Protein AF-A0A4Q3KXP6-F1 (afdb_monomer_lite)

Secondary structure (DSSP, 8-state):
-----PPPP-THHHHHHHHHHHS----------SS-TT------PPEEEEEE--SGGGGSBSSSSS-TT-B---S--GGGPPPTTBBHHHHHHHHHH-BTTB--TTT-TTTS-TTSSEEEEEESS-TT--TTTT-S--SS--TTS-EE--HHHHHHHHHHHHH----S---HHHHHHHHHHHHHS-SSTTSTTSSBTTTB-PSPBTT--EEEEEEESS-------------TTS-EE-TTSPEE--SSGGG--S-GGG--S-SS-HHHHHHHHHHS-S-SSS-BS-PPPPHHHHHS-SEEE-S-SSS--EEEGGG-TT-----SS-EEEEEEE-SHHHH--GGGTTPPP-S-BTTB-S-TTHHHHHHTSS-PPP--SHHHHTHHHHHHHHHTEEEEEE--SHHHHHHHHHHHHHHHHHHTS-STT--EEEEEE--SSS--EEEEEEEGGGTSEEEEEEEEE-TTT--EEE-GGGTT--HHHHHHT-S-GGG--EEEEEEEEETTTTEEEEEEE----SSSSSS-HHHHHHHS--TTS--TT-HHHHHHHHTT--TTBSTTSBPPPS-SSBP-SSPPPEEE-S------STTHHHHHHHTTTPPPEEEEEETTTEEEEEETTT--EEEEEE-GGGGGGHHHHT-GGGGTS---SS-SPPEEEEEE-S-SSS--EEEEEEEE-GGGEE-EEEEE-S---TTTSSGGGHHHHEEEE--EETTPPPP-GGG--HHHHHHHHHHHHHHTT-------

Foldseek 3Di:
DDDDDDDDDDPVVVVVVVVVVPDPPPPPPDPPDLADDPFDPDQFAAAEEEEDELAQQLCFFLADSDLVVADPDLADDPPRFHDRSHRNLSLQLCLQCNPPQDHHPLSPCVLPPFQNHWFAYAYCCLPLVQWPRPAQQDPADTLRHTFGRHPSNSVSVNVSSVSRHHHDFAAPLRSLVRLLVLLLDDQDLCHNQAPGRPPGGPQRAFQHAYEYEYEDLFFHDHDDWLFAAQAQCDFDQAPVRDTQHHVDNVPHALRLLQHDDDTGFLSNSLLCQQRPASDDDNHDDKHAWFPCLVPDDQKDFLDDPVQTLIHGSPLDLLTHHDTGHGYAYEYENRHVQLQAAPVCNQQHWAPDALWTDCDGCNSVSSVVVDHQDPCPDRSHSSVSNQSSNSSNSHTYHYHSTSSSSSVSVSVRSSVVSNRSPPNQQPFDWQAWDADPDQWGIKTKTFGLNQVQAIWIFIWHQDPPPRDIDGRPLQVPPTLQVQQQPDPDLVLAFEKEFEQPQDPVVLGGPTIFTLADDPAPNHYHPVLLVLQDDDPQAPDPTPSRVLSVVLSPDCPQDDPRHWPDGSTSFGHQHNAYKEKDAQDDDDDPAPCVVVLSVVRVHAQMWIWTFHQSQWIWIAGSSHSHTLYIYRYSALSSVSNLSRDNCCSVSPAQHQRWYKDWDWDFPDDSVDTDIFIKIKTASARQWWDIWIFGCSHSDSVCSHRVNRRVGGPDGLTHGHPDDQDDLPPDDDSNSVVSVVSSVVCVPTDRDGDD

pLDDT: mean 84.61, std 16.74, range [24.98, 98.69]

Radius of gyration: 33.46 Å; chains: 1; bounding box: 84×98×88 Å

Sequence (752 aa):
MTHTTPPGFRKSLLALAAIAVLAPHGAWALDLATAPAGTKEPYVAPNVIISIDDSGSMDYRLDQENANSASNSQVPGTGGVWPVNSRRVNVLKYALIGSNGTGGIFRDTTLLPDGKIRLAWQAMHNNGKSSNALNVDSASMNTNSMRSLDSTHRGNFISFINSIDPGDGTPSHLMFKQADDYMRRSLSSNSPWASKPGTTGAPYLACRRSYHIMMTDGRWNGTASGGEQDNNAKNVTLPDGTVYGSTVAANRPNTKLYSDAFNDTLADWAFKSWAVPAQTSGMTGTLQPTSEYRQAPATENFGDASKPAILDRYWNPRYNPATWPHMVTYTIGFSQLASSWPGASTIIGPTDKVPFGYDGSFPDFVTGTKTWPKMDAENKRSLDLWHAALNGRGRFYAVEKGEDLEKAFREILGKIATENQADLTSTAASGSNNTRSNVGKFVGGYEPVNAWKGFVTAETVQTGAGDIISATGWEGNNTAARLDALTDLTSRVILSWSDEWKSASNAPKGGVSFNWATDQTYLSTAQKALIGLNAASPVTSSGEKILSYIRGDRTEESATKLRVRKSRQGDIINSVVWYTGAPASNYPLKGYAAFTSDNKNRDPVIYVGGNDGMLHGFAAADGKERIAYVPRGVIGKLKNLVSQDYNNDHQYFVDGSPMTGDVDIGTTETPNWRTMLVSSLGLGGKGYFVLDVTNPSISNLSATNANTLVQLDRTRGSNEAAPDCATLTGTQKSFCDTMVEQDKDIGHITAQ

Structure (mmCIF, N/CA/C/O backbone):
data_AF-A0A4Q3KXP6-F1
#
_entry.id   AF-A0A4Q3KXP6-F1
#
loop_
_atom_site.group_PDB
_atom_site.id
_atom_site.type_symbol
_atom_site.label_atom_id
_atom_site.label_alt_id
_atom_site.label_comp_id
_atom_site.label_asym_id
_atom_site.label_entity_id
_atom_site.label_seq_id
_atom_site.pdbx_PDB_ins_code
_atom_site.Cartn_x
_atom_site.Cartn_y
_atom_site.Cartn_z
_atom_site.occupancy
_atom_site.B_iso_or_equiv
_atom_site.auth_seq_id
_atom_site.auth_comp_id
_atom_site.auth_asym_id
_atom_site.auth_atom_id
_atom_site.pdbx_PDB_model_num
ATOM 1 N N . MET A 1 1 ? -9.328 -69.281 46.678 1.00 36.91 1 MET A N 1
ATOM 2 C CA . MET A 1 1 ? -7.895 -68.980 46.512 1.00 36.91 1 MET A CA 1
ATOM 3 C C . MET A 1 1 ? -7.772 -67.595 45.926 1.00 36.91 1 MET A C 1
ATOM 5 O O . MET A 1 1 ? -8.331 -67.301 44.882 1.00 36.91 1 MET A O 1
ATOM 9 N N . THR A 1 2 ? -7.136 -66.755 46.718 1.00 36.62 2 THR A N 1
ATOM 10 C CA . THR A 1 2 ? -6.735 -65.372 46.507 1.00 36.62 2 THR A CA 1
ATOM 11 C C . THR A 1 2 ? -5.627 -65.256 45.465 1.00 36.62 2 THR A C 1
ATOM 13 O O . THR A 1 2 ? -4.690 -66.043 45.512 1.00 36.62 2 THR A O 1
ATOM 16 N N . HIS A 1 3 ? -5.662 -64.207 44.643 1.00 30.94 3 HIS A N 1
ATOM 17 C CA . HIS A 1 3 ? -4.521 -63.297 44.533 1.00 30.94 3 HIS A CA 1
ATOM 18 C C . HIS A 1 3 ? -5.009 -61.881 44.214 1.00 30.94 3 HIS A C 1
ATOM 20 O O . HIS A 1 3 ? -5.485 -61.571 43.128 1.00 30.94 3 HIS A O 1
ATOM 26 N N . THR A 1 4 ? -4.913 -61.048 45.244 1.00 43.19 4 THR A N 1
ATOM 27 C CA . THR A 1 4 ? -5.018 -59.593 45.265 1.00 43.19 4 THR A CA 1
ATOM 28 C C . THR A 1 4 ? -3.656 -58.971 44.962 1.00 43.19 4 THR A C 1
ATOM 30 O O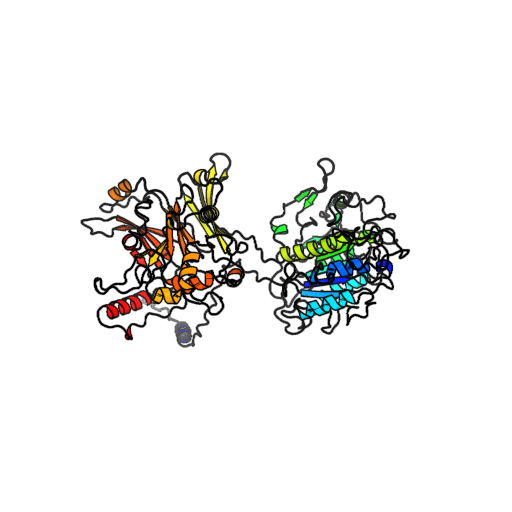 . THR A 1 4 ? -2.689 -59.296 45.654 1.00 43.19 4 THR A O 1
ATOM 33 N N . THR A 1 5 ? -3.605 -57.996 44.052 1.00 34.44 5 THR A N 1
ATOM 34 C CA . THR A 1 5 ? -2.547 -56.971 44.043 1.00 34.44 5 THR A CA 1
ATOM 35 C C . THR A 1 5 ? -3.119 -55.644 43.518 1.00 34.44 5 THR A C 1
ATOM 37 O O . THR A 1 5 ? -3.631 -55.620 42.399 1.00 34.44 5 THR A O 1
ATOM 40 N N . PRO A 1 6 ? -3.083 -54.542 44.293 1.00 39.03 6 PRO A N 1
ATOM 41 C CA . PRO A 1 6 ? -3.589 -53.237 43.865 1.00 39.03 6 PRO A CA 1
ATOM 42 C C . PRO A 1 6 ? -2.542 -52.477 43.026 1.00 39.03 6 PRO A C 1
ATOM 44 O O . PRO A 1 6 ? -1.345 -52.592 43.305 1.00 39.03 6 PRO A O 1
ATOM 47 N N . PRO A 1 7 ? -2.938 -51.658 42.033 1.00 40.25 7 PRO A N 1
ATOM 48 C CA . PRO A 1 7 ? -1.988 -50.825 41.310 1.00 40.25 7 PRO A CA 1
ATOM 49 C C . PRO A 1 7 ? -1.562 -49.642 42.191 1.00 40.25 7 PRO A C 1
ATOM 51 O O . PRO A 1 7 ? -2.365 -48.793 42.575 1.00 40.25 7 PRO A O 1
ATOM 54 N N . GLY A 1 8 ? -0.274 -49.606 42.533 1.00 38.66 8 GLY A N 1
ATOM 55 C CA . GLY A 1 8 ? 0.337 -48.529 43.304 1.00 38.66 8 GLY A CA 1
ATOM 56 C C . GLY A 1 8 ? 0.404 -47.219 42.516 1.00 38.66 8 GLY A C 1
ATOM 57 O O . GLY A 1 8 ? 1.002 -47.150 41.442 1.00 38.66 8 GLY A O 1
ATOM 58 N N . PHE A 1 9 ? -0.167 -46.161 43.090 1.00 40.59 9 PHE A N 1
ATOM 59 C CA . PHE A 1 9 ? -0.019 -44.786 42.620 1.00 40.59 9 PHE A CA 1
ATOM 60 C C . PHE A 1 9 ? 1.438 -44.317 42.771 1.00 40.59 9 PHE A C 1
ATOM 62 O O . PHE A 1 9 ? 2.007 -44.331 43.867 1.00 40.59 9 PHE A O 1
ATOM 69 N N . ARG A 1 10 ? 2.057 -43.876 41.668 1.00 42.44 10 ARG A N 1
ATOM 70 C CA . ARG A 1 10 ? 3.423 -43.333 41.668 1.00 42.44 10 ARG A CA 1
ATOM 71 C C . ARG A 1 10 ? 3.430 -41.926 42.275 1.00 42.44 10 ARG A C 1
ATOM 73 O O . ARG A 1 10 ? 2.923 -40.979 41.679 1.00 42.44 10 ARG A O 1
ATOM 80 N N . LYS A 1 11 ? 4.080 -41.789 43.437 1.00 42.84 11 LYS A N 1
ATOM 81 C CA . LYS A 1 11 ? 4.269 -40.543 44.215 1.00 42.84 11 LYS A CA 1
ATOM 82 C C . LYS A 1 11 ? 4.977 -39.401 43.457 1.00 42.84 11 LYS A C 1
ATOM 84 O O . LYS A 1 11 ? 5.029 -38.283 43.952 1.00 42.84 11 LYS A O 1
ATOM 89 N N . SER A 1 12 ? 5.488 -39.653 42.253 1.00 43.94 12 SER A N 1
ATOM 90 C CA . SER A 1 12 ? 6.216 -38.680 41.427 1.00 43.94 12 SER A CA 1
ATOM 91 C C . SER A 1 12 ? 5.315 -37.654 40.721 1.00 43.94 12 SER A C 1
ATOM 93 O O . SER A 1 12 ? 5.789 -36.577 40.381 1.00 43.94 12 SER A O 1
ATOM 95 N N . LEU A 1 13 ? 4.022 -37.947 40.525 1.00 41.94 13 LEU A N 1
ATOM 96 C CA . LEU A 1 13 ? 3.085 -37.034 39.845 1.00 41.94 13 LEU A CA 1
ATOM 97 C C . LEU A 1 13 ? 2.535 -35.933 40.768 1.00 41.94 13 LEU A C 1
ATOM 99 O O . LEU A 1 13 ? 2.324 -34.811 40.315 1.00 41.94 13 LEU A O 1
ATOM 103 N N . LEU A 1 14 ? 2.385 -36.204 42.071 1.00 42.56 14 LEU A N 1
ATOM 104 C CA . LEU A 1 14 ? 1.978 -35.180 43.046 1.00 42.56 14 LEU A CA 1
ATOM 105 C C . LEU A 1 14 ? 3.096 -34.167 43.343 1.00 42.56 14 LEU A C 1
ATOM 107 O O . LEU A 1 14 ? 2.808 -33.005 43.615 1.00 42.56 14 LEU A O 1
ATOM 111 N N . ALA A 1 15 ? 4.365 -34.577 43.244 1.00 41.62 15 ALA A N 1
ATOM 112 C CA . ALA A 1 15 ? 5.500 -33.674 43.437 1.00 41.62 15 ALA A CA 1
ATOM 113 C C . ALA A 1 15 ? 5.619 -32.636 42.303 1.00 41.62 15 ALA A C 1
ATOM 115 O O . ALA A 1 15 ? 5.934 -31.480 42.564 1.00 41.62 15 ALA A O 1
ATOM 116 N N . LEU A 1 16 ? 5.296 -33.014 41.060 1.00 40.22 16 LEU A N 1
ATOM 117 C CA . LEU A 1 16 ? 5.274 -32.092 39.917 1.00 40.22 16 LEU A CA 1
ATOM 118 C C . LEU A 1 16 ? 4.091 -31.111 39.969 1.00 40.22 16 LEU A C 1
ATOM 120 O O . LEU A 1 16 ? 4.256 -29.946 39.616 1.00 40.22 16 LEU A O 1
ATOM 124 N N . ALA A 1 17 ? 2.932 -31.538 40.484 1.00 40.81 17 ALA A N 1
ATOM 125 C CA . ALA A 1 17 ? 1.785 -30.651 40.691 1.00 40.81 17 ALA A CA 1
ATOM 126 C C . ALA A 1 17 ? 2.023 -29.625 41.819 1.00 40.81 17 ALA A C 1
ATOM 128 O O . ALA A 1 17 ? 1.605 -28.477 41.701 1.00 40.81 17 ALA A O 1
ATOM 129 N N . ALA A 1 18 ? 2.745 -29.999 42.882 1.00 39.25 18 ALA A N 1
ATOM 130 C CA . ALA A 1 18 ? 3.057 -29.089 43.987 1.00 39.25 18 ALA A CA 1
ATOM 131 C C . ALA A 1 18 ? 4.107 -28.018 43.621 1.00 39.25 18 ALA A C 1
ATOM 133 O O . ALA A 1 18 ? 4.043 -26.900 44.128 1.00 39.25 18 ALA A O 1
ATOM 134 N N . ILE A 1 19 ? 5.036 -28.317 42.703 1.00 41.53 19 ILE A N 1
ATOM 135 C CA . ILE A 1 19 ? 6.034 -27.341 42.223 1.00 41.53 19 ILE A CA 1
ATOM 136 C C . ILE A 1 19 ? 5.387 -26.279 41.312 1.00 41.53 19 ILE A C 1
ATOM 138 O O . ILE A 1 19 ? 5.793 -25.120 41.344 1.00 41.53 19 ILE A O 1
ATOM 142 N N . ALA A 1 20 ? 4.324 -26.623 40.574 1.00 38.34 20 ALA A N 1
ATOM 143 C CA . ALA A 1 20 ? 3.579 -25.667 39.747 1.00 38.34 20 ALA A CA 1
ATOM 144 C C . ALA A 1 20 ? 2.758 -24.643 40.561 1.00 38.34 20 ALA A C 1
ATOM 146 O O . ALA A 1 20 ? 2.433 -23.576 40.043 1.00 38.34 20 ALA A O 1
ATOM 147 N N . VAL A 1 21 ? 2.446 -24.939 41.829 1.00 39.16 21 VAL A N 1
ATOM 148 C CA . VAL A 1 21 ? 1.657 -24.063 42.719 1.00 39.16 21 VAL A CA 1
ATOM 149 C C . VAL A 1 21 ? 2.539 -23.097 43.528 1.00 39.16 21 VAL A C 1
ATOM 151 O O . VAL A 1 21 ? 2.046 -22.085 44.016 1.00 39.16 21 VAL A O 1
ATOM 154 N N . LEU A 1 22 ? 3.846 -23.363 43.644 1.00 35.91 22 LEU A N 1
ATOM 155 C CA . LEU A 1 22 ? 4.776 -22.570 44.466 1.00 35.91 22 LEU A CA 1
ATOM 156 C C . LEU A 1 22 ? 5.811 -21.765 43.663 1.00 35.91 22 LEU A C 1
ATOM 158 O O . LEU A 1 22 ? 6.588 -21.014 44.252 1.00 35.91 22 LEU A O 1
ATOM 162 N N . ALA A 1 23 ? 5.830 -21.888 42.334 1.00 34.69 23 ALA A N 1
ATOM 163 C CA . ALA A 1 23 ? 6.624 -21.002 41.493 1.00 34.69 23 ALA A CA 1
ATOM 164 C C . ALA A 1 23 ? 5.924 -19.632 41.385 1.00 34.69 23 ALA A C 1
ATOM 166 O O . ALA A 1 23 ? 4.725 -19.594 41.099 1.00 34.69 23 ALA A O 1
ATOM 167 N N . PRO A 1 24 ? 6.628 -18.503 41.588 1.00 29.30 24 PRO A N 1
ATOM 168 C CA . PRO A 1 24 ? 6.071 -17.190 41.310 1.00 29.30 24 PRO A CA 1
ATOM 169 C C . PRO A 1 24 ? 5.839 -17.094 39.802 1.00 29.30 24 PRO A C 1
ATOM 171 O O . PRO A 1 24 ? 6.759 -16.828 39.029 1.00 29.30 24 PRO A O 1
ATOM 174 N N . HIS A 1 25 ? 4.604 -17.346 39.375 1.00 33.62 25 HIS A N 1
ATOM 175 C CA . HIS A 1 25 ? 4.153 -17.006 38.035 1.00 33.62 25 HIS A CA 1
ATOM 176 C C . HIS A 1 25 ? 4.162 -15.486 37.956 1.00 33.62 25 HIS A C 1
ATOM 178 O O . HIS A 1 25 ? 3.223 -14.817 38.383 1.00 33.62 25 HIS A O 1
ATOM 184 N N . GLY A 1 26 ? 5.267 -14.927 37.466 1.00 29.88 26 GLY A N 1
ATOM 185 C CA . GLY A 1 26 ? 5.265 -13.563 36.975 1.00 29.88 26 GLY A CA 1
ATOM 186 C C . GLY A 1 26 ? 4.183 -13.496 35.910 1.00 29.88 26 GLY A C 1
ATOM 187 O O . GLY A 1 26 ? 4.338 -14.085 34.844 1.00 29.88 26 GLY A O 1
ATOM 188 N N . ALA A 1 27 ? 3.072 -12.833 36.223 1.00 27.27 27 ALA A N 1
ATOM 189 C CA . ALA A 1 27 ? 2.057 -12.486 35.249 1.00 27.27 27 ALA A CA 1
ATOM 190 C C . ALA A 1 27 ? 2.712 -11.536 34.244 1.00 27.27 27 ALA A C 1
ATOM 192 O O . ALA A 1 27 ? 2.749 -10.322 34.427 1.00 27.27 27 ALA A O 1
ATOM 193 N N . TRP A 1 28 ? 3.315 -12.106 33.207 1.00 25.06 28 TRP A N 1
ATOM 194 C CA . TRP A 1 28 ? 3.657 -11.365 32.014 1.00 25.06 28 TRP A CA 1
ATOM 195 C C . TRP A 1 28 ? 2.316 -11.085 31.360 1.00 25.06 28 TRP A C 1
ATOM 197 O O . TRP A 1 28 ? 1.676 -11.992 30.831 1.00 25.06 28 TRP A O 1
ATOM 207 N N . ALA A 1 29 ? 1.847 -9.846 31.494 1.00 27.62 29 ALA A N 1
ATOM 208 C CA . ALA A 1 29 ? 0.763 -9.355 30.669 1.00 27.62 29 ALA A CA 1
ATOM 209 C C . ALA A 1 29 ? 1.180 -9.611 29.216 1.00 27.62 29 ALA A C 1
ATOM 211 O O . ALA A 1 29 ? 2.121 -8.990 28.723 1.00 27.62 29 ALA A O 1
ATOM 212 N N . LEU A 1 30 ? 0.545 -10.589 28.565 1.00 24.98 30 LEU A N 1
ATOM 213 C CA . LEU A 1 30 ? 0.600 -10.676 27.117 1.00 24.98 30 LEU A CA 1
ATOM 214 C C . LEU A 1 30 ? 0.045 -9.348 26.613 1.00 24.98 30 LEU A C 1
ATOM 216 O O . LEU A 1 30 ? -1.088 -8.990 26.939 1.00 24.98 30 LEU A O 1
ATOM 220 N N . ASP A 1 31 ? 0.856 -8.626 25.851 1.00 27.69 31 ASP A N 1
ATOM 221 C CA . ASP A 1 31 ? 0.385 -7.498 25.066 1.00 27.69 31 ASP A CA 1
ATOM 222 C C . ASP A 1 31 ? -0.601 -8.079 24.041 1.00 27.69 31 ASP A C 1
ATOM 224 O O . ASP A 1 31 ? -0.208 -8.707 23.054 1.00 27.69 31 ASP A O 1
ATOM 228 N N . LEU A 1 32 ? -1.896 -8.034 24.373 1.00 35.81 32 LEU A N 1
ATOM 229 C CA . LEU A 1 32 ? -2.967 -8.510 23.505 1.00 35.81 32 LEU A CA 1
ATOM 230 C C . LEU A 1 32 ? -2.861 -7.728 22.195 1.00 35.81 32 LEU A C 1
ATOM 232 O O . LEU A 1 32 ? -2.813 -6.499 22.196 1.00 35.81 32 LEU A O 1
ATOM 236 N N . ALA A 1 33 ? -2.792 -8.458 21.083 1.00 39.00 33 ALA A N 1
ATOM 237 C CA . ALA A 1 33 ? -2.511 -7.902 19.771 1.00 39.00 33 ALA A CA 1
ATOM 238 C C . ALA A 1 33 ? -3.427 -6.706 19.453 1.00 39.00 33 ALA A C 1
ATOM 240 O O . ALA A 1 33 ? -4.640 -6.856 19.336 1.00 39.00 33 ALA A O 1
ATOM 241 N N . THR A 1 34 ? -2.836 -5.524 19.257 1.00 39.16 34 THR A N 1
ATOM 242 C CA . THR A 1 34 ? -3.524 -4.280 18.843 1.00 39.16 34 THR A CA 1
ATOM 243 C C . THR A 1 34 ? -4.013 -4.306 17.388 1.00 39.16 34 THR A C 1
ATOM 245 O O . THR A 1 34 ? -4.482 -3.301 16.874 1.00 39.16 34 THR A O 1
ATOM 248 N N . ALA A 1 35 ? -3.861 -5.441 16.705 1.00 37.59 35 ALA A N 1
ATOM 249 C CA . ALA A 1 35 ? -4.391 -5.728 15.378 1.00 37.59 35 ALA A CA 1
ATOM 250 C C . ALA A 1 35 ? -4.568 -7.259 15.260 1.00 37.59 35 ALA A C 1
ATOM 252 O O . ALA A 1 35 ? -3.751 -7.989 15.835 1.00 37.59 35 ALA A O 1
ATOM 253 N N . PRO A 1 36 ? -5.606 -7.776 14.581 1.00 37.06 36 PRO A N 1
ATOM 254 C CA . PRO A 1 36 ? -5.864 -9.215 14.503 1.00 37.06 36 PRO A CA 1
ATOM 255 C C . PRO A 1 36 ? -4.708 -9.971 13.825 1.00 37.06 36 PRO A C 1
ATOM 257 O O . PRO A 1 36 ? -3.924 -9.406 13.050 1.00 37.06 36 PRO A O 1
ATOM 260 N N . ALA A 1 37 ? -4.599 -11.272 14.102 1.00 33.81 37 ALA A N 1
ATOM 261 C CA . ALA A 1 37 ? -3.593 -12.137 13.491 1.00 33.81 37 ALA A CA 1
ATOM 262 C C . ALA A 1 37 ? -3.694 -12.065 11.953 1.00 33.81 37 ALA A C 1
ATOM 264 O O . ALA A 1 37 ? -4.717 -12.418 11.376 1.00 33.81 37 ALA A O 1
ATOM 265 N N . GLY A 1 38 ? -2.637 -11.561 11.305 1.00 39.22 38 GLY A N 1
ATOM 266 C CA . GLY A 1 38 ? -2.579 -11.348 9.853 1.00 39.22 38 GLY A CA 1
ATOM 267 C C . GLY A 1 38 ? -2.748 -9.900 9.361 1.00 39.22 38 GLY A C 1
ATOM 268 O O . GLY A 1 38 ? -2.744 -9.700 8.153 1.00 39.22 38 GLY A O 1
ATOM 269 N N . THR A 1 39 ? -2.864 -8.888 10.239 1.00 39.94 39 THR A N 1
ATOM 270 C CA . THR A 1 39 ? -3.133 -7.484 9.816 1.00 39.94 39 THR A CA 1
ATOM 271 C C . THR A 1 39 ? -2.082 -6.428 10.165 1.00 39.94 39 THR A C 1
ATOM 273 O O . THR A 1 39 ? -2.219 -5.279 9.750 1.00 39.94 39 THR A O 1
ATOM 276 N N . LYS A 1 40 ? -1.003 -6.769 10.876 1.00 37.31 40 LYS A N 1
ATOM 277 C CA . LYS A 1 40 ? 0.145 -5.865 11.048 1.00 37.31 40 LYS A CA 1
ATOM 278 C C . LYS A 1 40 ? 1.374 -6.463 10.376 1.00 37.31 40 LYS A C 1
ATOM 280 O O . LYS A 1 40 ? 2.186 -7.108 11.026 1.00 37.31 40 LYS A O 1
ATOM 285 N N . GLU A 1 41 ? 1.547 -6.183 9.091 1.00 44.44 41 GLU A N 1
ATOM 286 C CA . GLU A 1 41 ? 2.906 -5.948 8.605 1.00 44.44 41 GLU A CA 1
ATOM 287 C C . GLU A 1 41 ? 3.255 -4.519 9.064 1.00 44.44 41 GLU A C 1
ATOM 289 O O . GLU A 1 41 ? 2.657 -3.565 8.564 1.00 44.44 41 GLU A O 1
ATOM 294 N N . PRO A 1 42 ? 4.116 -4.301 10.079 1.00 48.12 42 PRO A N 1
ATOM 295 C CA . PRO A 1 42 ? 4.550 -2.945 10.404 1.00 48.12 42 PRO A CA 1
ATOM 296 C C . PRO A 1 42 ? 5.188 -2.327 9.156 1.00 48.12 42 PRO A C 1
ATOM 298 O O . PRO A 1 42 ? 5.947 -2.997 8.462 1.00 48.12 42 PRO A O 1
ATOM 301 N N . TYR A 1 43 ? 4.898 -1.058 8.854 1.00 59.62 43 TYR A N 1
ATOM 302 C CA . TYR A 1 43 ? 5.528 -0.376 7.721 1.00 59.62 43 TYR A CA 1
ATOM 303 C C . TYR A 1 43 ? 7.057 -0.440 7.854 1.00 59.62 43 TYR A C 1
ATOM 305 O O . TYR A 1 43 ? 7.651 0.187 8.736 1.00 59.62 43 TYR A O 1
ATOM 313 N N . VAL A 1 44 ? 7.707 -1.201 6.973 1.00 74.06 44 VAL A N 1
ATOM 314 C CA . VAL A 1 44 ? 9.163 -1.322 6.931 1.00 74.06 44 VAL A CA 1
ATOM 315 C C . VAL A 1 44 ? 9.686 -0.415 5.826 1.00 74.06 44 VAL A C 1
ATOM 317 O O . VAL A 1 44 ? 9.584 -0.744 4.650 1.00 74.06 44 VAL A O 1
ATOM 320 N N . ALA A 1 45 ? 10.281 0.720 6.207 1.00 77.56 45 ALA A N 1
ATOM 321 C CA . ALA A 1 45 ? 10.834 1.675 5.244 1.00 77.56 45 ALA A CA 1
ATOM 322 C C . ALA A 1 45 ? 11.806 0.984 4.256 1.00 77.56 45 ALA A C 1
ATOM 324 O O . ALA A 1 45 ? 12.771 0.354 4.703 1.00 77.56 45 ALA A O 1
ATOM 325 N N . PRO A 1 46 ? 11.600 1.082 2.937 1.00 90.38 46 PRO A N 1
ATOM 326 C CA . PRO A 1 46 ? 12.463 0.421 1.966 1.00 90.38 46 PRO A CA 1
ATOM 327 C C . PRO A 1 46 ? 13.868 1.011 1.938 1.00 90.38 46 PRO A C 1
ATOM 329 O O . PRO A 1 46 ? 14.063 2.186 2.246 1.00 90.38 46 PRO A O 1
ATOM 332 N N . ASN A 1 47 ? 14.829 0.203 1.505 1.00 96.62 47 ASN A N 1
ATOM 333 C CA . ASN A 1 47 ? 16.163 0.661 1.137 1.00 96.62 47 ASN A CA 1
ATOM 334 C C . ASN A 1 47 ? 16.150 1.164 -0.310 1.00 96.62 47 ASN A C 1
ATOM 336 O O . ASN A 1 47 ? 15.725 0.442 -1.205 1.00 96.62 47 ASN A O 1
ATOM 340 N N . VAL A 1 48 ? 16.636 2.377 -0.550 1.00 98.12 48 VAL A N 1
ATOM 341 C CA . VAL A 1 48 ? 16.775 2.956 -1.890 1.00 98.12 48 VAL A CA 1
ATOM 342 C C . VAL A 1 48 ? 18.222 3.392 -2.080 1.00 98.12 48 VAL A C 1
ATOM 344 O O . VAL A 1 48 ? 18.736 4.208 -1.315 1.00 98.12 48 VAL A O 1
ATOM 347 N N . ILE A 1 49 ? 18.883 2.842 -3.096 1.00 98.69 49 ILE A N 1
ATOM 348 C CA . ILE A 1 49 ? 20.217 3.249 -3.539 1.00 98.69 49 ILE A CA 1
ATOM 349 C C . ILE A 1 49 ? 20.054 4.023 -4.844 1.00 98.69 49 ILE A C 1
ATOM 351 O O . ILE A 1 49 ? 19.528 3.481 -5.814 1.00 98.69 49 ILE A O 1
ATOM 355 N N . ILE A 1 50 ? 20.517 5.271 -4.885 1.00 98.50 50 ILE A N 1
ATOM 356 C CA . ILE A 1 50 ? 20.505 6.085 -6.106 1.00 98.50 50 ILE A CA 1
ATOM 357 C C . ILE A 1 50 ? 21.922 6.187 -6.658 1.00 98.50 50 ILE A C 1
ATOM 359 O O . ILE A 1 50 ? 22.832 6.647 -5.971 1.00 98.50 50 ILE A O 1
ATOM 363 N N . SER A 1 51 ? 22.106 5.746 -7.898 1.00 98.25 51 SER A N 1
ATOM 364 C CA . SER A 1 51 ? 23.350 5.916 -8.650 1.00 98.25 51 SER A CA 1
ATOM 365 C C . SER A 1 51 ? 23.143 6.968 -9.720 1.00 98.25 51 SER A C 1
ATOM 367 O O . SER A 1 51 ? 22.238 6.841 -10.546 1.00 98.25 51 SER A O 1
ATOM 369 N N . ILE A 1 52 ? 23.960 8.013 -9.660 1.00 97.38 52 ILE A N 1
ATOM 370 C CA . ILE A 1 52 ? 23.866 9.160 -10.550 1.00 97.38 52 ILE A CA 1
ATOM 371 C C . ILE A 1 52 ? 25.057 9.187 -11.499 1.00 97.38 52 ILE A C 1
ATOM 373 O O . ILE A 1 52 ? 26.210 9.081 -11.085 1.00 97.38 52 ILE A O 1
ATOM 377 N N . ASP A 1 53 ? 24.751 9.362 -12.773 1.00 96.31 53 ASP A N 1
ATOM 378 C CA . ASP A 1 53 ? 25.715 9.700 -13.801 1.00 96.31 53 ASP A CA 1
ATOM 379 C C . ASP A 1 53 ? 26.165 11.161 -13.665 1.00 96.31 53 ASP A C 1
ATOM 381 O O . ASP A 1 53 ? 25.360 12.095 -13.723 1.00 96.31 53 ASP A O 1
ATOM 385 N N . ASP A 1 54 ? 27.464 11.340 -13.442 1.00 96.56 54 ASP A N 1
ATOM 386 C CA . ASP A 1 54 ? 28.172 12.617 -13.477 1.00 96.56 54 ASP A CA 1
ATOM 387 C C . ASP A 1 54 ? 29.248 12.641 -14.575 1.00 96.56 54 ASP A C 1
ATOM 389 O O . ASP A 1 54 ? 30.203 13.412 -14.491 1.00 96.56 54 ASP A O 1
ATOM 393 N N . SER A 1 55 ? 29.089 11.806 -15.609 1.00 95.81 55 SER A N 1
ATOM 394 C CA . SER A 1 55 ? 29.993 11.710 -16.755 1.00 95.81 55 SER A CA 1
ATOM 395 C C . SER A 1 55 ? 30.021 12.992 -17.592 1.00 95.81 55 SER A C 1
ATOM 397 O O . SER A 1 55 ? 29.131 13.843 -17.507 1.00 95.81 55 SER A O 1
ATOM 399 N N . GLY A 1 56 ? 31.030 13.141 -18.455 1.00 95.06 56 GLY A N 1
ATOM 400 C CA . GLY A 1 56 ? 31.170 14.333 -19.296 1.00 95.06 56 GLY A CA 1
ATOM 401 C C . GLY A 1 56 ? 29.974 14.603 -20.222 1.00 95.06 56 GLY A C 1
ATOM 402 O O . GLY A 1 56 ? 29.673 15.763 -20.504 1.00 95.06 56 GLY A O 1
ATOM 403 N N . SER A 1 57 ? 29.249 13.570 -20.666 1.00 93.69 57 SER A N 1
ATOM 404 C CA . SER A 1 57 ? 28.076 13.729 -21.538 1.00 93.69 57 SER A CA 1
ATOM 405 C C . SER A 1 57 ? 26.858 14.312 -20.814 1.00 93.69 57 SER A C 1
ATOM 407 O O . SER A 1 57 ? 25.991 14.910 -21.453 1.00 93.69 57 SER A O 1
ATOM 409 N N . MET A 1 58 ? 26.847 14.312 -19.477 1.00 95.50 58 MET A N 1
ATOM 410 C CA . MET A 1 58 ? 25.852 15.045 -18.689 1.00 95.50 58 MET A CA 1
ATOM 411 C C . MET A 1 58 ? 25.972 16.571 -18.839 1.00 95.50 58 MET A C 1
ATOM 413 O O . MET A 1 58 ? 25.032 17.303 -18.509 1.00 95.50 58 MET A O 1
ATOM 417 N N . ASP A 1 59 ? 27.092 17.072 -19.374 1.00 95.62 59 ASP A N 1
ATOM 418 C CA . ASP A 1 59 ? 27.239 18.477 -19.758 1.00 95.62 59 ASP A CA 1
ATOM 419 C C . ASP A 1 59 ? 26.537 18.804 -21.087 1.00 95.62 59 ASP A C 1
ATOM 421 O O . ASP A 1 59 ? 26.366 19.973 -21.435 1.00 95.62 59 ASP A O 1
ATOM 425 N N . TYR A 1 60 ? 26.122 17.798 -21.858 1.00 94.88 60 TYR A N 1
ATOM 426 C CA . TYR A 1 60 ? 25.543 17.997 -23.183 1.00 94.88 60 TYR A CA 1
ATOM 427 C C . TYR A 1 60 ? 24.086 18.444 -23.125 1.00 94.88 60 TYR A C 1
ATOM 429 O O . TYR A 1 60 ? 23.418 18.431 -22.084 1.00 94.88 60 TYR A O 1
ATOM 437 N N . ARG A 1 61 ? 23.599 18.881 -24.285 1.00 92.81 61 ARG A N 1
ATOM 438 C CA . ARG A 1 61 ? 22.210 19.289 -24.494 1.00 92.81 61 ARG A CA 1
ATOM 439 C C . ARG A 1 61 ? 21.257 18.092 -24.427 1.00 92.81 61 ARG A C 1
ATOM 441 O O . ARG A 1 61 ? 21.666 16.944 -24.610 1.00 92.81 61 ARG A O 1
ATOM 448 N N . LEU A 1 62 ? 19.966 18.347 -24.214 1.00 90.06 62 LEU A N 1
ATOM 449 C CA . LEU A 1 62 ? 18.945 17.291 -24.275 1.00 90.06 62 LEU A CA 1
ATOM 450 C C . LEU A 1 62 ? 18.794 16.731 -25.696 1.00 90.06 62 LEU A C 1
ATOM 452 O O . LEU A 1 62 ? 18.632 15.527 -25.866 1.00 90.06 62 LEU A O 1
ATOM 456 N N . ASP A 1 63 ? 18.880 17.597 -26.709 1.00 88.19 63 ASP A N 1
ATOM 457 C CA . ASP A 1 63 ? 18.638 17.254 -28.116 1.00 88.19 63 ASP A CA 1
ATOM 458 C C . ASP A 1 63 ? 19.874 16.823 -28.911 1.00 88.19 63 ASP A C 1
ATOM 460 O O . ASP A 1 63 ? 19.738 16.342 -30.035 1.00 88.19 63 ASP A O 1
ATOM 464 N N . GLN A 1 64 ? 21.081 17.030 -28.381 1.00 88.44 64 GLN A N 1
ATOM 465 C CA . GLN A 1 64 ? 22.322 16.763 -29.108 1.00 88.44 64 GLN A CA 1
ATOM 466 C C . GLN A 1 64 ? 23.427 16.220 -28.208 1.00 88.44 64 GLN A C 1
ATOM 468 O O . GLN A 1 64 ? 23.578 16.620 -27.058 1.00 88.44 64 GLN A O 1
ATOM 473 N N . GLU A 1 65 ? 24.275 15.382 -28.798 1.00 89.69 65 GLU A N 1
ATOM 474 C CA . GLU A 1 65 ? 25.437 14.756 -28.157 1.00 89.69 65 GLU A CA 1
ATOM 475 C C . GLU A 1 65 ? 26.674 15.650 -28.189 1.00 89.69 65 GLU A C 1
ATOM 477 O O . GLU A 1 65 ? 27.738 15.274 -28.677 1.00 89.69 65 GLU A O 1
ATOM 482 N N . ASN A 1 66 ? 26.499 16.895 -27.757 1.00 91.31 66 ASN A N 1
ATOM 483 C CA . ASN A 1 66 ? 27.579 17.847 -27.559 1.00 91.31 66 ASN A CA 1
ATOM 484 C C . ASN A 1 66 ? 27.115 19.011 -26.665 1.00 91.31 66 ASN A C 1
ATOM 486 O O . ASN A 1 66 ? 25.922 19.216 -26.423 1.00 91.31 66 ASN A O 1
ATOM 490 N N . ALA A 1 67 ? 28.079 19.811 -26.210 1.00 92.25 67 ALA A N 1
ATOM 491 C CA . ALA A 1 67 ? 27.843 21.008 -25.406 1.00 92.25 67 ALA A CA 1
ATOM 492 C C . ALA A 1 67 ? 27.699 22.301 -26.242 1.00 92.25 67 ALA A C 1
ATOM 494 O O . ALA A 1 67 ? 27.594 23.393 -25.676 1.00 92.25 67 ALA A O 1
ATOM 495 N N . ASN A 1 68 ? 27.709 22.232 -27.581 1.00 94.00 68 ASN A N 1
ATOM 496 C CA . ASN A 1 68 ? 27.700 23.434 -28.415 1.00 94.00 68 ASN A CA 1
ATOM 497 C C . ASN A 1 68 ? 26.376 24.189 -28.254 1.00 94.00 68 ASN A C 1
ATOM 499 O O . ASN A 1 68 ? 25.287 23.665 -28.505 1.00 94.00 68 ASN A O 1
ATOM 503 N N . SER A 1 69 ? 26.481 25.453 -27.837 1.00 93.31 69 SER A N 1
ATOM 504 C CA . SER A 1 69 ? 25.330 26.315 -27.533 1.00 93.31 69 SER A CA 1
ATOM 505 C C . SER A 1 69 ? 24.405 25.753 -26.440 1.00 93.31 69 SER A C 1
ATOM 507 O O . SER A 1 69 ? 23.207 26.057 -26.424 1.00 93.31 69 SER A O 1
ATOM 509 N N . ALA A 1 70 ? 24.948 24.935 -25.531 1.00 93.75 70 ALA A N 1
ATOM 510 C CA . ALA A 1 70 ? 24.215 24.448 -24.374 1.00 93.75 70 ALA A CA 1
ATOM 511 C C . ALA A 1 70 ? 23.871 25.594 -23.409 1.00 93.75 70 ALA A C 1
ATOM 513 O O . ALA A 1 70 ? 24.691 26.463 -23.109 1.00 93.75 70 ALA A O 1
ATOM 514 N N . SER A 1 71 ? 22.634 25.594 -22.924 1.00 92.88 71 SER A N 1
ATOM 515 C CA . SER A 1 71 ? 22.109 26.578 -21.988 1.00 92.88 71 SER A CA 1
ATOM 516 C C . SER A 1 71 ? 22.428 26.189 -20.548 1.00 92.88 71 SER A C 1
ATOM 518 O O . SER A 1 71 ? 22.138 25.076 -20.106 1.00 92.88 71 SER A O 1
ATOM 520 N N . ASN A 1 72 ? 22.928 27.158 -19.781 1.00 91.12 72 ASN A N 1
ATOM 521 C CA . ASN A 1 72 ? 23.133 27.045 -18.337 1.00 91.12 72 ASN A CA 1
ATOM 522 C C . ASN A 1 72 ? 21.851 27.310 -17.524 1.00 91.12 72 ASN A C 1
ATOM 524 O O . ASN A 1 72 ? 21.944 27.619 -16.339 1.00 91.12 72 ASN A O 1
ATOM 528 N N . SER A 1 73 ? 20.658 27.221 -18.129 1.00 89.62 73 SER A N 1
ATOM 529 C CA . SER A 1 73 ? 19.409 27.356 -17.370 1.00 89.62 73 SER A CA 1
ATOM 530 C C . SER A 1 73 ? 19.351 26.313 -16.256 1.00 89.62 73 SER A C 1
ATOM 532 O O . SER A 1 73 ? 19.579 25.130 -16.505 1.00 89.62 73 SER A O 1
ATOM 534 N N . GLN A 1 74 ? 19.038 26.760 -15.041 1.00 91.00 74 GLN A N 1
ATOM 535 C CA . GLN A 1 74 ? 18.908 25.925 -13.840 1.00 91.00 74 GLN A CA 1
ATOM 536 C C . GLN A 1 74 ? 17.446 25.682 -13.449 1.00 91.00 74 GLN A C 1
ATOM 538 O O . GLN A 1 74 ? 17.165 24.974 -12.485 1.00 91.00 74 GLN A O 1
ATOM 543 N N . VAL A 1 75 ? 16.513 26.291 -14.180 1.00 91.06 75 VAL A N 1
ATOM 544 C CA . VAL A 1 75 ? 15.069 26.170 -13.979 1.00 91.06 75 VAL A CA 1
ATOM 545 C C . VAL A 1 75 ? 14.379 25.979 -15.332 1.00 91.06 75 VAL A C 1
ATOM 547 O O . VAL A 1 75 ? 14.919 26.430 -16.354 1.00 91.06 75 VAL A O 1
ATOM 550 N N . PRO A 1 76 ? 13.206 25.327 -15.366 1.00 91.44 76 PRO A N 1
ATOM 551 C CA . PRO A 1 76 ? 12.409 25.240 -16.579 1.00 91.44 76 PRO A CA 1
ATOM 552 C C . PRO A 1 76 ? 11.895 26.620 -17.010 1.00 91.44 76 PRO A C 1
ATOM 554 O O . PRO A 1 76 ? 11.803 27.556 -16.212 1.00 91.44 76 PRO A O 1
ATOM 557 N N . GLY A 1 77 ? 11.544 26.734 -18.289 1.00 87.25 77 GLY A N 1
ATOM 558 C CA . GLY A 1 77 ? 10.872 27.904 -18.839 1.00 87.25 77 GLY A CA 1
ATOM 559 C C . GLY A 1 77 ? 9.381 27.949 -18.489 1.00 87.25 77 GLY A C 1
ATOM 560 O O . GLY A 1 77 ? 8.886 27.270 -17.584 1.00 87.25 77 GLY A O 1
ATOM 561 N N . THR A 1 78 ? 8.634 28.766 -19.232 1.00 83.50 78 THR A N 1
ATOM 562 C CA . THR A 1 78 ? 7.182 28.915 -19.064 1.00 83.50 78 THR A CA 1
ATOM 563 C C . THR A 1 78 ? 6.464 27.566 -19.177 1.00 83.50 78 THR A C 1
ATOM 565 O O . THR A 1 78 ? 6.717 26.794 -20.097 1.00 83.50 78 THR A O 1
ATOM 568 N N . GLY A 1 79 ? 5.553 27.286 -18.240 1.00 78.69 79 GLY A N 1
ATOM 569 C CA . GLY A 1 79 ? 4.775 26.042 -18.229 1.00 78.69 79 GLY A CA 1
ATOM 570 C C . GLY A 1 79 ? 5.541 24.801 -17.755 1.00 78.69 79 GLY A C 1
ATOM 571 O O . GLY A 1 79 ? 5.028 23.701 -17.914 1.00 78.69 79 GLY A O 1
ATOM 572 N N . GLY A 1 80 ? 6.744 24.953 -17.184 1.00 83.69 80 GLY A N 1
ATOM 573 C CA . GLY A 1 80 ? 7.540 23.824 -16.683 1.00 83.69 80 GLY A CA 1
ATOM 574 C C . GLY A 1 80 ? 8.345 23.093 -17.762 1.00 83.69 80 GLY A C 1
ATOM 575 O O . GLY A 1 80 ? 8.978 22.085 -17.466 1.00 83.69 80 GLY A O 1
ATOM 576 N N . VAL A 1 81 ? 8.355 23.610 -18.993 1.00 90.00 81 VAL A N 1
ATOM 577 C CA . VAL A 1 81 ? 9.040 23.000 -20.139 1.00 90.00 81 VAL A CA 1
ATOM 578 C C . VAL A 1 81 ? 10.506 23.417 -20.172 1.00 90.00 81 VAL A C 1
ATOM 580 O O . VAL A 1 81 ? 10.839 24.598 -20.021 1.00 90.00 81 VAL A O 1
ATOM 583 N N . TRP A 1 82 ? 11.394 22.457 -20.413 1.00 92.25 82 TRP A N 1
ATOM 584 C CA . TRP A 1 82 ? 12.819 22.735 -20.565 1.00 92.25 82 TRP A CA 1
ATOM 585 C C . TRP A 1 82 ? 13.181 23.085 -22.012 1.00 92.25 82 TRP A C 1
ATOM 587 O O . TRP A 1 82 ? 12.748 22.399 -22.939 1.00 92.25 82 TRP A O 1
ATOM 597 N N . PRO A 1 83 ? 14.017 24.115 -22.241 1.00 91.69 83 PRO A N 1
ATOM 598 C CA . PRO A 1 83 ? 14.650 24.308 -23.537 1.00 91.69 83 PRO A CA 1
ATOM 599 C C . PRO A 1 83 ? 15.419 23.051 -23.956 1.00 91.69 83 PRO A C 1
ATOM 601 O O . PRO A 1 83 ? 16.184 22.491 -23.174 1.00 91.69 83 PRO A O 1
ATOM 604 N N . VAL A 1 84 ? 15.273 22.631 -25.211 1.00 89.44 84 VAL A N 1
ATOM 605 C CA . VAL A 1 84 ? 15.966 21.440 -25.736 1.00 89.44 84 VAL A CA 1
ATOM 606 C C . VAL A 1 84 ? 17.494 21.558 -25.665 1.00 89.44 84 VAL A C 1
ATOM 608 O O . VAL A 1 84 ? 18.196 20.560 -25.538 1.00 89.44 84 VAL A O 1
ATOM 611 N N . ASN A 1 85 ? 18.017 22.788 -25.664 1.00 93.38 85 ASN A N 1
ATOM 612 C CA . ASN A 1 85 ? 19.439 23.060 -25.499 1.00 93.38 85 ASN A CA 1
ATOM 613 C C . ASN A 1 85 ? 19.903 23.135 -24.036 1.00 93.38 85 ASN A C 1
ATOM 615 O O . ASN A 1 85 ? 21.053 23.495 -23.797 1.00 93.38 85 ASN A O 1
ATOM 619 N N . SER A 1 86 ? 19.056 22.850 -23.048 1.00 94.38 86 SER A N 1
ATOM 620 C CA . SER A 1 86 ? 19.465 22.800 -21.642 1.00 94.38 86 SER A CA 1
ATOM 621 C C . SER A 1 86 ? 20.450 21.667 -21.376 1.00 94.38 86 SER A C 1
ATOM 623 O O . SER A 1 86 ? 20.336 20.585 -21.947 1.00 94.38 86 SER A O 1
ATOM 625 N N . ARG A 1 87 ? 21.413 21.911 -20.481 1.00 95.38 87 ARG A N 1
ATOM 626 C CA . ARG A 1 87 ? 22.353 20.874 -20.035 1.00 95.38 87 ARG A CA 1
ATOM 627 C C . ARG A 1 87 ? 21.646 19.805 -19.211 1.00 95.38 87 ARG A C 1
ATOM 629 O O . ARG A 1 87 ? 20.932 20.151 -18.265 1.00 95.38 87 ARG A O 1
ATOM 636 N N . ARG A 1 88 ? 21.906 18.527 -19.501 1.00 95.19 88 ARG A N 1
ATOM 637 C CA . ARG A 1 88 ? 21.313 17.381 -18.782 1.00 95.19 88 ARG A CA 1
ATOM 638 C C . ARG A 1 88 ? 21.533 17.480 -17.270 1.00 95.19 88 ARG A C 1
ATOM 640 O O . ARG A 1 88 ? 20.586 17.334 -16.500 1.00 95.19 88 ARG A O 1
ATOM 647 N N . VAL A 1 89 ? 22.745 17.827 -16.832 1.00 95.56 89 VAL A N 1
ATOM 648 C CA . VAL A 1 89 ? 23.075 17.959 -15.402 1.00 95.56 89 VAL A CA 1
ATOM 649 C C . VAL A 1 89 ? 22.206 18.990 -14.673 1.00 95.56 89 VAL A C 1
ATOM 651 O O . VAL A 1 89 ? 21.790 18.757 -13.539 1.00 95.56 89 VAL A O 1
ATOM 654 N N . ASN A 1 90 ? 21.863 20.111 -15.315 1.00 95.25 90 ASN A N 1
ATOM 655 C CA . ASN A 1 90 ? 21.031 21.141 -14.689 1.00 95.25 90 ASN A CA 1
ATOM 656 C C . ASN A 1 90 ? 19.588 20.664 -14.520 1.00 95.25 90 ASN A C 1
ATOM 658 O O . ASN A 1 90 ? 18.972 20.910 -13.482 1.00 95.25 90 ASN A O 1
ATOM 662 N N . VAL A 1 91 ? 19.071 19.941 -15.516 1.00 95.50 91 VAL A N 1
ATOM 663 C CA . VAL A 1 91 ? 17.740 19.334 -15.444 1.00 95.50 91 VAL A CA 1
ATOM 664 C C . VAL A 1 91 ? 17.690 18.273 -14.350 1.00 95.50 91 VAL A C 1
ATOM 666 O O . VAL A 1 91 ? 16.758 18.269 -13.552 1.00 95.50 91 VAL A O 1
ATOM 669 N N . LEU A 1 92 ? 18.714 17.419 -14.257 1.00 95.94 92 LEU A N 1
ATOM 670 C CA . LEU A 1 92 ? 18.833 16.412 -13.204 1.00 95.94 92 LEU A CA 1
ATOM 671 C C . LEU A 1 92 ? 18.817 17.039 -11.807 1.00 95.94 92 LEU A C 1
ATOM 673 O O . LEU A 1 92 ? 18.050 16.604 -10.943 1.00 95.94 92 LEU A O 1
ATOM 677 N N . LYS A 1 93 ? 19.630 18.081 -11.590 1.00 95.81 93 LYS A N 1
ATOM 678 C CA . LYS A 1 93 ? 19.652 18.815 -10.319 1.00 95.81 93 LYS A CA 1
ATOM 679 C C . LYS A 1 93 ? 18.265 19.358 -9.989 1.00 95.81 93 LYS A C 1
ATOM 681 O O . LYS A 1 93 ? 17.759 19.111 -8.898 1.00 95.81 93 LYS A O 1
ATOM 686 N N . TYR A 1 94 ? 17.608 20.024 -10.935 1.00 95.00 94 TYR A N 1
ATOM 687 C CA . TYR A 1 94 ? 16.264 20.547 -10.708 1.00 95.00 94 TYR A CA 1
ATOM 688 C C . TYR A 1 94 ? 15.233 19.441 -10.423 1.00 95.00 94 TYR A C 1
ATOM 690 O O . TYR A 1 94 ? 14.473 19.554 -9.466 1.00 95.00 94 TYR A O 1
ATOM 698 N N . ALA A 1 95 ? 15.227 18.345 -11.184 1.00 94.00 95 ALA A N 1
ATOM 699 C CA . ALA A 1 95 ? 14.284 17.242 -10.988 1.00 94.00 95 ALA A CA 1
ATOM 700 C C . ALA A 1 95 ? 14.391 16.630 -9.579 1.00 94.00 95 ALA A C 1
ATOM 702 O O . ALA A 1 95 ? 13.385 16.310 -8.939 1.00 94.00 95 ALA A O 1
ATOM 703 N N . LEU A 1 96 ? 15.617 16.501 -9.064 1.00 94.94 96 LEU A N 1
ATOM 704 C CA . LEU A 1 96 ? 15.861 15.908 -7.754 1.00 94.94 96 LEU A CA 1
ATOM 705 C C . LEU A 1 96 ? 15.644 16.888 -6.597 1.00 94.94 96 LEU A C 1
ATOM 707 O O . LEU A 1 96 ? 15.053 16.504 -5.586 1.00 94.94 96 LEU A O 1
ATOM 711 N N . ILE A 1 97 ? 16.105 18.137 -6.717 1.00 94.44 97 ILE A N 1
ATOM 712 C CA . ILE A 1 97 ? 16.169 19.077 -5.582 1.00 94.44 97 ILE A CA 1
ATOM 713 C C . ILE A 1 97 ? 15.562 20.459 -5.844 1.00 94.44 97 ILE A C 1
ATOM 715 O O . ILE A 1 97 ? 15.564 21.286 -4.933 1.00 94.44 97 ILE A O 1
ATOM 719 N N . GLY A 1 98 ? 15.021 20.709 -7.033 1.00 90.88 98 GLY A N 1
ATOM 720 C CA . GLY A 1 98 ? 14.306 21.935 -7.378 1.00 90.88 98 GLY A CA 1
ATOM 721 C C . GLY A 1 98 ? 15.167 23.194 -7.304 1.00 90.88 98 GLY A C 1
ATOM 722 O O . GLY A 1 98 ? 16.394 23.142 -7.217 1.00 90.88 98 GLY A O 1
ATOM 723 N N . SER A 1 99 ? 14.506 24.352 -7.311 1.00 85.56 99 SER A N 1
ATOM 724 C CA . SER A 1 99 ? 15.137 25.663 -7.129 1.00 85.56 99 SER A CA 1
ATOM 725 C C . SER A 1 99 ? 14.207 26.617 -6.376 1.00 85.56 99 SER A C 1
ATOM 727 O O . SER A 1 99 ? 13.007 26.652 -6.640 1.00 85.56 99 SER A O 1
ATOM 729 N N . ASN A 1 100 ? 14.749 27.382 -5.418 1.00 72.62 100 ASN A N 1
ATOM 730 C CA . ASN A 1 100 ? 14.037 28.421 -4.653 1.00 72.62 100 ASN A CA 1
ATOM 731 C C . ASN A 1 100 ? 12.661 27.995 -4.098 1.00 72.62 100 ASN A C 1
ATOM 733 O O . ASN A 1 100 ? 11.692 28.747 -4.154 1.00 72.62 100 ASN A O 1
ATOM 737 N N . GLY A 1 101 ? 12.565 26.770 -3.571 1.00 64.00 101 GLY A N 1
ATOM 738 C CA . GLY A 1 101 ? 11.327 26.242 -2.983 1.00 64.00 101 GLY A CA 1
ATOM 739 C C . GLY A 1 101 ? 10.290 25.735 -3.992 1.00 64.00 101 GLY A C 1
ATOM 740 O O . GLY A 1 101 ? 9.182 25.407 -3.585 1.00 64.00 101 GLY A O 1
ATOM 741 N N . THR A 1 102 ? 10.638 25.646 -5.280 1.00 69.00 102 THR A N 1
ATOM 742 C CA . THR A 1 102 ? 9.780 25.096 -6.342 1.00 69.00 102 THR A CA 1
ATOM 743 C C . THR A 1 102 ? 10.435 23.873 -6.989 1.00 69.00 102 THR A C 1
ATOM 745 O O . THR A 1 102 ? 11.620 23.910 -7.327 1.00 69.00 102 THR A O 1
ATOM 748 N N . GLY A 1 103 ? 9.655 22.808 -7.194 1.00 72.69 103 GLY A N 1
ATOM 749 C CA . GLY A 1 103 ? 10.124 21.548 -7.785 1.00 72.69 103 GLY A CA 1
ATOM 750 C C . GLY A 1 103 ? 11.008 20.718 -6.845 1.00 72.69 103 GLY A C 1
ATOM 751 O O . GLY A 1 103 ? 11.246 21.089 -5.693 1.00 72.69 103 GLY A O 1
ATOM 752 N N . GLY A 1 104 ? 11.512 19.593 -7.350 1.00 85.94 104 GLY A N 1
ATOM 753 C CA . GLY A 1 104 ? 12.466 18.746 -6.635 1.00 85.94 104 GLY A CA 1
ATOM 754 C C . GLY A 1 104 ? 11.822 17.716 -5.716 1.00 85.94 104 GLY A C 1
ATOM 755 O O . GLY A 1 104 ? 11.391 18.022 -4.602 1.00 85.94 104 GLY A O 1
ATOM 756 N N . ILE A 1 105 ? 11.848 16.456 -6.140 1.00 87.62 105 ILE A N 1
ATOM 757 C CA . ILE A 1 105 ? 11.233 15.345 -5.404 1.00 87.62 105 ILE A CA 1
ATOM 758 C C . ILE A 1 105 ? 11.774 15.167 -3.975 1.00 87.62 105 ILE A C 1
ATOM 760 O O . ILE A 1 105 ? 11.017 14.849 -3.062 1.00 87.62 105 ILE A O 1
ATOM 764 N N . PHE A 1 106 ? 13.063 15.430 -3.737 1.00 90.12 106 PHE A N 1
ATOM 765 C CA . PHE A 1 106 ? 13.668 15.292 -2.409 1.00 90.12 106 PHE A CA 1
ATOM 766 C C . PHE A 1 106 ? 13.418 16.489 -1.489 1.00 90.12 106 PHE A C 1
ATOM 768 O O . PHE A 1 106 ? 13.743 16.410 -0.303 1.00 90.12 106 PHE A O 1
ATOM 775 N N . ARG A 1 107 ? 12.817 17.575 -1.989 1.00 87.44 107 ARG A N 1
ATOM 776 C CA . ARG A 1 107 ? 12.307 18.679 -1.160 1.00 87.44 107 ARG A CA 1
ATOM 777 C C . ARG A 1 107 ? 10.807 18.584 -0.895 1.00 87.44 107 ARG A C 1
ATOM 779 O O . ARG A 1 107 ? 10.325 19.218 0.038 1.00 87.44 107 ARG A O 1
ATOM 786 N N . ASP A 1 108 ? 10.092 17.777 -1.671 1.00 79.06 108 ASP A N 1
ATOM 787 C CA . ASP A 1 108 ? 8.665 17.530 -1.506 1.00 79.06 108 ASP A CA 1
ATOM 788 C C . ASP A 1 108 ? 8.408 16.553 -0.344 1.00 79.06 108 ASP A C 1
ATOM 790 O O . ASP A 1 108 ? 8.351 15.334 -0.512 1.00 79.06 108 ASP A O 1
ATOM 794 N N . THR A 1 109 ? 8.261 17.093 0.867 1.00 76.31 109 THR A N 1
ATOM 795 C CA . THR A 1 109 ? 7.971 16.304 2.076 1.00 76.31 109 THR A CA 1
ATOM 796 C C . THR A 1 109 ? 6.539 15.773 2.123 1.00 76.31 109 THR A C 1
ATOM 798 O O . THR A 1 109 ? 6.231 14.961 2.993 1.00 76.31 109 THR A O 1
ATOM 801 N N . THR A 1 110 ? 5.670 16.186 1.193 1.00 67.50 110 THR A N 1
ATOM 802 C CA . THR A 1 110 ? 4.318 15.628 1.065 1.00 67.50 110 THR A CA 1
ATOM 803 C C . THR A 1 110 ? 4.347 14.308 0.302 1.00 67.50 110 THR A C 1
ATOM 805 O O . THR A 1 110 ? 3.742 13.331 0.744 1.00 67.50 110 THR A O 1
ATOM 808 N N . LEU A 1 111 ? 5.114 14.247 -0.792 1.00 63.81 111 LEU A N 1
ATOM 809 C CA . LEU A 1 111 ? 5.319 13.029 -1.574 1.00 63.81 111 LEU A CA 1
ATOM 810 C C . LEU A 1 111 ? 6.312 12.075 -0.898 1.00 63.81 111 LEU A C 1
ATOM 812 O O . LEU A 1 111 ? 6.108 10.861 -0.897 1.00 63.81 111 LEU A O 1
ATOM 816 N N . LEU A 1 112 ? 7.379 12.618 -0.308 1.00 70.19 112 LEU A N 1
ATOM 817 C CA . LEU A 1 112 ? 8.428 11.848 0.352 1.00 70.19 112 LEU A CA 1
ATOM 818 C C . LEU A 1 112 ? 8.658 12.349 1.788 1.00 70.19 112 LEU A C 1
ATOM 820 O O . LEU A 1 112 ? 9.666 13.018 2.037 1.00 70.19 112 LEU A O 1
ATOM 824 N N . PRO A 1 113 ? 7.759 12.031 2.743 1.00 72.38 113 PRO A N 1
ATOM 825 C CA . PRO A 1 113 ? 7.928 12.393 4.149 1.00 72.38 113 PRO A CA 1
ATOM 826 C C . PRO A 1 113 ? 9.217 11.838 4.761 1.00 72.38 113 PRO A C 1
ATOM 828 O O . PRO A 1 113 ? 9.774 10.838 4.296 1.00 72.38 113 PRO A O 1
ATOM 831 N N . ASP A 1 114 ? 9.677 12.463 5.841 1.00 76.19 114 ASP A N 1
ATOM 832 C CA . ASP A 1 114 ? 10.835 11.967 6.581 1.00 76.19 114 ASP A CA 1
ATOM 833 C C . ASP A 1 114 ? 10.569 10.573 7.169 1.00 76.19 114 ASP A C 1
ATOM 835 O O . ASP A 1 114 ? 9.470 10.248 7.617 1.00 76.19 114 ASP A O 1
ATOM 839 N N . GLY A 1 115 ? 11.583 9.711 7.108 1.00 73.25 115 GLY A N 1
ATOM 840 C CA . GLY A 1 115 ? 11.493 8.311 7.522 1.00 73.25 115 GLY A CA 1
ATOM 841 C C . GLY A 1 115 ? 10.701 7.405 6.577 1.00 73.25 115 GLY A C 1
ATOM 842 O O . GLY A 1 115 ? 10.643 6.196 6.814 1.00 73.25 115 GLY A O 1
ATOM 843 N N . LYS A 1 116 ? 10.131 7.938 5.483 1.00 75.19 116 LYS A N 1
ATOM 844 C CA . LYS A 1 116 ? 9.369 7.135 4.518 1.00 75.19 116 LYS A CA 1
ATOM 845 C C . LYS A 1 116 ? 10.255 6.119 3.802 1.00 75.19 116 LYS A C 1
ATOM 847 O O . LYS A 1 116 ? 9.833 4.983 3.618 1.00 75.19 116 LYS A O 1
ATOM 852 N N . ILE A 1 117 ? 11.478 6.493 3.443 1.00 85.75 117 ILE A N 1
ATOM 853 C CA . ILE A 1 117 ? 12.471 5.595 2.844 1.00 85.75 117 ILE A CA 1
ATOM 854 C C . ILE A 1 117 ? 13.775 5.639 3.632 1.00 85.75 117 ILE A C 1
ATOM 856 O O . ILE A 1 117 ? 14.020 6.550 4.428 1.00 85.75 117 ILE A O 1
ATOM 860 N N . ARG A 1 118 ? 14.643 4.672 3.361 1.00 92.88 118 ARG A N 1
ATOM 861 C CA . ARG A 1 118 ? 16.067 4.763 3.650 1.00 92.88 118 ARG A CA 1
ATOM 862 C C . ARG A 1 118 ? 16.807 5.047 2.359 1.00 92.88 118 ARG A C 1
ATOM 864 O O . ARG A 1 118 ? 16.481 4.460 1.332 1.00 92.88 118 ARG A O 1
ATOM 871 N N . LEU A 1 119 ? 17.777 5.944 2.421 1.00 97.06 119 LEU A N 1
ATOM 872 C CA . LEU A 1 119 ? 18.498 6.415 1.251 1.00 97.06 119 LEU A CA 1
ATOM 873 C C . LEU A 1 119 ? 19.995 6.159 1.403 1.00 97.06 119 LEU A C 1
ATOM 875 O O . LEU A 1 119 ? 20.578 6.463 2.445 1.00 97.06 119 LEU A O 1
ATOM 879 N N . ALA A 1 120 ? 20.606 5.652 0.342 1.00 98.25 120 ALA A N 1
ATOM 880 C CA . ALA A 1 120 ? 22.040 5.687 0.094 1.00 98.25 120 ALA A CA 1
ATOM 881 C C . ALA A 1 120 ? 22.285 6.193 -1.332 1.00 98.25 120 ALA A C 1
ATOM 883 O O . ALA A 1 120 ? 21.387 6.128 -2.177 1.00 98.25 120 ALA A O 1
ATOM 884 N N . TRP A 1 121 ? 23.484 6.693 -1.617 1.00 98.44 121 TRP A N 1
ATOM 885 C CA . TRP A 1 121 ? 23.791 7.202 -2.954 1.00 98.44 121 TRP A CA 1
ATOM 886 C C . TRP A 1 121 ? 25.246 7.020 -3.365 1.00 98.44 121 TRP A C 1
ATOM 888 O O . TRP A 1 121 ? 26.135 6.823 -2.534 1.00 98.44 121 TRP A O 1
ATOM 898 N N . GLN A 1 122 ? 25.471 7.117 -4.669 1.00 97.94 122 GLN A N 1
ATOM 899 C CA . GLN A 1 122 ? 26.789 7.170 -5.289 1.00 97.94 122 GLN A CA 1
ATOM 900 C C . GLN A 1 122 ? 26.740 7.926 -6.622 1.00 97.94 122 GLN A C 1
ATOM 902 O O . GLN A 1 122 ? 25.670 8.083 -7.217 1.00 97.94 122 GLN A O 1
ATOM 907 N N . ALA A 1 123 ? 27.901 8.383 -7.074 1.00 97.25 123 ALA A N 1
ATOM 908 C CA . ALA A 1 123 ? 28.138 8.939 -8.400 1.00 97.25 123 ALA A CA 1
ATOM 909 C C . ALA A 1 123 ? 29.281 8.182 -9.086 1.00 97.25 123 ALA A C 1
ATOM 911 O O . ALA A 1 123 ? 30.145 7.628 -8.404 1.00 97.25 123 ALA A O 1
ATOM 912 N N . MET A 1 124 ? 29.290 8.168 -10.420 1.00 95.56 124 MET A N 1
ATOM 913 C CA . MET A 1 124 ? 30.275 7.420 -11.209 1.00 95.56 124 MET A CA 1
ATOM 914 C C . MET A 1 124 ? 31.717 7.842 -10.922 1.00 95.56 124 MET A C 1
ATOM 916 O O . MET A 1 124 ? 32.582 6.986 -10.728 1.00 95.56 124 MET A O 1
ATOM 920 N N . HIS A 1 125 ? 31.953 9.151 -10.880 1.00 95.12 125 HIS A N 1
ATOM 921 C CA . HIS A 1 125 ? 33.274 9.742 -10.685 1.00 95.12 125 HIS A CA 1
ATOM 922 C C . HIS A 1 125 ? 33.349 10.653 -9.456 1.00 95.12 125 HIS A C 1
ATOM 924 O O . HIS A 1 125 ? 34.442 10.946 -8.967 1.00 95.12 125 HIS A O 1
ATOM 930 N N . ASN A 1 126 ? 32.199 11.051 -8.898 1.00 94.69 126 ASN A N 1
ATOM 931 C CA . ASN A 1 126 ? 32.112 12.024 -7.811 1.00 94.69 126 ASN A CA 1
ATOM 932 C C . ASN A 1 126 ? 32.904 13.304 -8.137 1.00 94.69 126 ASN A C 1
ATOM 934 O O . ASN A 1 126 ? 33.622 13.852 -7.296 1.00 94.69 126 ASN A O 1
ATOM 938 N N . ASN A 1 127 ? 32.760 13.778 -9.372 1.00 93.81 127 ASN A N 1
ATOM 939 C CA . ASN A 1 127 ? 33.445 14.948 -9.926 1.00 93.81 127 ASN A CA 1
ATOM 940 C C . ASN A 1 127 ? 33.174 16.219 -9.110 1.00 93.81 127 ASN A C 1
ATOM 942 O O . ASN A 1 127 ? 34.061 17.042 -8.888 1.00 93.81 127 ASN A O 1
ATOM 946 N N . GLY A 1 128 ? 31.972 16.298 -8.537 1.00 90.06 128 GLY A N 1
ATOM 947 C CA . GLY A 1 128 ? 31.559 17.323 -7.580 1.00 90.06 128 GLY A CA 1
ATOM 948 C C . GLY A 1 128 ? 32.274 17.309 -6.226 1.00 90.06 128 GLY A C 1
ATOM 949 O O . GLY A 1 128 ? 32.033 18.179 -5.388 1.00 90.06 128 GLY A O 1
ATOM 950 N N . LYS A 1 129 ? 33.128 16.306 -5.977 1.00 92.31 129 LYS A N 1
ATOM 951 C CA . LYS A 1 129 ? 33.864 16.072 -4.723 1.00 92.31 129 LYS A CA 1
ATOM 952 C C . LYS A 1 129 ? 32.960 16.051 -3.491 1.00 92.31 129 LYS A C 1
ATOM 954 O O . LYS A 1 129 ? 33.346 16.497 -2.409 1.00 92.31 129 LYS A O 1
ATOM 959 N N . SER A 1 130 ? 31.762 15.493 -3.635 1.00 92.44 130 SER A N 1
ATOM 960 C CA . SER A 1 130 ? 30.879 15.274 -2.499 1.00 92.44 130 SER A CA 1
ATOM 961 C C . SER A 1 130 ? 31.500 14.280 -1.523 1.00 92.44 130 SER A C 1
ATOM 963 O O . SER A 1 130 ? 32.224 13.359 -1.912 1.00 92.44 130 SER A O 1
ATOM 965 N N . SER A 1 131 ? 31.213 14.441 -0.234 1.00 90.88 131 SER A N 1
ATOM 966 C CA . SER A 1 131 ? 31.785 13.589 0.806 1.00 90.88 131 SER A CA 1
ATOM 967 C C . SER A 1 131 ? 31.402 12.119 0.585 1.00 90.88 131 SER A C 1
ATOM 969 O O . SER A 1 131 ? 30.245 11.739 0.758 1.00 90.88 131 SER A O 1
ATOM 971 N N . ASN A 1 132 ? 32.402 11.295 0.248 1.00 90.00 132 ASN A N 1
ATOM 972 C CA . ASN A 1 132 ? 32.317 9.836 0.121 1.00 90.00 132 ASN A CA 1
ATOM 973 C C . ASN A 1 132 ? 31.374 9.290 -0.969 1.00 90.00 132 ASN A C 1
ATOM 975 O O . ASN A 1 132 ? 31.099 8.096 -0.980 1.00 90.00 132 ASN A O 1
ATOM 979 N N . ALA A 1 133 ? 30.910 10.112 -1.914 1.00 94.12 133 ALA A N 1
ATOM 980 C CA . ALA A 1 133 ? 29.917 9.679 -2.902 1.00 94.12 133 ALA A CA 1
ATOM 981 C C . ALA A 1 133 ? 30.473 8.813 -4.055 1.00 94.12 133 ALA A C 1
ATOM 983 O O . ALA A 1 133 ? 29.700 8.382 -4.897 1.00 94.12 133 ALA A O 1
ATOM 984 N N . LEU A 1 134 ? 31.780 8.526 -4.101 1.00 94.00 134 LEU A N 1
ATOM 985 C CA . LEU A 1 134 ? 32.391 7.693 -5.154 1.00 94.00 134 LEU A CA 1
ATOM 986 C C . LEU A 1 134 ? 32.038 6.197 -5.041 1.00 94.00 134 LEU A C 1
ATOM 988 O O . LEU A 1 134 ? 32.146 5.456 -6.012 1.00 94.00 134 LEU A O 1
ATOM 992 N N . ASN A 1 135 ? 31.688 5.727 -3.841 1.00 94.44 135 ASN A N 1
ATOM 993 C CA . ASN A 1 135 ? 31.348 4.326 -3.602 1.00 94.44 135 ASN A CA 1
ATOM 994 C C . ASN A 1 135 ? 30.365 4.213 -2.432 1.00 94.44 135 ASN A C 1
ATOM 996 O O . ASN A 1 135 ? 30.649 4.686 -1.325 1.00 94.44 135 ASN A O 1
ATOM 1000 N N . VAL A 1 136 ? 29.215 3.577 -2.662 1.00 95.50 136 VAL A N 1
ATOM 1001 C CA . VAL A 1 136 ? 28.227 3.323 -1.603 1.00 95.50 136 VAL A CA 1
ATOM 1002 C C . VAL A 1 136 ? 28.660 2.206 -0.641 1.00 95.50 136 VAL A C 1
ATOM 1004 O O . VAL A 1 136 ? 28.377 2.274 0.559 1.00 95.50 136 VAL A O 1
ATOM 1007 N N . ASP A 1 137 ? 29.422 1.222 -1.124 1.00 94.44 137 ASP A N 1
ATOM 1008 C CA . ASP A 1 137 ? 29.898 0.064 -0.365 1.00 94.44 137 ASP A CA 1
ATOM 1009 C C . ASP A 1 137 ? 31.195 0.364 0.416 1.00 94.44 137 ASP A C 1
ATOM 1011 O O . ASP A 1 137 ? 32.228 -0.279 0.251 1.00 94.44 137 ASP A O 1
ATOM 1015 N N . SER A 1 138 ? 31.170 1.352 1.316 1.00 88.94 138 SER A N 1
ATOM 1016 C CA . SER A 1 138 ? 32.312 1.615 2.213 1.00 88.94 138 SER A CA 1
ATOM 1017 C C . SER A 1 138 ? 32.234 0.831 3.522 1.00 88.94 138 SER A C 1
ATOM 1019 O O . SER A 1 138 ? 31.182 0.826 4.158 1.00 88.94 138 SER A O 1
ATOM 1021 N N . ALA A 1 139 ? 33.340 0.229 3.975 1.00 80.81 139 ALA A N 1
ATOM 1022 C CA . ALA A 1 139 ? 33.406 -0.539 5.229 1.00 80.81 139 ALA A CA 1
ATOM 1023 C C . ALA A 1 139 ? 32.928 0.247 6.474 1.00 80.81 139 ALA A C 1
ATOM 1025 O O . ALA A 1 139 ? 32.432 -0.345 7.437 1.00 80.81 139 ALA A O 1
ATOM 1026 N N . SER A 1 140 ? 33.026 1.577 6.429 1.00 86.12 140 SER A N 1
ATOM 1027 C CA . SER A 1 140 ? 32.548 2.498 7.463 1.00 86.12 140 SER A CA 1
ATOM 1028 C C . SER A 1 140 ? 31.241 3.183 7.054 1.00 86.12 140 SER A C 1
ATOM 1030 O O . SER A 1 140 ? 30.925 3.311 5.873 1.00 86.12 140 SER A O 1
ATOM 1032 N N . MET A 1 141 ? 30.476 3.663 8.039 1.00 90.12 141 MET A N 1
ATOM 1033 C CA . MET A 1 141 ? 29.288 4.484 7.781 1.00 90.12 141 MET A CA 1
ATOM 1034 C C . MET A 1 141 ? 29.686 5.892 7.337 1.00 90.12 141 MET A C 1
ATOM 1036 O O . MET A 1 141 ? 29.943 6.765 8.163 1.00 90.12 141 MET A O 1
ATOM 1040 N N . ASN A 1 142 ? 29.668 6.124 6.032 1.00 94.00 142 ASN A N 1
ATOM 1041 C CA . ASN A 1 142 ? 29.963 7.411 5.414 1.00 94.00 142 ASN A CA 1
ATOM 1042 C C . ASN A 1 142 ? 28.699 8.245 5.213 1.00 94.00 142 ASN A C 1
ATOM 1044 O O . ASN A 1 142 ? 27.584 7.766 5.416 1.00 94.00 142 ASN A O 1
ATOM 1048 N N . THR A 1 143 ? 28.848 9.503 4.800 1.00 94.69 143 THR A N 1
ATOM 1049 C CA . THR A 1 143 ? 27.726 10.424 4.548 1.00 94.69 143 THR A CA 1
ATOM 1050 C C . THR A 1 143 ? 26.691 9.838 3.587 1.00 94.69 143 THR A C 1
ATOM 1052 O O . THR A 1 143 ? 25.501 9.956 3.848 1.00 94.69 143 THR A O 1
ATOM 1055 N N . ASN A 1 144 ? 27.132 9.126 2.549 1.00 96.44 144 ASN A N 1
ATOM 1056 C CA . ASN A 1 144 ? 26.290 8.519 1.517 1.00 96.44 144 ASN A CA 1
ATOM 1057 C C . ASN A 1 144 ? 25.740 7.121 1.851 1.00 96.44 144 ASN A C 1
ATOM 1059 O O . ASN A 1 144 ? 24.983 6.561 1.059 1.00 96.44 144 ASN A O 1
ATOM 1063 N N . SER A 1 145 ? 26.113 6.543 2.997 1.00 96.62 145 SER A N 1
ATOM 1064 C CA . SER A 1 145 ? 25.633 5.225 3.426 1.00 96.62 145 SER A CA 1
ATOM 1065 C C . SER A 1 145 ? 24.138 5.230 3.762 1.00 96.62 145 SER A C 1
ATOM 1067 O O . SER A 1 145 ? 23.571 6.262 4.130 1.00 96.62 145 SER A O 1
ATOM 1069 N N . MET A 1 146 ? 23.521 4.047 3.692 1.00 96.56 146 MET A N 1
ATOM 1070 C CA . MET A 1 146 ? 22.099 3.825 3.957 1.00 96.56 146 MET A CA 1
ATOM 1071 C C . MET A 1 146 ? 21.705 4.360 5.328 1.00 96.56 146 MET A C 1
ATOM 1073 O O . MET A 1 146 ? 22.211 3.889 6.342 1.00 96.56 146 MET A O 1
ATOM 1077 N N . ARG A 1 147 ? 20.769 5.306 5.375 1.00 93.50 147 ARG A N 1
ATOM 1078 C CA . ARG A 1 147 ? 20.124 5.780 6.609 1.00 93.50 147 ARG A CA 1
ATOM 1079 C C . ARG A 1 147 ? 18.663 6.084 6.342 1.00 93.50 147 ARG A C 1
ATOM 1081 O O . ARG A 1 147 ? 18.272 6.280 5.195 1.00 93.50 147 ARG A O 1
ATOM 1088 N N . SER A 1 148 ? 17.864 6.143 7.404 1.00 89.81 148 SER A N 1
ATOM 1089 C CA . SER A 1 148 ? 16.528 6.741 7.325 1.00 89.81 148 SER A CA 1
ATOM 1090 C C . SER A 1 148 ? 16.634 8.137 6.710 1.00 89.81 148 SER A C 1
ATOM 1092 O O . SER A 1 148 ? 17.519 8.900 7.093 1.00 89.81 148 SER A O 1
ATOM 1094 N N . LEU A 1 149 ? 15.764 8.465 5.754 1.00 87.25 149 LEU A N 1
ATOM 1095 C CA . LEU A 1 149 ? 15.727 9.798 5.162 1.00 87.25 149 LEU A CA 1
ATOM 1096 C C . LEU A 1 149 ? 15.055 10.769 6.139 1.00 87.25 149 LEU A C 1
ATOM 1098 O O . LEU A 1 149 ? 13.861 11.023 6.042 1.00 87.25 149 LEU A O 1
ATOM 1102 N N . ASP A 1 150 ? 15.806 11.245 7.122 1.00 86.06 150 ASP A N 1
ATOM 1103 C CA . ASP A 1 150 ? 15.417 12.360 7.987 1.00 86.06 150 ASP A CA 1
ATOM 1104 C C . ASP A 1 150 ? 15.895 13.701 7.406 1.00 86.06 150 ASP A C 1
ATOM 1106 O O . ASP A 1 150 ? 16.582 13.745 6.381 1.00 86.06 150 ASP A O 1
ATOM 1110 N N . SER A 1 151 ? 15.564 14.803 8.077 1.00 90.75 151 SER A N 1
ATOM 1111 C CA . SER A 1 151 ? 15.963 16.153 7.672 1.00 90.75 151 SER A CA 1
ATOM 1112 C C . SER A 1 151 ? 17.474 16.315 7.457 1.00 90.75 151 SER A C 1
ATOM 1114 O O . SER A 1 151 ? 17.891 17.055 6.565 1.00 90.75 151 SER A O 1
ATOM 1116 N N . THR A 1 152 ? 18.306 15.618 8.239 1.00 94.50 152 THR A N 1
ATOM 1117 C CA . THR A 1 152 ? 19.772 15.710 8.158 1.00 94.50 152 THR A CA 1
ATOM 1118 C C . THR A 1 152 ? 20.285 14.953 6.944 1.00 94.50 152 THR A C 1
ATOM 1120 O O . THR A 1 152 ? 21.016 15.503 6.119 1.00 94.50 152 THR A O 1
ATOM 1123 N N . HIS A 1 153 ? 19.872 13.695 6.790 1.00 95.44 153 HIS A N 1
ATOM 1124 C CA . HIS A 1 153 ? 20.298 12.854 5.674 1.00 95.44 153 HIS A CA 1
ATOM 1125 C C . HIS A 1 153 ? 19.753 13.370 4.336 1.00 95.44 153 HIS A C 1
ATOM 1127 O O . HIS A 1 153 ? 20.449 13.330 3.322 1.00 95.44 153 HIS A O 1
ATOM 1133 N N . ARG A 1 154 ? 18.557 13.969 4.345 1.00 94.38 154 ARG A N 1
ATOM 1134 C CA . ARG A 1 154 ? 17.990 14.709 3.210 1.00 94.38 154 ARG A CA 1
ATOM 1135 C C . ARG A 1 154 ? 18.833 15.930 2.851 1.00 94.38 154 ARG A C 1
ATOM 1137 O O . ARG A 1 154 ? 19.132 16.131 1.677 1.00 94.38 154 ARG A O 1
ATOM 1144 N N . GLY A 1 155 ? 19.261 16.717 3.840 1.00 95.50 155 GLY A N 1
ATOM 1145 C CA . GLY A 1 155 ? 20.179 17.842 3.633 1.00 95.50 155 GLY A CA 1
ATOM 1146 C C . GLY A 1 155 ? 21.519 17.411 3.021 1.00 95.50 155 GLY A C 1
ATOM 1147 O O . GLY A 1 155 ? 22.024 18.069 2.106 1.00 95.50 155 GLY A O 1
ATOM 1148 N N . ASN A 1 156 ? 22.053 16.267 3.457 1.00 96.62 156 ASN A N 1
ATOM 1149 C CA . ASN A 1 156 ? 23.270 15.677 2.896 1.00 96.62 156 ASN A CA 1
ATOM 1150 C C . ASN A 1 156 ? 23.083 15.265 1.431 1.00 96.62 156 ASN A C 1
ATOM 1152 O O . ASN A 1 156 ? 23.912 15.613 0.592 1.00 96.62 156 ASN A O 1
ATOM 1156 N N . PHE A 1 157 ? 21.982 14.580 1.107 1.00 96.81 157 PHE A N 1
ATOM 1157 C CA . PHE A 1 157 ? 21.674 14.197 -0.270 1.00 96.81 157 PHE A CA 1
ATOM 1158 C C . PHE A 1 157 ? 21.469 15.419 -1.174 1.00 96.81 157 PHE A C 1
ATOM 1160 O O . PHE A 1 157 ? 22.006 15.476 -2.275 1.00 96.81 157 PHE A O 1
ATOM 1167 N N . ILE A 1 158 ? 20.762 16.446 -0.694 1.00 95.38 158 ILE A N 1
ATOM 1168 C CA . ILE A 1 158 ? 20.582 17.703 -1.433 1.00 95.38 158 ILE A CA 1
ATOM 1169 C C . ILE A 1 158 ? 21.931 18.377 -1.715 1.00 95.38 158 ILE A C 1
ATOM 1171 O O . ILE A 1 158 ? 22.160 18.873 -2.817 1.00 95.38 158 ILE A O 1
ATOM 1175 N N . SER A 1 159 ? 22.835 18.380 -0.733 1.00 95.69 159 SER A N 1
ATOM 1176 C CA . SER A 1 159 ? 24.188 18.923 -0.893 1.00 95.69 159 SER A CA 1
ATOM 1177 C C . SER A 1 159 ? 25.010 18.113 -1.897 1.00 95.69 159 SER A C 1
ATOM 1179 O O . SER A 1 159 ? 25.721 18.696 -2.712 1.00 95.69 159 SER A O 1
ATOM 1181 N N . PHE A 1 160 ? 24.863 16.784 -1.892 1.00 97.00 160 PHE A N 1
ATOM 1182 C CA . PHE A 1 160 ? 25.435 15.906 -2.911 1.00 97.00 160 PHE A CA 1
ATOM 1183 C C . PHE A 1 160 ? 24.937 16.267 -4.315 1.00 97.00 160 PHE A C 1
ATOM 1185 O O . PHE A 1 160 ? 25.760 16.560 -5.179 1.00 97.00 160 PHE A O 1
ATOM 1192 N N . ILE A 1 161 ? 23.622 16.346 -4.534 1.00 96.69 161 ILE A N 1
ATOM 1193 C CA . ILE A 1 161 ? 23.069 16.680 -5.854 1.00 96.69 161 ILE A CA 1
ATOM 1194 C C . ILE A 1 161 ? 23.520 18.065 -6.329 1.00 96.69 161 ILE A C 1
ATOM 1196 O O . ILE A 1 161 ? 23.922 18.220 -7.480 1.00 96.69 161 ILE A O 1
ATOM 1200 N N . ASN A 1 162 ? 23.528 19.065 -5.444 1.00 94.62 162 ASN A N 1
ATOM 1201 C CA . ASN A 1 162 ? 24.042 20.397 -5.772 1.00 94.62 162 ASN A CA 1
ATOM 1202 C C . ASN A 1 162 ? 25.500 20.363 -6.253 1.00 94.62 162 ASN A C 1
ATOM 1204 O O . ASN A 1 162 ? 25.853 21.110 -7.169 1.00 94.62 162 ASN A O 1
ATOM 1208 N N . SER A 1 163 ? 26.322 19.496 -5.653 1.00 95.25 163 SER A N 1
ATOM 1209 C CA . SER A 1 163 ? 27.754 19.405 -5.940 1.00 95.25 163 SER A CA 1
ATOM 1210 C C . SER A 1 163 ? 28.093 18.726 -7.265 1.00 95.25 163 SER A C 1
ATOM 1212 O O . SER A 1 163 ? 29.177 18.983 -7.763 1.00 95.25 163 SER A O 1
ATOM 1214 N N . ILE A 1 164 ? 27.197 17.912 -7.844 1.00 95.06 164 ILE A N 1
ATOM 1215 C CA . ILE A 1 164 ? 27.467 17.143 -9.075 1.00 95.06 164 ILE A CA 1
ATOM 1216 C C . ILE A 1 164 ? 28.056 18.038 -10.170 1.00 95.06 164 ILE A C 1
ATOM 1218 O O . ILE A 1 164 ? 27.508 19.102 -10.460 1.00 95.06 164 ILE A O 1
ATOM 1222 N N . ASP A 1 165 ? 29.125 17.575 -10.803 1.00 95.69 165 ASP A N 1
ATOM 1223 C CA . ASP A 1 165 ? 29.810 18.277 -11.885 1.00 95.69 165 ASP A CA 1
ATOM 1224 C C . ASP A 1 165 ? 30.095 17.280 -13.020 1.00 95.69 165 ASP A C 1
ATOM 1226 O O . ASP A 1 165 ? 30.526 16.172 -12.716 1.00 95.69 165 ASP A O 1
ATOM 1230 N N . PRO A 1 166 ? 29.813 17.579 -14.296 1.00 96.19 166 PRO A N 1
ATOM 1231 C CA . PRO A 1 166 ? 30.085 16.639 -15.382 1.00 96.19 166 PRO A CA 1
ATOM 1232 C C . PRO A 1 166 ? 31.584 16.471 -15.672 1.00 96.19 166 PRO A C 1
ATOM 1234 O O . PRO A 1 166 ? 32.312 17.454 -15.802 1.00 96.19 166 PRO A O 1
ATOM 1237 N N . GLY A 1 167 ? 32.042 15.238 -15.876 1.00 94.69 167 GLY A N 1
ATOM 1238 C CA . GLY A 1 167 ? 33.425 14.947 -16.267 1.00 94.69 167 GLY A CA 1
ATOM 1239 C C . GLY A 1 167 ? 33.701 13.453 -16.421 1.00 94.69 167 GLY A C 1
ATOM 1240 O O . GLY A 1 167 ? 32.906 12.629 -15.994 1.00 94.69 167 GLY A O 1
ATOM 1241 N N . ASP A 1 168 ? 34.838 13.088 -17.011 1.00 94.44 168 ASP A N 1
ATOM 1242 C CA . ASP A 1 168 ? 35.254 11.688 -17.186 1.00 94.44 168 ASP A CA 1
ATOM 1243 C C . ASP A 1 168 ? 34.238 10.809 -17.961 1.00 94.44 168 ASP A C 1
ATOM 1245 O O . ASP A 1 168 ? 33.508 11.294 -18.831 1.00 94.44 168 ASP A O 1
ATOM 1249 N N . GLY A 1 169 ? 34.273 9.489 -17.740 1.00 93.88 169 GLY A N 1
ATOM 1250 C CA . GLY A 1 169 ? 33.517 8.489 -18.494 1.00 93.88 169 GLY A CA 1
ATOM 1251 C C . GLY A 1 169 ? 32.257 7.996 -17.780 1.00 93.88 169 GLY A C 1
ATOM 1252 O O . GLY A 1 169 ? 31.841 8.541 -16.767 1.00 93.88 169 GLY A O 1
ATOM 1253 N N . THR A 1 170 ? 31.662 6.922 -18.308 1.00 94.56 170 THR A N 1
ATOM 1254 C CA . THR A 1 170 ? 30.370 6.392 -17.843 1.00 94.56 170 THR A CA 1
ATOM 1255 C C . THR A 1 170 ? 30.476 4.929 -17.354 1.00 94.56 170 THR A C 1
ATOM 1257 O O . THR A 1 170 ? 29.955 4.019 -18.016 1.00 94.56 170 THR A O 1
ATOM 1260 N N . PRO A 1 171 ? 31.162 4.656 -16.220 1.00 95.50 171 PRO A N 1
ATOM 1261 C CA . PRO A 1 171 ? 31.445 3.318 -15.685 1.00 95.50 171 PRO A CA 1
ATOM 1262 C C . PRO A 1 171 ? 30.218 2.644 -15.040 1.00 95.50 171 PRO A C 1
ATOM 1264 O O . PRO A 1 171 ? 30.252 2.231 -13.880 1.00 95.50 171 PRO A O 1
ATOM 1267 N N . SER A 1 172 ? 29.116 2.505 -15.781 1.00 95.44 172 SER A N 1
ATOM 1268 C CA . SER A 1 172 ? 27.818 2.059 -15.241 1.00 95.44 172 SER A CA 1
ATOM 1269 C C . SER A 1 172 ? 27.880 0.703 -14.527 1.00 95.44 172 SER A C 1
ATOM 1271 O O . SER A 1 172 ? 27.263 0.535 -13.479 1.00 95.44 172 SER A O 1
ATOM 1273 N N . HIS A 1 173 ? 28.696 -0.238 -15.013 1.00 95.88 173 HIS A N 1
ATOM 1274 C CA . HIS A 1 173 ? 28.880 -1.556 -14.389 1.00 95.88 173 HIS A CA 1
ATOM 1275 C C . HIS A 1 173 ? 29.372 -1.469 -12.941 1.00 95.88 173 HIS A C 1
ATOM 1277 O O . HIS A 1 173 ? 28.960 -2.252 -12.085 1.00 95.88 173 HIS A O 1
ATOM 1283 N N . LEU A 1 174 ? 30.242 -0.498 -12.649 1.00 96.56 174 LEU A N 1
ATOM 1284 C CA . LEU A 1 174 ? 30.770 -0.302 -11.305 1.00 96.56 174 LEU A CA 1
ATOM 1285 C C . LEU A 1 174 ? 29.674 0.140 -10.331 1.00 96.56 174 LEU A C 1
ATOM 1287 O O . LEU A 1 174 ? 29.659 -0.327 -9.196 1.00 96.56 174 LEU A O 1
ATOM 1291 N N . MET A 1 175 ? 28.732 0.974 -10.779 1.00 97.44 175 MET A N 1
ATOM 1292 C CA . MET A 1 175 ? 27.611 1.429 -9.950 1.00 97.44 175 MET A CA 1
ATOM 1293 C C . MET A 1 175 ? 26.710 0.261 -9.536 1.00 97.44 175 MET A C 1
ATOM 1295 O O . MET A 1 175 ? 26.359 0.135 -8.363 1.00 97.44 175 MET A O 1
ATOM 1299 N N . PHE A 1 176 ? 26.391 -0.636 -10.471 1.00 97.69 176 PHE A N 1
ATOM 1300 C CA . PHE A 1 176 ? 25.609 -1.841 -10.179 1.00 97.69 176 PHE A CA 1
ATOM 1301 C C . PHE A 1 176 ? 26.347 -2.773 -9.219 1.00 97.69 176 PHE A C 1
ATOM 1303 O O . PHE A 1 176 ? 25.771 -3.201 -8.219 1.00 97.69 176 PHE A O 1
ATOM 1310 N N . LYS A 1 177 ? 27.638 -3.028 -9.472 1.00 97.31 177 LYS A N 1
ATOM 1311 C CA . LYS A 1 177 ? 28.474 -3.847 -8.589 1.00 97.31 177 LYS A CA 1
ATOM 1312 C C . LYS A 1 177 ? 28.497 -3.305 -7.161 1.00 97.31 177 LYS A C 1
ATOM 1314 O O . LYS A 1 177 ? 28.273 -4.060 -6.223 1.00 97.31 177 LYS A O 1
ATOM 1319 N N . GLN A 1 178 ? 28.760 -2.011 -6.989 1.00 97.56 178 GLN A N 1
ATOM 1320 C CA . GLN A 1 178 ? 28.841 -1.387 -5.665 1.00 97.56 178 GLN A CA 1
ATOM 1321 C C . GLN A 1 178 ? 27.494 -1.437 -4.927 1.00 97.56 178 GLN A C 1
ATOM 1323 O O . GLN A 1 178 ? 27.465 -1.677 -3.722 1.00 97.56 178 GLN A O 1
ATOM 1328 N N . ALA A 1 179 ? 26.372 -1.269 -5.632 1.00 98.19 179 ALA A N 1
ATOM 1329 C CA . ALA A 1 179 ? 25.047 -1.417 -5.034 1.00 98.19 179 ALA A CA 1
ATOM 1330 C C . ALA A 1 179 ? 24.763 -2.873 -4.601 1.00 98.19 179 ALA A C 1
ATOM 1332 O O . ALA A 1 179 ? 24.298 -3.091 -3.480 1.00 98.19 179 ALA A O 1
ATOM 1333 N N . ASP A 1 180 ? 25.087 -3.860 -5.448 1.00 97.88 180 ASP A N 1
ATOM 1334 C CA . ASP A 1 180 ? 24.954 -5.297 -5.146 1.00 97.88 180 ASP A CA 1
ATOM 1335 C C . ASP A 1 180 ? 25.811 -5.697 -3.935 1.00 97.88 180 ASP A C 1
ATOM 1337 O O . ASP A 1 180 ? 25.300 -6.272 -2.971 1.00 97.88 180 ASP A O 1
ATOM 1341 N N . ASP A 1 181 ? 27.096 -5.334 -3.946 1.00 97.38 181 ASP A N 1
ATOM 1342 C CA . ASP A 1 181 ? 28.038 -5.638 -2.866 1.00 97.38 181 ASP A CA 1
ATOM 1343 C C . ASP A 1 181 ? 27.581 -5.019 -1.539 1.00 97.38 181 ASP A C 1
ATOM 1345 O O . ASP A 1 181 ? 27.590 -5.690 -0.501 1.00 97.38 181 ASP A O 1
ATOM 1349 N N . TYR A 1 182 ? 27.077 -3.778 -1.570 1.00 97.31 182 TYR A N 1
ATOM 1350 C CA . TYR A 1 182 ? 26.593 -3.117 -0.364 1.00 97.31 182 TYR A CA 1
ATOM 1351 C C . TYR A 1 182 ? 25.427 -3.868 0.280 1.00 97.31 182 TYR A C 1
ATOM 1353 O O . TYR A 1 182 ? 25.418 -4.088 1.495 1.00 97.31 182 TYR A O 1
ATOM 1361 N N . MET A 1 183 ? 24.469 -4.325 -0.530 1.00 96.88 183 MET A N 1
ATOM 1362 C CA . MET A 1 183 ? 23.339 -5.126 -0.058 1.00 96.88 183 MET A CA 1
ATOM 1363 C C . MET A 1 183 ? 23.765 -6.520 0.429 1.00 96.88 183 MET A C 1
ATOM 1365 O O . MET A 1 183 ? 23.110 -7.088 1.308 1.00 96.88 183 MET A O 1
ATOM 1369 N N . ARG A 1 184 ? 24.876 -7.064 -0.076 1.00 96.06 184 ARG A N 1
ATOM 1370 C CA . ARG A 1 184 ? 25.435 -8.365 0.340 1.00 96.06 184 ARG A CA 1
ATOM 1371 C C . ARG A 1 184 ? 26.371 -8.296 1.542 1.00 96.06 184 ARG A C 1
ATOM 1373 O O . ARG A 1 184 ? 26.767 -9.335 2.069 1.00 96.06 184 ARG A O 1
ATOM 1380 N N . ARG A 1 185 ? 26.703 -7.099 2.022 1.00 93.06 185 ARG A N 1
ATOM 1381 C CA . ARG A 1 185 ? 27.592 -6.912 3.170 1.00 93.06 185 ARG A CA 1
ATOM 1382 C C . ARG A 1 185 ? 27.145 -7.708 4.396 1.00 93.06 185 ARG A C 1
ATOM 1384 O O . ARG A 1 185 ? 25.971 -7.684 4.768 1.00 93.06 185 ARG A O 1
ATOM 1391 N N . SER A 1 186 ? 28.115 -8.300 5.092 1.00 93.38 186 SER A N 1
ATOM 1392 C CA . SER A 1 186 ? 27.914 -8.977 6.375 1.00 93.38 186 SER A CA 1
ATOM 1393 C C . SER A 1 186 ? 27.058 -8.162 7.350 1.00 93.38 186 SER A C 1
ATOM 1395 O O . SER A 1 186 ? 27.250 -6.952 7.536 1.00 93.38 186 SER A O 1
ATOM 1397 N N . LEU A 1 187 ? 26.123 -8.850 8.006 1.00 93.62 187 LEU A N 1
ATOM 1398 C CA . LEU A 1 187 ? 25.224 -8.255 8.986 1.00 93.62 187 LEU A CA 1
ATOM 1399 C C . LEU A 1 187 ? 26.021 -7.652 10.153 1.00 93.62 187 LEU A C 1
ATOM 1401 O O . LEU A 1 187 ? 26.817 -8.312 10.813 1.00 93.62 187 LEU A O 1
ATOM 1405 N N . SER A 1 188 ? 25.822 -6.358 10.382 1.00 92.81 188 SER A N 1
ATOM 1406 C CA . SER A 1 188 ? 26.468 -5.554 11.425 1.00 92.81 188 SER A CA 1
ATOM 1407 C C . SER A 1 188 ? 25.626 -4.302 11.669 1.00 92.81 188 SER A C 1
ATOM 1409 O O . SER A 1 188 ? 24.645 -4.079 10.959 1.00 92.81 188 SER A O 1
ATOM 1411 N N . SER A 1 189 ? 25.982 -3.452 12.633 1.00 91.12 189 SER A N 1
ATOM 1412 C CA . SER A 1 189 ? 25.326 -2.143 12.775 1.00 91.12 189 SER A CA 1
ATOM 1413 C C . SER A 1 189 ? 25.411 -1.301 11.500 1.00 91.12 189 SER A C 1
ATOM 1415 O O . SER A 1 189 ? 24.523 -0.494 11.271 1.00 91.12 189 SER A O 1
ATOM 1417 N N . ASN A 1 190 ? 26.418 -1.511 10.646 1.00 91.12 190 ASN A N 1
ATOM 1418 C CA . ASN A 1 190 ? 26.658 -0.741 9.418 1.00 91.12 190 ASN A CA 1
ATOM 1419 C C . ASN A 1 190 ? 26.042 -1.387 8.162 1.00 91.12 190 ASN A C 1
ATOM 1421 O O . ASN A 1 190 ? 26.225 -0.886 7.052 1.00 91.12 190 ASN A O 1
ATOM 1425 N N . SER A 1 191 ? 25.362 -2.525 8.314 1.00 91.75 191 SER A N 1
ATOM 1426 C CA . SER A 1 191 ? 24.696 -3.219 7.210 1.00 91.75 191 SER A CA 1
ATOM 1427 C C . SER A 1 191 ? 23.443 -2.452 6.760 1.00 91.75 191 SER A C 1
ATOM 1429 O O . SER A 1 191 ? 22.725 -1.921 7.614 1.00 91.75 191 SER A O 1
ATOM 1431 N N . PRO A 1 192 ? 23.100 -2.438 5.456 1.00 93.56 192 PRO A N 1
ATOM 1432 C CA . PRO A 1 192 ? 21.842 -1.844 4.988 1.00 93.56 192 PRO A CA 1
ATOM 1433 C C . PRO A 1 192 ? 20.596 -2.572 5.527 1.00 93.56 192 PRO A C 1
ATOM 1435 O O . PRO A 1 192 ? 19.495 -2.016 5.521 1.00 93.56 192 PRO A O 1
ATOM 1438 N N . TRP A 1 193 ? 20.755 -3.796 6.037 1.00 91.75 193 TRP A N 1
ATOM 1439 C CA . TRP A 1 193 ? 19.679 -4.592 6.633 1.00 91.75 193 TRP A CA 1
ATOM 1440 C C . TRP A 1 193 ? 19.438 -4.306 8.115 1.00 91.75 193 TRP A C 1
ATOM 1442 O O . TRP A 1 193 ? 18.450 -4.788 8.672 1.00 91.75 193 TRP A O 1
ATOM 1452 N N . ALA A 1 194 ? 20.322 -3.536 8.754 1.00 89.44 194 ALA A N 1
ATOM 1453 C CA . ALA A 1 194 ? 20.259 -3.231 10.177 1.00 89.44 194 ALA A CA 1
ATOM 1454 C C . ALA A 1 194 ? 18.944 -2.534 10.567 1.00 89.44 194 ALA A C 1
ATOM 1456 O O . ALA A 1 194 ? 18.356 -1.781 9.782 1.00 89.44 194 ALA A O 1
ATOM 1457 N N . SER A 1 195 ? 18.487 -2.741 11.802 1.00 81.69 195 SER A N 1
ATOM 1458 C CA . SER A 1 195 ? 17.300 -2.076 12.350 1.00 81.69 195 SER A CA 1
ATOM 1459 C C . SER A 1 195 ? 17.445 -0.554 12.301 1.00 81.69 195 SER A C 1
ATOM 1461 O O . SER A 1 195 ? 16.527 0.131 11.853 1.00 81.69 195 SER A O 1
ATOM 1463 N N . LYS A 1 196 ? 18.627 -0.020 12.636 1.00 82.69 196 LYS A N 1
ATOM 1464 C CA . LYS A 1 196 ? 19.017 1.378 12.397 1.00 82.69 196 LYS A CA 1
ATOM 1465 C C . LYS A 1 196 ? 20.475 1.427 11.915 1.00 82.69 196 LYS A C 1
ATOM 1467 O O . LYS A 1 196 ? 21.382 1.381 12.749 1.00 82.69 196 LYS A O 1
ATOM 1472 N N . PRO A 1 197 ? 20.730 1.517 10.598 1.00 88.75 197 PRO A N 1
ATOM 1473 C CA . PRO A 1 197 ? 22.090 1.544 10.067 1.00 88.75 197 PRO A CA 1
ATOM 1474 C C . PRO A 1 197 ? 22.983 2.602 10.737 1.00 88.75 197 PRO A C 1
ATOM 1476 O O . PRO A 1 197 ? 22.582 3.746 10.946 1.00 88.75 197 PRO A O 1
ATOM 1479 N N . GLY A 1 198 ? 24.189 2.189 11.112 1.00 86.44 198 GLY A N 1
ATOM 1480 C CA . GLY A 1 198 ? 25.200 2.946 11.846 1.00 86.44 198 GLY A CA 1
ATOM 1481 C C . GLY A 1 198 ? 25.010 3.056 13.356 1.00 86.44 198 GLY A C 1
ATOM 1482 O O . GLY A 1 198 ? 25.907 3.559 14.021 1.00 86.44 198 GLY A O 1
ATOM 1483 N N . THR A 1 199 ? 23.893 2.581 13.917 1.00 85.62 199 THR A N 1
ATOM 1484 C CA . THR A 1 199 ? 23.620 2.702 15.364 1.00 85.62 199 THR A CA 1
ATOM 1485 C C . THR A 1 199 ? 23.129 1.406 16.003 1.00 85.62 199 THR A C 1
ATOM 1487 O O . THR A 1 199 ? 23.572 1.051 17.091 1.00 85.62 199 THR A O 1
ATOM 1490 N N . THR A 1 200 ? 22.242 0.658 15.345 1.00 81.12 200 THR A N 1
ATOM 1491 C CA . THR A 1 200 ? 21.636 -0.565 15.890 1.00 81.12 200 THR A CA 1
ATOM 1492 C C . THR A 1 200 ? 21.575 -1.649 14.820 1.00 81.12 200 THR A C 1
ATOM 1494 O O . THR A 1 200 ? 20.883 -1.485 13.818 1.00 81.12 200 THR A O 1
ATOM 1497 N N . GLY A 1 201 ? 22.279 -2.763 15.051 1.00 83.88 201 GLY A N 1
ATOM 1498 C CA . GLY A 1 201 ? 22.323 -3.926 14.157 1.00 83.88 201 GLY A CA 1
ATOM 1499 C C . GLY A 1 201 ? 21.005 -4.699 14.103 1.00 83.88 201 GLY A C 1
ATOM 1500 O O . GLY A 1 201 ? 20.188 -4.468 13.218 1.00 83.88 201 GLY A O 1
ATOM 1501 N N . ALA A 1 202 ? 20.798 -5.628 15.035 1.00 82.25 202 ALA A N 1
ATOM 1502 C CA . ALA A 1 202 ? 19.606 -6.475 15.072 1.00 82.25 202 ALA A CA 1
ATOM 1503 C C . ALA A 1 202 ? 18.341 -5.725 15.574 1.00 82.25 202 ALA A C 1
ATOM 1505 O O . ALA A 1 202 ? 18.472 -4.762 16.333 1.00 82.25 202 ALA A O 1
ATOM 1506 N N . PRO A 1 203 ? 17.119 -6.165 15.199 1.00 82.56 203 PRO A N 1
ATOM 1507 C CA . PRO A 1 203 ? 16.838 -7.233 14.235 1.00 82.56 203 PRO A CA 1
ATOM 1508 C C . PRO A 1 203 ? 17.122 -6.798 12.788 1.00 82.56 203 PRO A C 1
ATOM 1510 O O . PRO A 1 203 ? 16.804 -5.678 12.386 1.00 82.56 203 PRO A O 1
ATOM 1513 N N . TYR A 1 204 ? 17.709 -7.700 12.002 1.00 85.69 204 TYR A N 1
ATOM 1514 C CA . TYR A 1 204 ? 17.913 -7.513 10.563 1.00 85.69 204 TYR A CA 1
ATOM 1515 C C . TYR A 1 204 ? 16.659 -7.973 9.827 1.00 85.69 204 TYR A C 1
ATOM 1517 O O . TYR A 1 204 ? 16.251 -9.114 10.001 1.00 85.69 204 TYR A O 1
ATOM 1525 N N . LEU A 1 205 ? 16.015 -7.115 9.035 1.00 83.25 205 LEU A N 1
ATOM 1526 C CA . LEU A 1 205 ? 14.677 -7.418 8.504 1.00 83.25 205 LEU A CA 1
ATOM 1527 C C . LEU A 1 205 ? 14.732 -7.969 7.076 1.00 83.25 205 LEU A C 1
ATOM 1529 O O . LEU A 1 205 ? 15.030 -7.218 6.150 1.00 83.25 205 LEU A O 1
ATOM 1533 N N . ALA A 1 206 ? 14.397 -9.250 6.892 1.00 85.81 206 ALA A N 1
ATOM 1534 C CA . ALA A 1 206 ? 14.317 -9.889 5.571 1.00 85.81 206 ALA A CA 1
ATOM 1535 C C . ALA A 1 206 ? 13.116 -9.404 4.748 1.00 85.81 206 ALA A C 1
ATOM 1537 O O . ALA A 1 206 ? 13.159 -9.429 3.523 1.00 85.81 206 ALA A O 1
ATOM 1538 N N . CYS A 1 207 ? 12.064 -8.911 5.409 1.00 79.94 207 CYS A N 1
ATOM 1539 C CA . CYS A 1 207 ? 10.888 -8.329 4.760 1.00 79.94 207 CYS A CA 1
ATOM 1540 C C . CYS A 1 207 ? 11.127 -6.928 4.159 1.00 79.94 207 CYS A C 1
ATOM 1542 O O . CYS A 1 207 ? 10.247 -6.385 3.488 1.00 79.94 207 CYS A O 1
ATOM 1544 N N . ARG A 1 208 ? 12.302 -6.319 4.384 1.00 87.56 208 ARG A N 1
ATOM 1545 C CA . ARG A 1 208 ? 12.629 -4.986 3.863 1.00 87.56 208 ARG A CA 1
ATOM 1546 C C . ARG A 1 208 ? 12.888 -5.050 2.359 1.00 87.56 208 ARG A C 1
ATOM 1548 O O . ARG A 1 208 ? 13.837 -5.691 1.918 1.00 87.56 208 ARG A O 1
ATOM 1555 N N . ARG A 1 209 ? 12.092 -4.332 1.566 1.00 91.56 209 ARG A N 1
ATOM 1556 C CA . ARG A 1 209 ? 12.351 -4.210 0.123 1.00 91.56 209 ARG A CA 1
ATOM 1557 C C . ARG A 1 209 ? 13.544 -3.297 -0.125 1.00 91.56 209 ARG A C 1
ATOM 1559 O O . ARG A 1 209 ? 13.747 -2.324 0.608 1.00 91.56 209 ARG A O 1
ATOM 1566 N N . SER A 1 210 ? 14.305 -3.608 -1.165 1.00 96.06 210 SER A N 1
ATOM 1567 C CA . SER A 1 210 ? 15.488 -2.846 -1.556 1.00 96.06 210 SER A CA 1
ATOM 1568 C C . SER A 1 210 ? 15.442 -2.531 -3.045 1.00 96.06 210 SER A C 1
ATOM 1570 O O . SER A 1 210 ? 15.069 -3.384 -3.847 1.00 96.06 210 SER A O 1
ATOM 1572 N N . TYR A 1 211 ? 15.815 -1.307 -3.405 1.00 98.25 211 TYR A N 1
ATOM 1573 C CA . TYR A 1 211 ? 15.719 -0.784 -4.762 1.00 98.25 211 TYR A CA 1
ATOM 1574 C C . TYR A 1 211 ? 17.019 -0.094 -5.163 1.00 98.25 211 TYR A C 1
ATOM 1576 O O . TYR A 1 211 ? 17.611 0.636 -4.365 1.00 98.25 211 TYR A O 1
ATOM 1584 N N . HIS A 1 212 ? 17.414 -0.273 -6.417 1.00 98.69 212 HIS A N 1
ATOM 1585 C CA . HIS A 1 212 ? 18.479 0.472 -7.074 1.00 98.69 212 HIS A CA 1
ATOM 1586 C C . HIS A 1 212 ? 17.873 1.316 -8.185 1.00 98.69 212 HIS A C 1
ATOM 1588 O O . HIS A 1 212 ? 17.193 0.794 -9.063 1.00 98.69 212 HIS A O 1
ATOM 1594 N N . ILE A 1 213 ? 18.089 2.625 -8.128 1.00 98.56 213 ILE A N 1
ATOM 1595 C CA . ILE A 1 213 ? 17.708 3.552 -9.189 1.00 98.56 213 ILE A CA 1
ATOM 1596 C C . ILE A 1 213 ? 18.998 4.002 -9.860 1.00 98.56 213 ILE A C 1
ATOM 1598 O O . ILE A 1 213 ? 19.778 4.755 -9.272 1.00 98.56 213 ILE A O 1
ATOM 1602 N N . MET A 1 214 ? 19.221 3.520 -11.077 1.00 97.81 214 MET A N 1
ATOM 1603 C CA . MET A 1 214 ? 20.313 3.963 -11.930 1.00 97.81 214 MET A CA 1
ATOM 1604 C C . MET A 1 214 ? 19.804 5.047 -12.871 1.00 97.81 214 MET A C 1
ATOM 1606 O O . MET A 1 214 ? 18.896 4.794 -13.661 1.00 97.81 214 MET A O 1
ATOM 1610 N N . MET A 1 215 ? 20.410 6.228 -12.832 1.00 96.44 215 MET A N 1
ATOM 1611 C CA . MET A 1 215 ? 20.155 7.283 -13.807 1.00 96.44 215 MET A CA 1
ATOM 1612 C C . MET A 1 215 ? 21.434 7.580 -14.585 1.00 96.44 215 MET A C 1
ATOM 1614 O O . MET A 1 215 ? 22.474 7.822 -13.980 1.00 96.44 215 MET A O 1
ATOM 1618 N N . THR A 1 216 ? 21.338 7.536 -15.913 1.00 95.38 216 THR A N 1
ATOM 1619 C CA . THR A 1 216 ? 22.411 7.860 -16.864 1.00 95.38 216 THR A CA 1
ATOM 1620 C C . THR A 1 216 ? 21.825 8.495 -18.109 1.00 95.38 216 THR A C 1
ATOM 1622 O O . THR A 1 216 ? 20.654 8.283 -18.421 1.00 95.38 216 THR A O 1
ATOM 1625 N N . ASP A 1 217 ? 22.610 9.271 -18.847 1.00 90.00 217 ASP A N 1
ATOM 1626 C CA . ASP A 1 217 ? 22.184 9.758 -20.157 1.00 90.00 217 ASP A CA 1
ATOM 1627 C C . ASP A 1 217 ? 22.266 8.695 -21.265 1.00 90.00 217 ASP A C 1
ATOM 1629 O O . ASP A 1 217 ? 21.822 8.950 -22.382 1.00 90.00 217 ASP A O 1
ATOM 1633 N N . GLY A 1 218 ? 22.727 7.475 -20.965 1.00 84.81 218 GLY A N 1
ATOM 1634 C CA . GLY A 1 218 ? 22.452 6.292 -21.776 1.00 84.81 218 GLY A CA 1
ATOM 1635 C C . GLY A 1 218 ? 23.620 5.323 -21.898 1.00 84.81 218 GLY A C 1
ATOM 1636 O O . GLY A 1 218 ? 23.595 4.222 -21.351 1.00 84.81 218 GLY A O 1
ATOM 1637 N N . ARG A 1 219 ? 24.598 5.673 -22.733 1.00 87.50 219 ARG A N 1
ATOM 1638 C CA . ARG A 1 219 ? 25.683 4.764 -23.133 1.00 87.50 219 ARG A CA 1
ATOM 1639 C C . ARG A 1 219 ? 26.686 4.595 -22.005 1.00 87.50 219 ARG A C 1
ATOM 1641 O O . ARG A 1 219 ? 26.907 5.499 -21.219 1.00 87.50 219 ARG A O 1
ATOM 1648 N N . TRP A 1 220 ? 27.349 3.447 -21.965 1.00 91.44 220 TRP A N 1
ATOM 1649 C CA . TRP A 1 220 ? 28.295 3.134 -20.902 1.00 91.44 220 TRP A CA 1
ATOM 1650 C C . TRP A 1 220 ? 29.652 2.668 -21.430 1.00 91.44 220 TRP A C 1
ATOM 1652 O O . TRP A 1 220 ? 29.801 2.181 -22.562 1.00 91.44 220 TRP A O 1
ATOM 1662 N N . ASN A 1 221 ? 30.648 2.774 -20.553 1.00 86.44 221 ASN A N 1
ATOM 1663 C CA . ASN A 1 221 ? 31.923 2.080 -20.652 1.00 86.44 221 ASN A CA 1
ATOM 1664 C C . ASN A 1 221 ? 32.071 1.081 -19.483 1.00 86.44 221 ASN A C 1
ATOM 1666 O O . ASN A 1 221 ? 31.450 1.214 -18.428 1.00 86.44 221 ASN A O 1
ATOM 1670 N N . GLY A 1 222 ? 32.755 -0.033 -19.741 1.00 79.62 222 GLY A N 1
ATOM 1671 C CA . GLY A 1 222 ? 32.841 -1.153 -18.802 1.00 79.62 222 GLY A CA 1
ATOM 1672 C C . GLY A 1 222 ? 34.046 -1.006 -17.879 1.00 79.62 222 GLY A C 1
ATOM 1673 O O . GLY A 1 222 ? 35.150 -0.752 -18.353 1.00 79.62 222 GLY A O 1
ATOM 1674 N N . THR A 1 223 ? 33.844 -1.188 -16.575 1.00 83.25 223 THR A N 1
ATOM 1675 C CA . THR A 1 223 ? 34.911 -1.115 -15.553 1.00 83.25 223 THR A CA 1
ATOM 1676 C C . THR A 1 223 ? 34.809 -2.201 -14.480 1.00 83.25 223 THR A C 1
ATOM 1678 O O . THR A 1 223 ? 35.707 -2.332 -13.650 1.00 83.25 223 THR A O 1
ATOM 1681 N N . ALA A 1 224 ? 33.738 -2.997 -14.492 1.00 90.81 224 ALA A N 1
ATOM 1682 C CA . ALA A 1 224 ? 33.514 -4.102 -13.571 1.00 90.81 224 ALA A CA 1
ATOM 1683 C C . ALA A 1 224 ? 32.860 -5.277 -14.310 1.00 90.81 224 ALA A C 1
ATOM 1685 O O . ALA A 1 224 ? 31.987 -5.065 -15.146 1.00 90.81 224 ALA A O 1
ATOM 1686 N N . SER A 1 225 ? 33.278 -6.500 -13.978 1.00 91.44 225 SER A N 1
ATOM 1687 C CA . SER A 1 225 ? 32.753 -7.743 -14.553 1.00 91.44 225 SER A CA 1
ATOM 1688 C C . SER A 1 225 ? 31.831 -8.443 -13.554 1.00 91.44 225 SER A C 1
ATOM 1690 O O . SER A 1 225 ? 32.173 -8.569 -12.374 1.00 91.44 225 SER A O 1
ATOM 1692 N N . GLY A 1 226 ? 30.657 -8.850 -14.032 1.00 84.38 226 GLY A N 1
ATOM 1693 C CA . GLY A 1 226 ? 29.670 -9.654 -13.309 1.00 84.38 226 GLY A CA 1
ATOM 1694 C C . GLY A 1 226 ? 29.625 -11.111 -13.777 1.00 84.38 226 GLY A C 1
ATOM 1695 O O . GLY A 1 226 ? 29.029 -11.940 -13.092 1.00 84.38 226 GLY A O 1
ATOM 1696 N N . GLY A 1 227 ? 30.276 -11.437 -14.899 1.00 92.44 227 GLY A N 1
ATOM 1697 C CA . GLY A 1 227 ? 30.083 -12.684 -15.637 1.00 92.44 227 GLY A CA 1
ATOM 1698 C C . GLY A 1 227 ? 28.692 -12.770 -16.274 1.00 92.44 227 GLY A C 1
ATOM 1699 O O . GLY A 1 227 ? 27.868 -11.882 -16.090 1.00 92.44 227 GLY A O 1
ATOM 1700 N N . GLU A 1 228 ? 28.432 -13.850 -17.006 1.00 93.94 228 GLU A N 1
ATOM 1701 C CA . GLU A 1 228 ? 27.092 -14.203 -17.497 1.00 93.94 228 GLU A CA 1
ATOM 1702 C C . GLU A 1 228 ? 26.242 -14.758 -16.343 1.00 93.94 228 GLU A C 1
ATOM 1704 O O . GLU A 1 228 ? 26.606 -15.752 -15.699 1.00 93.94 228 GLU A O 1
ATOM 1709 N N . GLN A 1 229 ? 25.097 -14.124 -16.102 1.00 95.19 229 GLN A N 1
ATOM 1710 C CA . GLN A 1 229 ? 24.175 -14.414 -15.002 1.00 95.19 229 GLN A CA 1
ATOM 1711 C C . GLN A 1 229 ? 22.784 -14.825 -15.498 1.00 95.19 229 GLN A C 1
ATOM 1713 O O . GLN A 1 229 ? 22.110 -15.596 -14.813 1.00 95.19 229 GLN A O 1
ATOM 1718 N N . ASP A 1 230 ? 22.356 -14.358 -16.675 1.00 94.12 230 ASP A N 1
ATOM 1719 C CA . ASP A 1 230 ? 20.968 -14.483 -17.143 1.00 94.12 230 ASP A CA 1
ATOM 1720 C C . ASP A 1 230 ? 20.748 -15.501 -18.284 1.00 94.12 230 ASP A C 1
ATOM 1722 O O . ASP A 1 230 ? 19.670 -15.569 -18.875 1.00 94.12 230 ASP A O 1
ATOM 1726 N N . ASN A 1 231 ? 21.717 -16.370 -18.579 1.00 95.31 231 ASN A N 1
ATOM 1727 C CA . ASN A 1 231 ? 21.589 -17.332 -19.676 1.00 95.31 231 ASN A CA 1
ATOM 1728 C C . ASN A 1 231 ? 20.595 -18.471 -19.380 1.00 95.31 231 ASN A C 1
ATOM 1730 O O . ASN A 1 231 ? 20.861 -19.396 -18.605 1.00 95.31 231 ASN A O 1
ATOM 1734 N N . ASN A 1 232 ? 19.454 -18.460 -20.076 1.00 94.12 232 ASN A N 1
ATOM 1735 C CA . ASN A 1 232 ? 18.371 -19.427 -19.913 1.00 94.12 232 ASN A CA 1
ATOM 1736 C C . ASN A 1 232 ? 18.637 -20.802 -20.546 1.00 94.12 232 ASN A C 1
ATOM 1738 O O . ASN A 1 232 ? 17.786 -21.690 -20.451 1.00 94.12 232 ASN A O 1
ATOM 1742 N N . ALA A 1 233 ? 19.792 -21.011 -21.183 1.00 94.56 233 ALA A N 1
ATOM 1743 C CA . ALA A 1 233 ? 20.248 -22.335 -21.600 1.00 94.56 233 ALA A CA 1
ATOM 1744 C C . ALA A 1 233 ? 20.782 -23.177 -20.430 1.00 94.56 233 ALA A C 1
ATOM 1746 O O . ALA A 1 233 ? 21.116 -24.349 -20.616 1.00 94.56 233 ALA A O 1
ATOM 1747 N N . LYS A 1 234 ? 20.853 -22.600 -19.227 1.00 92.88 234 LYS A N 1
ATOM 1748 C CA . LYS A 1 234 ? 21.220 -23.273 -17.981 1.00 92.88 234 LYS A CA 1
ATOM 1749 C C . LYS A 1 234 ? 19.982 -23.475 -17.106 1.00 92.88 234 LYS A C 1
ATOM 1751 O O . LYS A 1 234 ? 18.993 -22.766 -17.254 1.00 92.88 234 LYS A O 1
ATOM 1756 N N . ASN A 1 235 ? 20.043 -24.451 -16.200 1.00 92.69 235 ASN A N 1
ATOM 1757 C CA . ASN A 1 235 ? 19.050 -24.594 -15.134 1.00 92.69 235 ASN A CA 1
ATOM 1758 C C . ASN A 1 235 ? 19.550 -23.803 -13.920 1.00 92.69 235 ASN A C 1
ATOM 1760 O O . ASN A 1 235 ? 20.510 -24.227 -13.275 1.00 92.69 235 ASN A O 1
ATOM 1764 N N . VAL A 1 236 ? 18.926 -22.666 -13.622 1.00 93.50 236 VAL A N 1
ATOM 1765 C CA . VAL A 1 236 ? 19.242 -21.854 -12.440 1.00 93.50 236 VAL A CA 1
ATOM 1766 C C . VAL A 1 236 ? 18.073 -21.951 -11.467 1.00 93.50 236 VAL A C 1
ATOM 1768 O O . VAL A 1 236 ? 16.989 -21.450 -11.744 1.00 93.50 236 VAL A O 1
ATOM 1771 N N . THR A 1 237 ? 18.265 -22.617 -10.331 1.00 95.31 237 THR A N 1
ATOM 1772 C CA . THR A 1 237 ? 17.216 -22.739 -9.307 1.00 95.31 237 THR A CA 1
ATOM 1773 C C . THR A 1 237 ? 17.166 -21.475 -8.455 1.00 95.31 237 THR A C 1
ATOM 1775 O O . THR A 1 237 ? 18.143 -21.140 -7.783 1.00 95.31 237 THR A O 1
ATOM 1778 N N . LEU A 1 238 ? 16.026 -20.789 -8.476 1.00 96.06 238 LEU A N 1
ATOM 1779 C CA . LEU A 1 238 ? 15.748 -19.622 -7.647 1.00 96.06 238 LEU A CA 1
ATOM 1780 C C . LEU A 1 238 ? 15.451 -20.037 -6.193 1.00 96.06 238 LEU A C 1
ATOM 1782 O O . LEU A 1 238 ? 15.135 -21.201 -5.931 1.00 96.06 238 LEU A O 1
ATOM 1786 N N . PRO A 1 239 ? 15.527 -19.107 -5.226 1.00 95.12 239 PRO A N 1
ATOM 1787 C CA . PRO A 1 239 ? 15.379 -19.424 -3.801 1.00 95.12 239 PRO A CA 1
ATOM 1788 C C . PRO A 1 239 ? 14.028 -20.029 -3.400 1.00 95.12 239 PRO A C 1
ATOM 1790 O O . PRO A 1 239 ? 13.950 -20.717 -2.386 1.00 95.12 239 PRO A O 1
ATOM 1793 N N . ASP A 1 240 ? 12.974 -19.797 -4.183 1.00 93.44 240 ASP A N 1
ATOM 1794 C CA . ASP A 1 240 ? 11.645 -20.389 -3.982 1.00 93.44 240 ASP A CA 1
ATOM 1795 C C . ASP A 1 240 ? 11.469 -21.764 -4.662 1.00 93.44 240 ASP A C 1
ATOM 1797 O O . ASP A 1 240 ? 10.389 -22.349 -4.608 1.00 93.44 240 ASP A O 1
ATOM 1801 N N . GLY A 1 241 ? 12.523 -22.289 -5.295 1.00 95.06 241 GLY A N 1
ATOM 1802 C CA . GLY A 1 241 ? 12.521 -23.554 -6.029 1.00 95.06 241 GLY A CA 1
ATOM 1803 C C . GLY A 1 241 ? 12.128 -23.435 -7.503 1.00 95.06 241 GLY A C 1
ATOM 1804 O O . GLY A 1 241 ? 12.249 -24.419 -8.236 1.00 95.06 241 GLY A O 1
ATOM 1805 N N . THR A 1 242 ? 11.705 -22.258 -7.972 1.00 95.06 242 THR A N 1
ATOM 1806 C CA . THR A 1 242 ? 11.405 -22.031 -9.390 1.00 95.06 242 THR A CA 1
ATOM 1807 C C . THR A 1 242 ? 12.684 -22.132 -10.212 1.00 95.06 242 THR A C 1
ATOM 1809 O O . THR A 1 242 ? 13.703 -21.534 -9.875 1.00 95.06 242 THR A O 1
ATOM 1812 N N . VAL A 1 243 ? 12.653 -22.871 -11.320 1.00 94.75 243 VAL A N 1
ATOM 1813 C CA . VAL A 1 243 ? 13.807 -22.972 -12.220 1.00 94.75 243 VAL A CA 1
ATOM 1814 C C . VAL A 1 243 ? 13.728 -21.876 -13.277 1.00 94.75 243 VAL A C 1
ATOM 1816 O O . VAL A 1 243 ? 12.754 -21.774 -14.020 1.00 94.75 243 VAL A O 1
ATOM 1819 N N . TYR A 1 244 ? 14.776 -21.067 -13.357 1.00 93.88 244 TYR A N 1
ATOM 1820 C CA . TYR A 1 244 ? 15.052 -20.176 -14.469 1.00 93.88 244 TYR A CA 1
ATOM 1821 C C . TYR A 1 244 ? 15.807 -20.938 -15.565 1.00 93.88 244 TYR A C 1
ATOM 1823 O O . TYR A 1 244 ? 16.888 -21.479 -15.326 1.00 93.88 244 TYR A O 1
ATOM 1831 N N . GLY A 1 245 ? 15.234 -20.965 -16.771 1.00 94.31 245 GLY A N 1
ATOM 1832 C CA . GLY A 1 245 ? 15.847 -21.594 -17.942 1.00 94.31 245 GLY A CA 1
ATOM 1833 C C . GLY A 1 245 ? 15.779 -23.124 -17.966 1.00 94.31 245 GLY A C 1
ATOM 1834 O O . GLY A 1 245 ? 15.110 -23.760 -17.157 1.00 94.31 245 GLY A O 1
ATOM 1835 N N . SER A 1 246 ? 16.419 -23.713 -18.976 1.00 94.25 246 SER A N 1
ATOM 1836 C CA . SER A 1 246 ? 16.601 -25.156 -19.127 1.00 94.25 246 SER A CA 1
ATOM 1837 C C . SER A 1 246 ? 17.681 -25.482 -20.158 1.00 94.25 246 SER A C 1
ATOM 1839 O O . SER A 1 246 ? 17.782 -24.839 -21.212 1.00 94.25 246 SER A O 1
ATOM 1841 N N . THR A 1 247 ? 18.431 -26.558 -19.906 1.00 93.88 247 THR A N 1
ATOM 1842 C CA . THR A 1 247 ? 19.343 -27.164 -20.892 1.00 93.88 247 THR A CA 1
ATOM 1843 C C . THR A 1 247 ? 18.604 -27.754 -22.095 1.00 93.88 247 THR A C 1
ATOM 1845 O O . THR A 1 247 ? 19.194 -27.900 -23.163 1.00 93.88 247 THR A O 1
ATOM 1848 N N . VAL A 1 248 ? 17.304 -28.037 -21.963 1.00 92.56 248 VAL A N 1
ATOM 1849 C CA . VAL A 1 248 ? 16.437 -28.483 -23.059 1.00 92.56 248 VAL A CA 1
ATOM 1850 C C . VAL A 1 248 ? 15.582 -27.308 -23.520 1.00 92.56 248 VAL A C 1
ATOM 1852 O O . VAL A 1 248 ? 14.705 -26.853 -22.794 1.00 92.56 248 VAL A O 1
ATOM 1855 N N . ALA A 1 249 ? 15.807 -26.825 -24.746 1.00 87.94 249 ALA A N 1
ATOM 1856 C CA . ALA A 1 249 ? 15.150 -25.620 -25.265 1.00 87.94 249 ALA A CA 1
ATOM 1857 C C . ALA A 1 249 ? 13.610 -25.669 -25.203 1.00 87.94 249 ALA A C 1
ATOM 1859 O O . ALA A 1 249 ? 12.987 -24.660 -24.889 1.00 87.94 249 ALA A O 1
ATOM 1860 N N . ALA A 1 250 ? 13.009 -26.838 -25.450 1.00 87.44 250 ALA A N 1
ATOM 1861 C CA . ALA A 1 250 ? 11.558 -27.041 -25.398 1.00 87.44 250 ALA A CA 1
ATOM 1862 C C . ALA A 1 250 ? 10.966 -26.960 -23.978 1.00 87.44 250 ALA A C 1
ATOM 1864 O O . ALA A 1 250 ? 9.772 -26.724 -23.833 1.00 87.44 250 ALA A O 1
ATOM 1865 N N . ASN A 1 251 ? 11.797 -27.133 -22.947 1.00 87.62 251 ASN A N 1
ATOM 1866 C CA . ASN A 1 251 ? 11.383 -27.118 -21.544 1.00 87.62 251 ASN A CA 1
ATOM 1867 C C . ASN A 1 251 ? 11.697 -25.782 -20.864 1.00 87.62 251 ASN A C 1
ATOM 1869 O O . ASN A 1 251 ? 11.481 -25.644 -19.661 1.00 87.62 251 ASN A O 1
ATOM 1873 N N . ARG A 1 252 ? 12.263 -24.813 -21.597 1.00 88.06 252 ARG A N 1
ATOM 1874 C CA . ARG A 1 252 ? 12.538 -23.496 -21.029 1.00 88.06 252 ARG A CA 1
ATOM 1875 C C . ARG A 1 252 ? 11.203 -22.838 -20.673 1.00 88.06 252 ARG A C 1
ATOM 1877 O O . ARG A 1 252 ? 10.331 -22.779 -21.540 1.00 88.06 252 ARG A O 1
ATOM 1884 N N . PRO A 1 253 ? 11.040 -22.333 -19.438 1.00 79.25 253 PRO A N 1
ATOM 1885 C CA . PRO A 1 253 ? 9.886 -21.513 -19.099 1.00 79.25 253 PRO A CA 1
ATOM 1886 C C . PRO A 1 253 ? 9.883 -20.220 -19.933 1.00 79.25 253 PRO A C 1
ATOM 1888 O O . PRO A 1 253 ? 10.798 -19.970 -20.721 1.00 79.25 253 PRO A O 1
ATOM 1891 N N . ASN A 1 254 ? 8.868 -19.376 -19.745 1.00 86.75 254 ASN A N 1
ATOM 1892 C CA . ASN A 1 254 ? 8.683 -18.093 -20.434 1.00 86.75 254 ASN A CA 1
ATOM 1893 C C . ASN A 1 254 ? 9.736 -17.016 -20.049 1.00 86.75 254 ASN A C 1
ATOM 1895 O O . ASN A 1 254 ? 9.408 -15.880 -19.729 1.00 86.75 254 ASN A O 1
ATOM 1899 N N . THR A 1 255 ? 11.027 -17.368 -20.071 1.00 92.75 255 THR A N 1
ATOM 1900 C CA . THR A 1 255 ? 12.166 -16.560 -19.610 1.00 92.75 255 THR A CA 1
ATOM 1901 C C . THR A 1 255 ? 12.997 -15.952 -20.733 1.00 92.75 255 THR A C 1
ATOM 1903 O O . THR A 1 255 ? 13.988 -15.283 -20.463 1.00 92.75 255 THR A O 1
ATOM 1906 N N . LYS A 1 256 ? 12.629 -16.163 -22.003 1.00 94.31 256 LYS A N 1
ATOM 1907 C CA . LYS A 1 256 ? 13.384 -15.646 -23.161 1.00 94.31 256 LYS A CA 1
ATOM 1908 C C . LYS A 1 256 ? 13.543 -14.127 -23.143 1.00 94.31 256 LYS A C 1
ATOM 1910 O O . LYS A 1 256 ? 14.600 -13.634 -23.510 1.00 94.31 256 LYS A O 1
ATOM 1915 N N . LEU A 1 257 ? 12.527 -13.423 -22.642 1.00 96.06 257 LEU A N 1
ATOM 1916 C CA . LEU A 1 257 ? 12.536 -11.974 -22.451 1.00 96.06 257 LEU A CA 1
ATOM 1917 C C . LEU A 1 257 ? 13.729 -11.482 -21.616 1.00 96.06 257 LEU A C 1
ATOM 1919 O O . LEU A 1 257 ? 14.205 -10.377 -21.844 1.00 96.06 257 LEU A O 1
ATOM 1923 N N . TYR A 1 258 ? 14.192 -12.284 -20.658 1.00 96.56 258 TYR A N 1
ATOM 1924 C CA . TYR A 1 258 ? 15.202 -11.890 -19.674 1.00 96.56 258 TYR A CA 1
ATOM 1925 C C . TYR A 1 258 ? 16.616 -12.342 -20.032 1.00 96.56 258 TYR A C 1
ATOM 1927 O O . TYR A 1 258 ? 17.552 -12.006 -19.325 1.00 96.56 258 TYR A O 1
ATOM 1935 N N . SER A 1 259 ? 16.781 -13.143 -21.083 1.00 95.75 259 SER A N 1
ATOM 1936 C CA . SER A 1 259 ? 18.004 -13.917 -21.273 1.00 95.75 259 SER A CA 1
ATOM 1937 C C . SER A 1 259 ? 18.826 -13.451 -22.455 1.00 95.75 259 SER A C 1
ATOM 1939 O O . SER A 1 259 ? 18.302 -13.328 -23.567 1.00 95.75 259 SER A O 1
ATOM 1941 N N . ASP A 1 260 ? 20.137 -13.382 -22.246 1.00 94.88 260 ASP A N 1
ATOM 1942 C CA . ASP A 1 260 ? 21.118 -13.462 -23.317 1.00 94.88 260 ASP A CA 1
ATOM 1943 C C . ASP A 1 260 ? 22.226 -14.494 -23.009 1.00 94.88 260 ASP A C 1
ATOM 1945 O O . ASP A 1 260 ? 22.017 -15.414 -22.218 1.00 94.88 260 ASP A O 1
ATOM 1949 N N . ALA A 1 261 ? 23.326 -14.475 -23.763 1.00 93.88 261 ALA A N 1
ATOM 1950 C CA . ALA A 1 261 ? 24.454 -15.406 -23.611 1.00 93.88 261 ALA A CA 1
ATOM 1951 C C . ALA A 1 261 ? 25.800 -14.663 -23.559 1.00 93.88 261 ALA A C 1
ATOM 1953 O O . ALA A 1 261 ? 26.844 -15.178 -23.974 1.00 93.88 261 ALA A O 1
ATOM 1954 N N . PHE A 1 262 ? 25.758 -13.395 -23.173 1.00 95.06 262 PHE A N 1
ATOM 1955 C CA . PHE A 1 262 ? 26.891 -12.500 -23.108 1.00 95.06 262 PHE A CA 1
ATOM 1956 C C . PHE A 1 262 ? 27.269 -12.292 -21.644 1.00 95.06 262 PHE A C 1
ATOM 1958 O O . PHE A 1 262 ? 26.452 -12.377 -20.742 1.00 95.06 262 PHE A O 1
ATOM 1965 N N . ASN A 1 263 ? 28.560 -12.080 -21.410 1.00 92.69 263 ASN A N 1
ATOM 1966 C CA . ASN A 1 263 ? 29.039 -11.718 -20.085 1.00 92.69 263 ASN A CA 1
ATOM 1967 C C . ASN A 1 263 ? 28.978 -10.203 -19.924 1.00 92.69 263 ASN A C 1
ATOM 1969 O O . ASN A 1 263 ? 29.216 -9.474 -20.894 1.00 92.69 263 ASN A O 1
ATOM 1973 N N . ASP A 1 264 ? 28.883 -9.773 -18.669 1.00 91.31 264 ASP A N 1
ATOM 1974 C CA . ASP A 1 264 ? 29.191 -8.407 -18.254 1.00 91.31 264 ASP A CA 1
ATOM 1975 C C . ASP A 1 264 ? 28.280 -7.368 -18.910 1.00 91.31 264 ASP A C 1
ATOM 1977 O O . ASP A 1 264 ? 28.753 -6.352 -19.418 1.00 91.31 264 ASP A O 1
ATOM 1981 N N . THR A 1 265 ? 26.978 -7.642 -18.904 1.00 95.06 265 THR A N 1
ATOM 1982 C CA . THR A 1 265 ? 25.930 -6.656 -19.180 1.00 95.06 265 THR A CA 1
ATOM 1983 C C . THR A 1 265 ? 25.435 -6.015 -17.876 1.00 95.06 265 THR A C 1
ATOM 1985 O O . THR A 1 265 ? 25.628 -6.534 -16.768 1.00 95.06 265 THR A O 1
ATOM 1988 N N . LEU A 1 266 ? 24.766 -4.865 -17.970 1.00 96.62 266 LEU A N 1
ATOM 1989 C CA . LEU A 1 266 ? 24.019 -4.307 -16.839 1.00 96.62 266 LEU A CA 1
ATOM 1990 C C . LEU A 1 266 ? 22.871 -5.247 -16.443 1.00 96.62 266 LEU A C 1
ATOM 1992 O O . LEU A 1 266 ? 22.537 -5.356 -15.257 1.00 96.62 266 LEU A O 1
ATOM 1996 N N . ALA A 1 267 ? 22.301 -5.951 -17.423 1.00 97.12 267 ALA A N 1
ATOM 1997 C CA . ALA A 1 267 ? 21.273 -6.958 -17.224 1.00 97.12 267 ALA A CA 1
ATOM 1998 C C . ALA A 1 267 ? 21.735 -8.154 -16.385 1.00 97.12 267 ALA A C 1
ATOM 2000 O O . ALA A 1 267 ? 20.973 -8.607 -15.525 1.00 97.12 267 ALA A O 1
ATOM 2001 N N . ASP A 1 268 ? 22.989 -8.585 -16.530 1.00 97.06 268 ASP A N 1
ATOM 2002 C CA . ASP A 1 268 ? 23.593 -9.624 -15.693 1.00 97.06 268 ASP A CA 1
ATOM 2003 C C . ASP A 1 268 ? 23.649 -9.202 -14.224 1.00 97.06 268 ASP A C 1
ATOM 2005 O O . ASP A 1 268 ? 23.268 -9.957 -13.324 1.00 97.06 268 ASP A O 1
ATOM 2009 N N . TRP A 1 269 ? 24.094 -7.970 -13.960 1.00 97.56 269 TRP A N 1
ATOM 2010 C CA . TRP A 1 269 ? 24.142 -7.441 -12.599 1.00 97.56 269 TRP A CA 1
ATOM 2011 C C . TRP A 1 269 ? 22.751 -7.327 -11.984 1.00 97.56 269 TRP A C 1
ATOM 2013 O O . TRP A 1 269 ? 22.545 -7.772 -10.854 1.00 97.56 269 TRP A O 1
ATOM 2023 N N . ALA A 1 270 ? 21.790 -6.770 -12.724 1.00 98.12 270 ALA A N 1
ATOM 2024 C CA . ALA A 1 270 ? 20.415 -6.642 -12.256 1.00 98.12 270 ALA A CA 1
ATOM 2025 C C . ALA A 1 270 ? 19.780 -8.014 -11.978 1.00 98.12 270 ALA A C 1
ATOM 2027 O O . ALA A 1 270 ? 19.153 -8.199 -10.932 1.00 98.12 270 ALA A O 1
ATOM 2028 N N . PHE A 1 271 ? 20.002 -8.993 -12.864 1.00 97.94 271 PHE A N 1
ATOM 2029 C CA . PHE A 1 271 ? 19.526 -10.359 -12.671 1.00 97.94 271 PHE A CA 1
ATOM 2030 C C . PHE A 1 271 ? 20.161 -10.997 -11.438 1.00 97.94 271 PHE A C 1
ATOM 2032 O O . PHE A 1 271 ? 19.445 -11.553 -10.614 1.00 97.94 271 PHE A O 1
ATOM 2039 N N . LYS A 1 272 ? 21.479 -10.871 -11.244 1.00 97.38 272 LYS A N 1
ATOM 2040 C CA . LYS A 1 272 ? 22.175 -11.390 -10.056 1.00 97.38 272 LYS A CA 1
ATOM 2041 C C . LYS A 1 272 ? 21.636 -10.781 -8.759 1.00 97.38 272 LYS A C 1
ATOM 2043 O O . LYS A 1 272 ? 21.390 -11.512 -7.794 1.00 97.38 272 LYS A O 1
ATOM 2048 N N . SER A 1 273 ? 21.452 -9.461 -8.718 1.00 97.88 273 SER A N 1
ATOM 2049 C CA . SER A 1 273 ? 20.920 -8.747 -7.549 1.00 97.88 273 SER A CA 1
ATOM 2050 C C . SER A 1 273 ? 19.474 -9.122 -7.216 1.00 97.88 273 SER A C 1
ATOM 2052 O O . SER A 1 273 ? 19.080 -9.060 -6.046 1.00 97.88 273 SER A O 1
ATOM 2054 N N . TRP A 1 274 ? 18.701 -9.544 -8.218 1.00 97.81 274 TRP A N 1
ATOM 2055 C CA . TRP A 1 274 ? 17.352 -10.062 -8.035 1.00 97.81 274 TRP A CA 1
ATOM 2056 C C . TRP A 1 274 ? 17.333 -11.559 -7.683 1.00 97.81 274 TRP A C 1
ATOM 2058 O O . TRP A 1 274 ? 16.722 -11.939 -6.691 1.00 97.81 274 TRP A O 1
ATOM 2068 N N . ALA A 1 275 ? 18.005 -12.414 -8.454 1.00 97.00 275 ALA A N 1
ATOM 2069 C CA . ALA A 1 275 ? 17.898 -13.873 -8.398 1.00 97.00 275 ALA A CA 1
ATOM 2070 C C . ALA A 1 275 ? 18.664 -14.517 -7.232 1.00 97.00 275 ALA A C 1
ATOM 2072 O O . ALA A 1 275 ? 18.239 -15.547 -6.708 1.00 97.00 275 ALA A O 1
ATOM 2073 N N . VAL A 1 276 ? 19.791 -13.930 -6.812 1.00 96.81 276 VAL A N 1
ATOM 2074 C CA . VAL A 1 276 ? 20.632 -14.476 -5.736 1.00 96.81 276 VAL A CA 1
ATOM 2075 C C . VAL A 1 276 ? 20.361 -13.717 -4.435 1.00 96.81 276 VAL A C 1
ATOM 2077 O O . VAL A 1 276 ? 20.668 -12.520 -4.386 1.00 96.81 276 VAL A O 1
ATOM 2080 N N . PRO A 1 277 ? 19.889 -14.377 -3.354 1.00 95.69 277 PRO A N 1
ATOM 2081 C CA . PRO A 1 277 ? 19.590 -13.720 -2.087 1.00 95.69 277 PRO A CA 1
ATOM 2082 C C . PRO A 1 277 ? 20.745 -12.852 -1.601 1.00 95.69 277 PRO A C 1
ATOM 2084 O O . PRO A 1 277 ? 21.885 -13.308 -1.506 1.00 95.69 277 PRO A O 1
ATOM 2087 N N . ALA A 1 278 ? 20.452 -11.596 -1.278 1.00 95.56 278 ALA A N 1
ATOM 2088 C CA . ALA A 1 278 ? 21.428 -10.665 -0.728 1.00 95.56 278 ALA A CA 1
ATOM 2089 C C . ALA A 1 278 ? 21.962 -11.146 0.631 1.00 95.56 278 ALA A C 1
ATOM 2091 O O . ALA A 1 278 ? 23.099 -10.859 0.987 1.00 95.56 278 ALA A O 1
ATOM 2092 N N . GLN A 1 279 ? 21.142 -11.890 1.377 1.00 95.00 279 GLN A N 1
ATOM 2093 C CA . GLN A 1 279 ? 21.465 -12.510 2.659 1.00 95.00 279 GLN A CA 1
ATOM 2094 C C . GLN A 1 279 ? 20.743 -13.857 2.762 1.00 95.00 279 GLN A C 1
ATOM 2096 O O . GLN A 1 279 ? 19.613 -13.994 2.292 1.00 95.00 279 GLN A O 1
ATOM 2101 N N . THR A 1 280 ? 21.376 -14.843 3.398 1.00 91.81 280 THR A N 1
ATOM 2102 C CA . THR A 1 280 ? 20.847 -16.218 3.511 1.00 91.81 280 THR A CA 1
ATOM 2103 C C . THR A 1 280 ? 20.559 -16.656 4.947 1.00 91.81 280 THR A C 1
ATOM 2105 O O . THR A 1 280 ? 19.891 -17.664 5.157 1.00 91.81 280 THR A O 1
ATOM 2108 N N . SER A 1 281 ? 21.047 -15.926 5.954 1.00 91.31 281 SER A N 1
ATOM 2109 C CA . SER A 1 281 ? 20.845 -16.246 7.373 1.00 91.31 281 SER A CA 1
ATOM 2110 C C . SER A 1 281 ? 20.952 -14.993 8.250 1.00 91.31 281 SER A C 1
ATOM 2112 O O . SER A 1 281 ? 21.342 -13.928 7.776 1.00 91.31 281 SER A O 1
ATOM 2114 N N . GLY A 1 282 ? 20.582 -15.104 9.531 1.00 89.12 282 GLY A N 1
ATOM 2115 C CA . GLY A 1 282 ? 20.731 -14.017 10.511 1.00 89.12 282 GLY A CA 1
ATOM 2116 C C . GLY A 1 282 ? 19.693 -12.892 10.407 1.00 89.12 282 GLY A C 1
ATOM 2117 O O . GLY A 1 282 ? 19.850 -11.862 11.059 1.00 89.12 282 GLY A O 1
ATOM 2118 N N . MET A 1 283 ? 18.631 -13.083 9.620 1.00 86.38 283 MET A N 1
ATOM 2119 C CA . MET A 1 283 ? 17.537 -12.124 9.452 1.00 86.38 283 MET A CA 1
ATOM 2120 C C . MET A 1 283 ? 16.229 -12.615 10.083 1.00 86.38 283 MET A C 1
ATOM 2122 O O . MET A 1 283 ? 16.023 -13.807 10.292 1.00 86.38 283 MET A O 1
ATOM 2126 N N . THR A 1 284 ? 15.334 -11.677 10.369 1.00 81.75 284 THR A N 1
ATOM 2127 C CA . THR A 1 284 ? 14.002 -11.880 10.943 1.00 81.75 284 THR A CA 1
ATOM 2128 C C . THR A 1 284 ? 12.927 -11.442 9.946 1.00 81.75 284 THR A C 1
ATOM 2130 O O . THR A 1 284 ? 13.113 -10.474 9.203 1.00 81.75 284 THR A O 1
ATOM 2133 N N . GLY A 1 285 ? 11.785 -12.132 9.961 1.00 78.44 285 GLY A N 1
ATOM 2134 C CA . GLY A 1 285 ? 10.676 -11.907 9.030 1.00 78.44 285 GLY A CA 1
ATOM 2135 C C . GLY A 1 285 ? 10.862 -12.634 7.696 1.00 78.44 285 GLY A C 1
ATOM 2136 O O . GLY A 1 285 ? 11.884 -13.273 7.460 1.00 78.44 285 GLY A O 1
ATOM 2137 N N . THR A 1 286 ? 9.861 -12.542 6.822 1.00 77.19 286 THR A N 1
ATOM 2138 C CA . THR A 1 286 ? 9.912 -13.087 5.456 1.00 77.19 286 THR A CA 1
ATOM 2139 C C . THR A 1 286 ? 9.439 -12.033 4.469 1.00 77.19 286 THR A C 1
ATOM 2141 O O . THR A 1 286 ? 8.559 -11.232 4.783 1.00 77.19 286 THR A O 1
ATOM 2144 N N . LEU A 1 287 ? 10.041 -11.995 3.281 1.00 83.81 287 LEU A N 1
ATOM 2145 C CA . LEU A 1 287 ? 9.561 -11.121 2.224 1.00 83.81 287 LEU A CA 1
ATOM 2146 C C . LEU A 1 287 ? 8.353 -11.780 1.560 1.00 83.81 287 LEU A C 1
ATOM 2148 O O . LEU A 1 287 ? 8.451 -12.886 1.040 1.00 83.81 287 LEU A O 1
ATOM 2152 N N . GLN A 1 288 ? 7.216 -11.096 1.572 1.00 80.56 288 GLN A N 1
ATOM 2153 C CA . GLN A 1 288 ? 6.046 -11.519 0.808 1.00 80.56 288 GLN A CA 1
ATOM 2154 C C . GLN A 1 288 ? 6.046 -10.841 -0.566 1.00 80.56 288 GLN A C 1
ATOM 2156 O O . GLN A 1 288 ? 6.507 -9.692 -0.651 1.00 80.56 288 GLN A O 1
ATOM 2161 N N . PRO A 1 289 ? 5.492 -11.477 -1.619 1.00 82.94 289 PRO A N 1
ATOM 2162 C CA . PRO A 1 289 ? 5.318 -10.827 -2.918 1.00 82.94 289 PRO A CA 1
ATOM 2163 C C . PRO A 1 289 ? 4.485 -9.545 -2.789 1.00 82.94 289 PRO A C 1
ATOM 2165 O O . PRO A 1 289 ? 3.818 -9.327 -1.771 1.00 82.94 289 PRO A O 1
ATOM 2168 N N . THR A 1 290 ? 4.497 -8.671 -3.793 1.00 74.00 290 THR A N 1
ATOM 2169 C CA . THR A 1 290 ? 3.625 -7.486 -3.748 1.00 74.00 290 THR A CA 1
ATOM 2170 C C . THR A 1 290 ? 2.150 -7.873 -3.895 1.00 74.00 290 THR A C 1
ATOM 2172 O O . THR A 1 290 ? 1.808 -8.973 -4.345 1.00 74.00 290 THR A O 1
ATOM 2175 N N . SER A 1 291 ? 1.260 -6.975 -3.483 1.00 67.56 291 SER A N 1
ATOM 2176 C CA . SER A 1 291 ? -0.182 -7.170 -3.626 1.00 67.56 291 SER A CA 1
ATOM 2177 C C . SER A 1 291 ? -0.589 -7.257 -5.094 1.00 67.56 291 SER A C 1
ATOM 2179 O O . SER A 1 291 ? -1.396 -8.115 -5.452 1.00 67.56 291 SER A O 1
ATOM 2181 N N . GLU A 1 292 ? 0.060 -6.474 -5.962 1.00 74.19 292 GLU A N 1
ATOM 2182 C CA . GLU A 1 292 ? -0.175 -6.530 -7.401 1.00 74.19 292 GLU A CA 1
ATOM 2183 C C . GLU A 1 292 ? 0.208 -7.896 -7.976 1.00 74.19 292 GLU A C 1
ATOM 2185 O O . GLU A 1 292 ? -0.539 -8.433 -8.785 1.00 74.19 292 GLU A O 1
ATOM 2190 N N . TYR A 1 293 ? 1.306 -8.512 -7.515 1.00 85.31 293 TYR A N 1
ATOM 2191 C CA . TYR A 1 293 ? 1.657 -9.876 -7.926 1.00 85.31 293 TYR A CA 1
ATOM 2192 C C . TYR A 1 293 ? 0.618 -10.906 -7.463 1.00 85.31 293 TYR A C 1
ATOM 2194 O O . TYR A 1 293 ? 0.247 -11.799 -8.223 1.00 85.31 293 TYR A O 1
ATOM 2202 N N . ARG A 1 294 ? 0.121 -10.802 -6.222 1.00 81.12 294 ARG A N 1
ATOM 2203 C CA . ARG A 1 294 ? -0.897 -11.738 -5.708 1.00 81.12 294 ARG A CA 1
ATOM 2204 C C . ARG A 1 294 ? -2.204 -11.669 -6.499 1.00 81.12 294 ARG A C 1
ATOM 2206 O O . ARG A 1 294 ? -2.818 -12.710 -6.722 1.00 81.12 294 ARG A O 1
ATOM 2213 N N . GLN A 1 295 ? -2.597 -10.467 -6.917 1.00 79.19 295 GLN A N 1
ATOM 2214 C CA . GLN A 1 295 ? -3.830 -10.200 -7.667 1.00 79.19 295 GLN A CA 1
ATOM 2215 C C . GLN A 1 295 ? -3.671 -10.367 -9.184 1.00 79.19 295 GLN A C 1
ATOM 2217 O O . GLN A 1 295 ? -4.667 -10.383 -9.906 1.00 79.19 295 GLN A O 1
ATOM 2222 N N . ALA A 1 296 ? -2.439 -10.487 -9.679 1.00 79.19 296 ALA A N 1
ATOM 2223 C CA . ALA A 1 296 ? -2.173 -10.620 -11.100 1.00 79.19 296 ALA A CA 1
ATOM 2224 C C . ALA A 1 296 ? -2.811 -11.894 -11.688 1.00 79.19 296 ALA A C 1
ATOM 2226 O O . ALA A 1 296 ? -2.837 -12.939 -11.019 1.00 79.19 296 ALA A O 1
ATOM 2227 N N . PRO A 1 297 ? -3.290 -11.835 -12.946 1.00 87.19 297 PRO A N 1
ATOM 2228 C CA . PRO A 1 297 ? -3.826 -13.001 -13.636 1.00 87.19 297 PRO A CA 1
ATOM 2229 C C . PRO A 1 297 ? -2.750 -14.081 -13.789 1.00 87.19 297 PRO A C 1
ATOM 2231 O O . PRO A 1 297 ? -1.555 -13.786 -13.815 1.00 87.19 297 PRO A O 1
ATOM 2234 N N . ALA A 1 298 ? -3.169 -15.344 -13.915 1.00 92.38 298 ALA A N 1
ATOM 2235 C CA . ALA A 1 298 ? -2.244 -16.469 -14.076 1.00 92.38 298 ALA A CA 1
ATOM 2236 C C . ALA A 1 298 ? -1.344 -16.319 -15.316 1.00 92.38 298 ALA A C 1
ATOM 2238 O O . ALA A 1 298 ? -0.177 -16.704 -15.275 1.00 92.38 298 ALA A O 1
ATOM 2239 N N . THR A 1 299 ? -1.878 -15.720 -16.382 1.00 94.88 299 THR A N 1
ATOM 2240 C CA . THR A 1 299 ? -1.176 -15.429 -17.635 1.00 94.88 299 THR A CA 1
ATOM 2241 C C . THR A 1 299 ? -1.622 -14.080 -18.197 1.00 94.88 299 THR A C 1
ATOM 2243 O O . THR A 1 299 ? -2.789 -13.716 -18.051 1.00 94.88 299 THR A O 1
ATOM 2246 N N . GLU A 1 300 ? -0.739 -13.383 -18.907 1.00 94.75 300 GLU A N 1
ATOM 2247 C CA . GLU A 1 300 ? -1.053 -12.164 -19.669 1.00 94.75 300 GLU A CA 1
ATOM 2248 C C . GLU A 1 300 ? -0.507 -12.299 -21.097 1.00 94.75 300 GLU A C 1
ATOM 2250 O O . GLU A 1 300 ? 0.616 -12.770 -21.288 1.00 94.75 300 GLU A O 1
ATOM 2255 N N . ASN A 1 301 ? -1.304 -11.910 -22.098 1.00 95.75 301 ASN A N 1
ATOM 2256 C CA . ASN A 1 301 ? -0.868 -11.853 -23.493 1.00 95.75 301 ASN A CA 1
ATOM 2257 C C . ASN A 1 301 ? -0.433 -10.423 -23.837 1.00 95.75 301 ASN A C 1
ATOM 2259 O O . ASN A 1 301 ? -1.256 -9.512 -23.819 1.00 95.75 301 ASN A O 1
ATOM 2263 N N . PHE A 1 302 ? 0.842 -10.250 -24.177 1.00 94.88 302 PHE A N 1
ATOM 2264 C CA . PHE A 1 302 ? 1.424 -8.984 -24.630 1.00 94.88 302 PHE A CA 1
ATOM 2265 C C . PHE A 1 302 ? 1.408 -8.829 -26.157 1.00 94.88 302 PHE A C 1
ATOM 2267 O O . PHE A 1 302 ? 1.739 -7.767 -26.675 1.00 94.88 302 PHE A O 1
ATOM 2274 N N . GLY A 1 303 ? 1.057 -9.894 -26.880 1.00 93.00 303 GLY A N 1
ATOM 2275 C CA . GLY A 1 303 ? 0.901 -9.895 -28.329 1.00 93.00 303 GLY A CA 1
ATOM 2276 C C . GLY A 1 303 ? -0.552 -9.693 -28.751 1.00 93.00 303 GLY A C 1
ATOM 2277 O O . GLY A 1 303 ? -1.428 -9.390 -27.942 1.00 93.00 303 GLY A O 1
ATOM 2278 N N . ASP A 1 304 ? -0.821 -9.912 -30.033 1.00 89.38 304 ASP A N 1
ATOM 2279 C CA . ASP A 1 304 ? -2.181 -9.914 -30.572 1.00 89.38 304 ASP A CA 1
ATOM 2280 C C . ASP A 1 304 ? -2.725 -11.348 -30.728 1.00 89.38 304 ASP A C 1
ATOM 2282 O O . ASP A 1 304 ? -2.057 -12.334 -30.406 1.00 89.38 304 ASP A O 1
ATOM 2286 N N . ALA A 1 305 ? -3.968 -11.484 -31.199 1.00 87.81 305 ALA A N 1
ATOM 2287 C CA . ALA A 1 305 ? -4.609 -12.788 -31.381 1.00 87.81 305 ALA A CA 1
ATOM 2288 C C . ALA A 1 305 ? -3.934 -13.663 -32.461 1.00 87.81 305 ALA A C 1
ATOM 2290 O O . ALA A 1 305 ? -4.050 -14.885 -32.420 1.00 87.81 305 ALA A O 1
ATOM 2291 N N . SER A 1 306 ? -3.240 -13.050 -33.425 1.00 89.38 306 SER A N 1
ATOM 2292 C CA . SER A 1 306 ? -2.535 -13.729 -34.520 1.00 89.38 306 SER A CA 1
ATOM 2293 C C . SER A 1 306 ? -1.077 -14.067 -34.185 1.00 89.38 306 SER A C 1
ATOM 2295 O O . SER A 1 306 ? -0.515 -15.004 -34.752 1.00 89.38 306 SER A O 1
ATOM 2297 N N . LYS A 1 307 ? -0.473 -13.323 -33.253 1.00 90.31 307 LYS A N 1
ATOM 2298 C CA . LYS A 1 307 ? 0.899 -13.477 -32.758 1.00 90.31 307 LYS A CA 1
ATOM 2299 C C . LYS A 1 307 ? 0.911 -13.362 -31.228 1.00 90.31 307 LYS A C 1
ATOM 2301 O O . LYS A 1 307 ? 1.333 -12.333 -30.695 1.00 90.31 307 LYS A O 1
ATOM 2306 N N . PRO A 1 308 ? 0.434 -14.393 -30.509 1.00 94.00 308 PRO A N 1
ATOM 2307 C CA . PRO A 1 308 ? 0.380 -14.353 -29.056 1.00 94.00 308 PRO A CA 1
ATOM 2308 C C . PRO A 1 308 ? 1.789 -14.329 -28.451 1.00 94.00 308 PRO A C 1
ATOM 2310 O O . PRO A 1 308 ? 2.676 -15.075 -28.864 1.00 94.00 308 PRO A O 1
ATOM 2313 N N . ALA A 1 309 ? 1.967 -13.501 -27.427 1.00 95.88 309 ALA A N 1
ATOM 2314 C CA . ALA A 1 309 ? 3.171 -13.405 -26.612 1.00 95.88 309 ALA A CA 1
ATOM 2315 C C . ALA A 1 309 ? 2.754 -13.515 -25.142 1.00 95.88 309 ALA A C 1
ATOM 2317 O O . ALA A 1 309 ? 2.551 -12.517 -24.451 1.00 95.88 309 ALA A O 1
ATOM 2318 N N . ILE A 1 310 ? 2.532 -14.753 -24.701 1.00 95.25 310 ILE A N 1
ATOM 2319 C CA . ILE A 1 310 ? 1.928 -15.055 -23.403 1.00 95.25 310 ILE A CA 1
ATOM 2320 C C . ILE A 1 310 ? 3.027 -15.288 -22.371 1.00 95.25 310 ILE A C 1
ATOM 2322 O O . ILE A 1 310 ? 3.914 -16.111 -22.584 1.00 95.25 310 ILE A O 1
ATOM 2326 N N . LEU A 1 311 ? 2.938 -14.585 -21.244 1.00 96.06 311 LEU A N 1
ATOM 2327 C CA . LEU A 1 311 ? 3.785 -14.805 -20.076 1.00 96.06 311 LEU A CA 1
ATOM 2328 C C . LEU A 1 311 ? 2.937 -15.303 -18.911 1.00 96.06 311 LEU A C 1
ATOM 2330 O O . LEU A 1 311 ? 1.862 -14.764 -18.637 1.00 96.06 311 LEU A O 1
ATOM 2334 N N . ASP A 1 312 ? 3.462 -16.285 -18.185 1.00 94.75 312 ASP A N 1
ATOM 2335 C CA . ASP A 1 312 ? 2.924 -16.651 -16.878 1.00 94.75 312 ASP A CA 1
ATOM 2336 C C . ASP A 1 312 ? 3.175 -15.527 -15.878 1.00 94.75 312 ASP A C 1
ATOM 2338 O O . ASP A 1 312 ? 4.171 -14.804 -15.965 1.00 94.75 312 ASP A O 1
ATOM 2342 N N . ARG A 1 313 ? 2.319 -15.440 -14.861 1.00 94.00 313 ARG A N 1
ATOM 2343 C CA . ARG A 1 313 ? 2.390 -14.439 -13.789 1.00 94.00 313 ARG A CA 1
ATOM 2344 C C . ARG A 1 313 ? 3.791 -14.261 -13.200 1.00 94.00 313 ARG A C 1
ATOM 2346 O O . ARG A 1 313 ? 4.198 -13.140 -12.923 1.00 94.00 313 ARG A O 1
ATOM 2353 N N . TYR A 1 314 ? 4.528 -15.359 -13.021 1.00 94.62 314 TYR A N 1
ATOM 2354 C CA . TYR A 1 314 ? 5.886 -15.363 -12.460 1.00 94.62 314 TYR A CA 1
ATOM 2355 C C . TYR A 1 314 ? 6.907 -14.634 -13.351 1.00 94.62 314 TYR A C 1
ATOM 2357 O O . TYR A 1 314 ? 7.825 -13.966 -12.874 1.00 94.62 314 TYR A O 1
ATOM 2365 N N . TRP A 1 315 ? 6.746 -14.758 -14.666 1.00 95.00 315 TRP A N 1
ATOM 2366 C CA . TRP A 1 315 ? 7.652 -14.205 -15.672 1.00 95.00 315 TRP A CA 1
ATOM 2367 C C . TRP A 1 315 ? 7.117 -12.927 -16.304 1.00 95.00 315 TRP A C 1
ATOM 2369 O O . TRP A 1 315 ? 7.687 -12.439 -17.268 1.00 95.00 315 TRP A O 1
ATOM 2379 N N . ASN A 1 316 ? 6.033 -12.374 -15.771 1.00 95.38 316 ASN A N 1
ATOM 2380 C CA . ASN A 1 316 ? 5.479 -11.120 -16.237 1.00 95.38 316 ASN A CA 1
ATOM 2381 C C . ASN A 1 316 ? 6.267 -9.941 -15.623 1.00 95.38 316 ASN A C 1
ATOM 2383 O O . ASN A 1 316 ? 6.308 -9.814 -14.397 1.00 95.38 316 ASN A O 1
ATOM 2387 N N . PRO A 1 317 ? 6.872 -9.050 -16.432 1.00 93.44 317 PRO A N 1
ATOM 2388 C CA . PRO A 1 317 ? 7.722 -7.964 -15.936 1.00 93.44 317 PRO A CA 1
ATOM 2389 C C . PRO A 1 317 ? 6.963 -6.822 -15.253 1.00 93.44 317 PRO A C 1
ATOM 2391 O O . PRO A 1 317 ? 7.596 -5.891 -14.766 1.00 93.44 317 PRO A O 1
ATOM 2394 N N . ARG A 1 318 ? 5.625 -6.846 -15.216 1.00 89.19 318 ARG A N 1
ATOM 2395 C CA . ARG A 1 318 ? 4.840 -5.909 -14.398 1.00 89.19 318 ARG A CA 1
ATOM 2396 C C . ARG A 1 318 ? 4.938 -6.214 -12.905 1.00 89.19 318 ARG A C 1
ATOM 2398 O O . ARG A 1 318 ? 4.575 -5.364 -12.092 1.00 89.19 318 ARG A O 1
ATOM 2405 N N . TYR A 1 319 ? 5.367 -7.424 -12.554 1.00 91.19 319 TYR A N 1
ATOM 2406 C CA . TYR A 1 319 ? 5.299 -7.938 -11.198 1.00 91.19 319 TYR A CA 1
ATOM 2407 C C . TYR A 1 319 ? 6.629 -8.539 -10.746 1.00 91.19 319 TYR A C 1
ATOM 2409 O O . TYR A 1 319 ? 7.480 -8.929 -11.546 1.00 91.19 319 TYR A O 1
ATOM 2417 N N . ASN A 1 320 ? 6.777 -8.654 -9.428 1.00 92.31 320 ASN A N 1
ATOM 2418 C CA . ASN A 1 320 ? 7.936 -9.268 -8.804 1.00 92.31 320 ASN A CA 1
ATOM 2419 C C . ASN A 1 320 ? 7.494 -10.414 -7.873 1.00 92.31 320 ASN A C 1
ATOM 2421 O O . ASN A 1 320 ? 6.860 -10.146 -6.846 1.00 92.31 320 ASN A O 1
ATOM 2425 N N . PRO A 1 321 ? 7.813 -11.679 -8.211 1.00 93.00 321 PRO A N 1
ATOM 2426 C CA . PRO A 1 321 ? 7.404 -12.840 -7.422 1.00 93.00 321 PRO A CA 1
ATOM 2427 C C . PRO A 1 321 ? 8.282 -13.092 -6.188 1.00 93.00 321 PRO A C 1
ATOM 2429 O O . PRO A 1 321 ? 7.939 -13.942 -5.371 1.00 93.00 321 PRO A O 1
ATOM 2432 N N . ALA A 1 322 ? 9.426 -12.413 -6.068 1.00 93.31 322 ALA A N 1
ATOM 2433 C CA . ALA A 1 322 ? 10.483 -12.815 -5.150 1.00 93.31 322 ALA A CA 1
ATOM 2434 C C . ALA A 1 322 ? 10.088 -12.706 -3.667 1.00 93.31 322 ALA A C 1
ATOM 2436 O O . ALA A 1 322 ? 9.560 -11.695 -3.201 1.00 93.31 322 ALA A O 1
ATOM 2437 N N . THR A 1 323 ? 10.422 -13.757 -2.916 1.00 92.69 323 THR A N 1
ATOM 2438 C CA . THR A 1 323 ? 10.142 -13.922 -1.475 1.00 92.69 323 THR A CA 1
ATOM 2439 C C . THR A 1 323 ? 11.405 -13.964 -0.610 1.00 92.69 323 THR A C 1
ATOM 2441 O O . THR A 1 323 ? 11.362 -14.252 0.587 1.00 92.69 323 THR A O 1
ATOM 2444 N N . TRP A 1 324 ? 12.553 -13.639 -1.202 1.00 94.12 324 TRP A N 1
ATOM 2445 C CA . TRP A 1 324 ? 13.863 -13.595 -0.554 1.00 94.12 324 TRP A CA 1
ATOM 2446 C C . TRP A 1 324 ? 14.420 -12.164 -0.526 1.00 94.12 324 TRP A C 1
ATOM 2448 O O . TRP A 1 324 ? 13.983 -11.332 -1.319 1.00 94.12 324 TRP A O 1
ATOM 2458 N N . PRO A 1 325 ? 15.395 -11.839 0.342 1.00 94.88 325 PRO A N 1
ATOM 2459 C CA . PRO A 1 325 ? 16.053 -10.533 0.334 1.00 94.88 325 PRO A CA 1
ATOM 2460 C C . PRO A 1 325 ? 16.772 -10.301 -1.002 1.00 94.88 325 PRO A C 1
ATOM 2462 O O . PRO A 1 325 ? 17.716 -11.017 -1.326 1.00 94.88 325 PRO A O 1
ATOM 2465 N N . HIS A 1 326 ? 16.335 -9.315 -1.778 1.00 96.31 326 HIS A N 1
ATOM 2466 C CA . HIS A 1 326 ? 16.868 -9.004 -3.108 1.00 96.31 326 HIS A CA 1
ATOM 2467 C C . HIS A 1 326 ? 16.784 -7.500 -3.388 1.00 96.31 326 HIS A C 1
ATOM 2469 O O . HIS A 1 326 ? 16.244 -6.743 -2.573 1.00 96.31 326 HIS A O 1
ATOM 2475 N N . MET A 1 327 ? 17.309 -7.072 -4.537 1.00 97.19 327 MET A N 1
ATOM 2476 C CA . MET A 1 327 ? 17.227 -5.690 -5.004 1.00 97.19 327 MET A CA 1
ATOM 2477 C C . MET A 1 327 ? 16.477 -5.606 -6.335 1.00 97.19 327 MET A C 1
ATOM 2479 O O . MET A 1 327 ? 16.761 -6.372 -7.252 1.00 97.19 327 MET A O 1
ATOM 2483 N N . VAL A 1 328 ? 15.518 -4.681 -6.420 1.00 97.69 328 VAL A N 1
ATOM 2484 C CA . VAL A 1 328 ? 14.791 -4.348 -7.653 1.00 97.69 328 VAL A CA 1
ATOM 2485 C C . VAL A 1 328 ? 15.485 -3.189 -8.362 1.00 97.69 328 VAL A C 1
ATOM 2487 O O . VAL A 1 328 ? 15.801 -2.189 -7.715 1.00 97.69 328 VAL A O 1
ATOM 2490 N N . THR A 1 329 ? 15.680 -3.281 -9.676 1.00 98.38 329 THR A N 1
ATOM 2491 C CA . THR A 1 329 ? 16.451 -2.283 -10.434 1.00 98.38 329 THR A CA 1
ATOM 2492 C C . THR A 1 329 ? 15.577 -1.463 -11.374 1.00 98.38 329 THR A C 1
ATOM 2494 O O . THR A 1 329 ? 14.998 -1.985 -12.324 1.00 98.38 329 THR A O 1
ATOM 2497 N N . TYR A 1 330 ? 15.540 -0.154 -11.143 1.00 98.44 330 TYR A N 1
ATOM 2498 C CA . TYR A 1 330 ? 14.985 0.842 -12.052 1.00 98.44 330 TYR A CA 1
ATOM 2499 C C . TYR A 1 330 ? 16.111 1.520 -12.828 1.00 98.44 330 TYR A C 1
ATOM 2501 O O . TYR A 1 330 ? 17.132 1.896 -12.249 1.00 98.44 330 TYR A O 1
ATOM 2509 N N . THR A 1 331 ? 15.905 1.727 -14.125 1.00 98.19 331 THR A N 1
ATOM 2510 C CA . THR A 1 331 ? 16.853 2.445 -14.983 1.00 98.19 331 THR A CA 1
ATOM 2511 C C . THR A 1 331 ? 16.176 3.658 -15.610 1.00 98.19 331 THR A C 1
ATOM 2513 O O . THR A 1 331 ? 15.050 3.589 -16.106 1.00 98.19 331 THR A O 1
ATOM 2516 N N . ILE A 1 332 ? 16.862 4.795 -15.578 1.00 98.06 332 ILE A N 1
ATOM 2517 C CA . ILE A 1 332 ? 16.452 6.033 -16.232 1.00 98.06 332 ILE A CA 1
ATOM 2518 C C . ILE A 1 332 ? 17.526 6.366 -17.257 1.00 98.06 332 ILE A C 1
ATOM 2520 O O . ILE A 1 332 ? 18.675 6.612 -16.896 1.00 98.06 332 ILE A O 1
ATOM 2524 N N . GLY A 1 333 ? 17.133 6.356 -18.524 1.00 95.94 333 GLY A N 1
ATOM 2525 C CA . GLY A 1 333 ? 17.945 6.796 -19.643 1.00 95.94 333 GLY A CA 1
ATOM 2526 C C . GLY A 1 333 ? 17.563 8.216 -20.040 1.00 95.94 333 GLY A C 1
ATOM 2527 O O . GLY A 1 333 ? 16.443 8.420 -20.497 1.00 95.94 333 GLY A O 1
ATOM 2528 N N . PHE A 1 334 ? 18.458 9.188 -19.866 1.00 94.31 334 PHE A N 1
ATOM 2529 C CA . PHE A 1 334 ? 18.165 10.614 -20.022 1.00 94.31 334 PHE A CA 1
ATOM 2530 C C . PHE A 1 334 ? 18.837 11.258 -21.239 1.00 94.31 334 PHE A C 1
ATOM 2532 O O . PHE A 1 334 ? 19.681 12.145 -21.123 1.00 94.31 334 PHE A O 1
ATOM 2539 N N . SER A 1 335 ? 18.459 10.779 -22.416 1.00 89.81 335 SER A N 1
ATOM 2540 C CA . SER A 1 335 ? 18.721 11.405 -23.712 1.00 89.81 335 SER A CA 1
ATOM 2541 C C . SER A 1 335 ? 18.012 10.594 -24.799 1.00 89.81 335 SER A C 1
ATOM 2543 O O . SER A 1 335 ? 17.602 9.451 -24.573 1.00 89.81 335 SER A O 1
ATOM 2545 N N . GLN A 1 336 ? 17.966 11.123 -26.022 1.00 84.94 336 GLN A N 1
ATOM 2546 C CA . GLN A 1 336 ? 17.556 10.331 -27.184 1.00 84.94 336 GLN A CA 1
ATOM 2547 C C . GLN A 1 336 ? 18.503 9.142 -27.456 1.00 84.94 336 GLN A C 1
ATOM 2549 O O . GLN A 1 336 ? 18.096 8.139 -28.043 1.00 84.94 336 GLN A O 1
ATOM 2554 N N . LEU A 1 337 ? 19.771 9.196 -27.033 1.00 83.31 337 LEU A N 1
ATOM 2555 C CA . LEU A 1 337 ? 20.690 8.061 -27.163 1.00 83.31 337 LEU A CA 1
ATOM 2556 C C . LEU A 1 337 ? 20.388 6.919 -26.199 1.00 83.31 337 LEU A C 1
ATOM 2558 O O . LEU A 1 337 ? 20.744 5.771 -26.480 1.00 83.31 337 LEU A O 1
ATOM 2562 N N . ALA A 1 338 ? 19.729 7.202 -25.080 1.00 87.44 338 ALA A N 1
ATOM 2563 C CA . ALA A 1 338 ? 19.344 6.161 -24.146 1.00 87.44 338 ALA A CA 1
ATOM 2564 C C . ALA A 1 338 ? 18.235 5.249 -24.707 1.00 87.44 338 ALA A C 1
ATOM 2566 O O . ALA A 1 338 ? 18.110 4.100 -24.290 1.00 87.44 338 ALA A O 1
ATOM 2567 N N . SER A 1 339 ? 17.468 5.736 -25.686 1.00 88.44 339 SER A N 1
ATOM 2568 C CA . SER A 1 339 ? 16.333 5.043 -26.306 1.00 88.44 339 SER A CA 1
ATOM 2569 C C . SER A 1 339 ? 16.516 4.741 -27.799 1.00 88.44 339 SER A C 1
ATOM 2571 O O . SER A 1 339 ? 15.610 4.174 -28.414 1.00 88.44 339 SER A O 1
ATOM 2573 N N . SER A 1 340 ? 17.663 5.094 -28.394 1.00 88.56 340 SER A N 1
ATOM 2574 C CA . SER A 1 340 ? 17.968 4.847 -29.808 1.00 88.56 340 SER A CA 1
ATOM 2575 C C . SER A 1 340 ? 19.165 3.918 -29.999 1.00 88.56 340 SER A C 1
ATOM 2577 O O . SER A 1 340 ? 20.225 4.077 -29.389 1.00 88.56 340 SER A O 1
ATOM 2579 N N . TRP A 1 341 ? 19.002 2.944 -30.899 1.00 93.44 341 TRP A N 1
ATOM 2580 C CA . TRP A 1 341 ? 19.961 1.849 -31.071 1.00 93.44 341 TRP A CA 1
ATOM 2581 C C . TRP A 1 341 ? 20.308 1.618 -32.547 1.00 93.44 341 TRP A C 1
ATOM 2583 O O . TRP A 1 341 ? 19.890 0.619 -33.134 1.00 93.44 341 TRP A O 1
ATOM 2593 N N . PRO A 1 342 ? 21.077 2.518 -33.194 1.00 92.88 342 PRO A N 1
ATOM 2594 C CA . PRO A 1 342 ? 21.439 2.365 -34.605 1.00 92.88 342 PRO A CA 1
ATOM 2595 C C . PRO A 1 342 ? 22.136 1.035 -34.926 1.00 92.88 342 PRO A C 1
ATOM 2597 O O . PRO A 1 342 ? 21.940 0.481 -36.004 1.00 92.88 342 PRO A O 1
ATOM 2600 N N . GLY A 1 343 ? 22.916 0.495 -33.980 1.00 93.94 343 GLY A N 1
ATOM 2601 C CA . GLY A 1 343 ? 23.581 -0.807 -34.114 1.00 93.94 343 GLY A CA 1
ATOM 2602 C C . GLY A 1 343 ? 22.653 -2.017 -33.974 1.00 93.94 343 GLY A C 1
ATOM 2603 O O . GLY A 1 343 ? 23.098 -3.147 -34.156 1.00 93.94 343 GLY A O 1
ATOM 2604 N N . ALA A 1 344 ? 21.383 -1.790 -33.638 1.00 95.06 344 ALA A N 1
ATOM 2605 C CA . ALA A 1 344 ? 20.352 -2.805 -33.474 1.00 95.06 344 ALA A CA 1
ATOM 2606 C C . ALA A 1 344 ? 18.981 -2.280 -33.947 1.00 95.06 344 ALA A C 1
ATOM 2608 O O . ALA A 1 344 ? 17.960 -2.490 -33.299 1.00 95.06 344 ALA A O 1
ATOM 2609 N N . SER A 1 345 ? 18.956 -1.606 -35.101 1.00 94.38 345 SER A N 1
ATOM 2610 C CA . SER A 1 345 ? 17.800 -0.860 -35.631 1.00 94.38 345 SER A CA 1
ATOM 2611 C C . SER A 1 345 ? 16.528 -1.681 -35.870 1.00 94.38 345 SER A C 1
ATOM 2613 O O . SER A 1 345 ? 15.453 -1.117 -36.047 1.00 94.38 345 SER A O 1
ATOM 2615 N N . THR A 1 346 ? 16.628 -3.012 -35.878 1.00 95.19 346 THR A N 1
ATOM 2616 C CA . THR A 1 346 ? 15.459 -3.896 -35.973 1.00 95.19 346 THR A CA 1
ATOM 2617 C C . THR A 1 346 ? 14.714 -4.047 -34.647 1.00 95.19 346 THR A C 1
ATOM 2619 O O . THR A 1 346 ? 13.615 -4.600 -34.647 1.00 95.19 346 THR A O 1
ATOM 2622 N N . ILE A 1 347 ? 15.297 -3.618 -33.524 1.00 96.62 347 ILE A N 1
ATOM 2623 C CA . ILE A 1 347 ? 14.645 -3.583 -32.215 1.00 96.62 347 ILE A CA 1
ATOM 2624 C C . ILE A 1 347 ? 13.937 -2.237 -32.094 1.00 96.62 347 ILE A C 1
ATOM 2626 O O . ILE A 1 347 ? 14.566 -1.181 -32.118 1.00 96.62 347 ILE A O 1
ATOM 2630 N N . ILE A 1 348 ? 12.616 -2.290 -31.971 1.00 95.56 348 ILE A N 1
ATOM 2631 C CA . ILE A 1 348 ? 11.751 -1.118 -31.902 1.00 95.56 348 ILE A CA 1
ATOM 2632 C C . ILE A 1 348 ? 11.330 -0.936 -30.448 1.00 95.56 348 ILE A C 1
ATOM 2634 O O . ILE A 1 348 ? 10.710 -1.822 -29.858 1.00 95.56 348 ILE A O 1
ATOM 2638 N N . GLY A 1 349 ? 11.681 0.206 -29.863 1.00 93.69 349 GLY A N 1
ATOM 2639 C CA . GLY A 1 349 ? 11.245 0.540 -28.512 1.00 93.69 349 GLY A CA 1
ATOM 2640 C C . GLY A 1 349 ? 9.731 0.812 -28.456 1.00 93.69 349 GLY A C 1
ATOM 2641 O O . GLY A 1 349 ? 9.196 1.359 -29.422 1.00 93.69 349 GLY A O 1
ATOM 2642 N N . PRO A 1 350 ? 9.065 0.489 -27.337 1.00 94.81 350 PRO A N 1
ATOM 2643 C CA . PRO A 1 350 ? 7.693 0.868 -27.019 1.00 94.81 350 PRO A CA 1
ATOM 2644 C C . PRO A 1 350 ? 7.273 2.295 -27.390 1.00 94.81 350 PRO A C 1
ATOM 2646 O O . PRO A 1 350 ? 8.101 3.216 -27.389 1.00 94.81 350 PRO A O 1
ATOM 2649 N N . THR A 1 351 ? 5.975 2.478 -27.652 1.00 94.31 351 THR A N 1
ATOM 2650 C CA . THR A 1 351 ? 5.369 3.797 -27.914 1.00 94.31 351 THR A CA 1
ATOM 2651 C C . THR A 1 351 ? 5.424 4.673 -26.663 1.00 94.31 351 THR A C 1
ATOM 2653 O O . THR A 1 351 ? 5.860 5.823 -26.731 1.00 94.31 351 THR A O 1
ATOM 2656 N N . ASP A 1 352 ? 5.056 4.110 -25.508 1.00 93.62 352 ASP A N 1
ATOM 2657 C CA . ASP A 1 352 ? 5.195 4.776 -24.212 1.00 93.62 352 ASP A CA 1
ATOM 2658 C C . ASP A 1 352 ? 6.663 4.799 -23.772 1.00 93.62 352 ASP A C 1
ATOM 2660 O O . ASP A 1 352 ? 7.365 3.789 -23.871 1.00 93.62 352 ASP A O 1
ATOM 2664 N N . LYS A 1 353 ? 7.127 5.953 -23.273 1.00 91.56 353 LYS A N 1
ATOM 2665 C CA . LYS A 1 353 ? 8.537 6.191 -22.907 1.00 91.56 353 LYS A CA 1
ATOM 2666 C C . LYS A 1 353 ? 8.785 6.355 -21.404 1.00 91.56 353 LYS A C 1
ATOM 2668 O O . LYS A 1 353 ? 9.832 5.944 -20.905 1.00 91.56 353 LYS A O 1
ATOM 2673 N N . VAL A 1 354 ? 7.827 6.927 -20.673 1.00 90.88 354 VAL A N 1
ATOM 2674 C CA . VAL A 1 354 ? 7.959 7.313 -19.256 1.00 90.88 354 VAL A CA 1
ATOM 2675 C C . VAL A 1 354 ? 6.701 6.855 -18.507 1.00 90.88 354 VAL A C 1
ATOM 2677 O O . VAL A 1 354 ? 5.754 7.644 -18.393 1.00 90.88 354 VAL A O 1
ATOM 2680 N N . PRO A 1 355 ? 6.655 5.582 -18.062 1.00 92.50 355 PRO A N 1
ATOM 2681 C CA . PRO A 1 355 ? 7.666 4.523 -18.232 1.00 92.50 355 PRO A CA 1
ATOM 2682 C C . PRO A 1 355 ? 7.608 3.851 -19.616 1.00 92.50 355 PRO A C 1
ATOM 2684 O O . PRO A 1 355 ? 6.611 3.969 -20.324 1.00 92.50 355 PRO A O 1
ATOM 2687 N N . PHE A 1 356 ? 8.653 3.099 -19.981 1.00 93.38 356 PHE A N 1
ATOM 2688 C CA . PHE A 1 356 ? 8.675 2.304 -21.216 1.00 93.38 356 PHE A CA 1
ATOM 2689 C C . PHE A 1 356 ? 7.534 1.266 -21.214 1.00 93.38 356 PHE A C 1
ATOM 2691 O O . PHE A 1 356 ? 7.335 0.555 -20.218 1.00 93.38 356 PHE A O 1
ATOM 2698 N N . GLY A 1 357 ? 6.770 1.213 -22.308 1.00 94.38 357 GLY A N 1
ATOM 2699 C CA . GLY A 1 357 ? 5.625 0.312 -22.491 1.00 94.38 357 GLY A CA 1
ATOM 2700 C C . GLY A 1 357 ? 5.994 -1.156 -22.749 1.00 94.38 357 GLY A C 1
ATOM 2701 O O . GLY A 1 357 ? 7.132 -1.580 -22.547 1.00 94.38 357 GLY A O 1
ATOM 2702 N N . TYR A 1 358 ? 5.010 -1.938 -23.201 1.00 95.62 358 TYR A N 1
ATOM 2703 C CA . TYR A 1 358 ? 5.156 -3.372 -23.510 1.00 95.62 358 TYR A CA 1
ATOM 2704 C C . TYR A 1 358 ? 4.764 -3.717 -24.960 1.00 95.62 358 TYR A C 1
ATOM 2706 O O . TYR A 1 358 ? 4.451 -4.862 -25.272 1.00 95.62 358 TYR A O 1
ATOM 2714 N N . ASP A 1 359 ? 4.771 -2.721 -25.844 1.00 94.69 359 ASP A N 1
ATOM 2715 C CA . ASP A 1 359 ? 4.563 -2.846 -27.285 1.00 94.69 359 ASP A CA 1
ATOM 2716 C C . ASP A 1 359 ? 5.906 -2.783 -28.052 1.00 94.69 359 ASP A C 1
ATOM 2718 O O . ASP A 1 359 ? 6.984 -3.006 -27.490 1.00 94.69 359 ASP A O 1
ATOM 2722 N N . GLY A 1 360 ? 5.865 -2.545 -29.367 1.00 94.62 360 GLY A N 1
ATOM 2723 C CA . GLY A 1 360 ? 7.060 -2.565 -30.214 1.00 94.62 360 GLY A CA 1
ATOM 2724 C C . GLY A 1 360 ? 7.669 -3.966 -30.304 1.00 94.62 360 GLY A C 1
ATOM 2725 O O . GLY A 1 360 ? 6.973 -4.933 -30.596 1.00 94.62 360 GLY A O 1
ATOM 2726 N N . SER A 1 361 ? 8.973 -4.087 -30.056 1.00 96.06 361 SER A N 1
ATOM 2727 C CA . SER A 1 361 ? 9.683 -5.374 -30.054 1.00 96.06 361 SER A CA 1
ATOM 2728 C C . SER A 1 361 ? 9.570 -6.160 -28.746 1.00 96.06 361 SER A C 1
ATOM 2730 O O . SER A 1 361 ? 10.105 -7.264 -28.668 1.00 96.06 361 SER A O 1
ATOM 2732 N N . PHE A 1 362 ? 8.875 -5.650 -27.723 1.00 96.88 362 PHE A N 1
ATOM 2733 C CA . PHE A 1 362 ? 8.699 -6.382 -26.466 1.00 96.88 362 PHE A CA 1
ATOM 2734 C C . PHE A 1 362 ? 8.055 -7.778 -26.661 1.00 96.88 362 PHE A C 1
ATOM 2736 O O . PHE A 1 362 ? 8.640 -8.762 -26.197 1.00 96.88 362 PHE A O 1
ATOM 2743 N N . PRO A 1 363 ? 6.941 -7.936 -27.411 1.00 96.94 363 PRO A N 1
ATOM 2744 C CA . PRO A 1 363 ? 6.352 -9.255 -27.680 1.00 96.94 363 PRO A CA 1
ATOM 2745 C C . PRO A 1 363 ? 7.288 -10.200 -28.459 1.00 96.94 363 PRO A C 1
ATOM 2747 O O . PRO A 1 363 ? 7.252 -11.421 -28.278 1.00 96.94 363 PRO A O 1
ATOM 2750 N N . ASP A 1 364 ? 8.178 -9.654 -29.294 1.00 96.31 364 ASP A N 1
ATOM 2751 C CA . ASP A 1 364 ? 9.161 -10.447 -30.039 1.00 96.31 364 ASP A CA 1
ATOM 2752 C C . ASP A 1 364 ? 10.235 -11.044 -29.115 1.00 96.31 364 ASP A C 1
ATOM 2754 O O . ASP A 1 364 ? 10.683 -12.168 -29.351 1.00 96.31 364 ASP A O 1
ATOM 2758 N N . PHE A 1 365 ? 10.630 -10.335 -28.050 1.00 96.50 365 PHE A N 1
ATOM 2759 C CA . PHE A 1 365 ? 11.527 -10.873 -27.020 1.00 96.50 365 PHE A CA 1
ATOM 2760 C C . PHE A 1 365 ? 10.844 -11.946 -26.169 1.00 96.50 365 PHE A C 1
ATOM 2762 O O . PHE A 1 365 ? 11.456 -12.966 -25.853 1.00 96.50 365 PHE A O 1
ATOM 2769 N N . VAL A 1 366 ? 9.557 -11.763 -25.853 1.00 96.25 366 VAL A N 1
ATOM 2770 C CA . VAL A 1 366 ? 8.750 -12.767 -25.138 1.00 96.25 366 VAL A CA 1
ATOM 2771 C C . VAL A 1 366 ? 8.703 -14.087 -25.910 1.00 96.25 366 VAL A C 1
ATOM 2773 O O . VAL A 1 366 ? 8.986 -15.148 -25.355 1.00 96.25 366 VAL A O 1
ATOM 2776 N N . THR A 1 367 ? 8.403 -14.032 -27.210 1.00 93.25 367 THR A N 1
ATOM 2777 C CA . THR A 1 367 ? 8.347 -15.233 -28.066 1.00 93.25 367 THR A CA 1
ATOM 2778 C C . THR A 1 367 ? 9.740 -15.792 -28.399 1.00 93.25 367 THR A C 1
ATOM 2780 O O . THR A 1 367 ? 9.897 -16.985 -28.696 1.00 93.25 367 THR A O 1
ATOM 2783 N N . GLY A 1 368 ? 10.777 -14.956 -28.297 1.00 91.81 368 GLY A N 1
ATOM 2784 C CA . GLY A 1 368 ? 12.147 -15.253 -28.713 1.00 91.81 368 GLY A CA 1
ATOM 2785 C C . GLY A 1 368 ? 12.376 -15.115 -30.218 1.00 91.81 368 GLY A C 1
ATOM 2786 O O . GLY A 1 368 ? 13.362 -15.638 -30.730 1.00 91.81 368 GLY A O 1
ATOM 2787 N N . THR A 1 369 ? 11.469 -14.442 -30.931 1.00 93.25 369 THR A N 1
ATOM 2788 C CA . THR A 1 369 ? 11.658 -14.060 -32.341 1.00 93.25 369 THR A CA 1
ATOM 2789 C C . THR A 1 369 ? 12.751 -12.995 -32.476 1.00 93.25 369 THR A C 1
ATOM 2791 O O . THR A 1 369 ? 13.422 -12.908 -33.505 1.00 93.25 369 THR A O 1
ATOM 2794 N N . LYS A 1 370 ? 12.968 -12.211 -31.413 1.00 95.00 370 LYS A N 1
ATOM 2795 C CA . LYS A 1 370 ? 14.143 -11.357 -31.226 1.00 95.00 370 LYS A CA 1
ATOM 2796 C C . LYS A 1 370 ? 14.917 -11.790 -29.986 1.00 95.00 370 LYS A C 1
ATOM 2798 O O . LYS A 1 370 ? 14.339 -12.284 -29.021 1.00 95.00 370 LYS A O 1
ATOM 2803 N N . THR A 1 371 ? 16.226 -11.575 -30.026 1.00 95.12 371 THR A N 1
ATOM 2804 C CA . THR A 1 371 ? 17.154 -11.806 -28.914 1.00 95.12 371 THR A CA 1
ATOM 2805 C C . THR A 1 371 ? 17.925 -10.529 -28.631 1.00 95.12 371 THR A C 1
ATOM 2807 O O . THR A 1 371 ? 18.171 -9.739 -29.549 1.00 95.12 371 THR A O 1
ATOM 2810 N N . TRP A 1 372 ? 18.322 -10.324 -27.378 1.00 96.44 372 TRP A N 1
ATOM 2811 C CA . TRP A 1 372 ? 19.171 -9.195 -27.015 1.00 96.44 372 TRP A CA 1
ATOM 2812 C C . TRP A 1 372 ? 20.505 -9.273 -27.773 1.00 96.44 372 TRP A C 1
ATOM 2814 O O . TRP A 1 372 ? 21.060 -10.365 -27.940 1.00 96.44 372 TRP A O 1
ATOM 2824 N N . PRO A 1 373 ? 21.001 -8.157 -28.334 1.00 95.56 373 PRO A N 1
ATOM 2825 C CA . PRO A 1 373 ? 22.253 -8.154 -29.068 1.00 95.56 373 PRO A CA 1
ATOM 2826 C C . PRO A 1 373 ? 23.436 -8.096 -28.102 1.00 95.56 373 PRO A C 1
ATOM 2828 O O . PRO A 1 373 ? 23.348 -7.519 -27.024 1.00 95.56 373 PRO A O 1
ATOM 2831 N N . LYS A 1 374 ? 24.600 -8.576 -28.545 1.00 94.19 374 LYS A N 1
ATOM 2832 C CA . LYS A 1 374 ? 25.845 -8.362 -27.803 1.00 94.19 374 LYS A CA 1
ATOM 2833 C C . LYS A 1 374 ? 26.119 -6.865 -27.647 1.00 94.19 374 LYS A C 1
ATOM 2835 O O . LYS A 1 374 ? 26.151 -6.157 -28.657 1.00 94.19 374 LYS A O 1
ATOM 2840 N N . MET A 1 375 ? 26.410 -6.402 -26.433 1.00 93.31 375 MET A N 1
ATOM 2841 C CA . MET A 1 375 ? 26.710 -4.993 -26.119 1.00 93.31 375 MET A CA 1
ATOM 2842 C C . MET A 1 375 ? 28.157 -4.571 -26.479 1.00 93.31 375 MET A C 1
ATOM 2844 O O . MET A 1 375 ? 28.805 -3.778 -25.794 1.00 93.31 375 MET A O 1
ATOM 2848 N N . ASP A 1 376 ? 28.691 -5.089 -27.589 1.00 91.06 376 ASP A N 1
ATOM 2849 C CA . ASP A 1 376 ? 30.084 -4.900 -28.027 1.00 91.06 376 ASP A CA 1
ATOM 2850 C C . ASP A 1 376 ? 30.365 -3.554 -28.720 1.00 91.06 376 ASP A C 1
ATOM 2852 O O . ASP A 1 376 ? 31.527 -3.194 -28.904 1.00 91.06 376 ASP A O 1
ATOM 2856 N N . ALA A 1 377 ? 29.329 -2.777 -29.040 1.00 91.31 377 ALA A N 1
ATOM 2857 C CA . ALA A 1 377 ? 29.450 -1.489 -29.713 1.00 91.31 377 ALA A CA 1
ATOM 2858 C C . ALA A 1 377 ? 28.569 -0.420 -29.063 1.00 91.31 377 ALA A C 1
ATOM 2860 O O . ALA A 1 377 ? 27.426 -0.663 -28.678 1.00 91.31 377 ALA A O 1
ATOM 2861 N N . GLU A 1 378 ? 29.100 0.797 -28.987 1.00 89.88 378 GLU A N 1
ATOM 2862 C CA . GLU A 1 378 ? 28.476 1.928 -28.301 1.00 89.88 378 GLU A CA 1
ATOM 2863 C C . GLU A 1 378 ? 27.067 2.262 -28.827 1.00 89.88 378 GLU A C 1
ATOM 2865 O O . GLU A 1 378 ? 26.158 2.544 -28.050 1.00 89.88 378 GLU A O 1
ATOM 2870 N N . ASN A 1 379 ? 26.844 2.135 -30.136 1.00 91.44 379 ASN A N 1
ATOM 2871 C CA . ASN A 1 379 ? 25.574 2.427 -30.811 1.00 91.44 379 ASN A CA 1
ATOM 2872 C C . ASN A 1 379 ? 24.420 1.445 -30.504 1.00 91.44 379 ASN A C 1
ATOM 2874 O O . ASN A 1 379 ? 23.373 1.521 -31.151 1.00 91.44 379 ASN A O 1
ATOM 2878 N N . LYS A 1 380 ? 24.607 0.515 -29.565 1.00 92.69 380 LYS A N 1
ATOM 2879 C CA . LYS A 1 380 ? 23.563 -0.385 -29.048 1.00 92.69 380 LYS A CA 1
ATOM 2880 C C . LYS A 1 380 ? 23.643 -0.638 -27.538 1.00 92.69 380 LYS A C 1
ATOM 2882 O O . LYS A 1 380 ? 22.719 -1.230 -27.001 1.00 92.69 380 LYS A O 1
ATOM 2887 N N . ARG A 1 381 ? 24.675 -0.149 -26.836 1.00 93.44 381 ARG A N 1
ATOM 2888 C CA . ARG A 1 381 ? 24.870 -0.370 -25.385 1.00 93.44 381 ARG A CA 1
ATOM 2889 C C . ARG A 1 381 ? 23.741 0.161 -24.505 1.00 93.44 381 ARG A C 1
ATOM 2891 O O . ARG A 1 381 ? 23.513 -0.385 -23.436 1.00 93.44 381 ARG A O 1
ATOM 2898 N N . SER A 1 382 ? 23.022 1.195 -24.936 1.00 93.75 382 SER A N 1
ATOM 2899 C CA . SER A 1 382 ? 21.892 1.732 -24.171 1.00 93.75 382 SER A CA 1
ATOM 2900 C C . SER A 1 382 ? 20.680 0.789 -24.112 1.00 93.75 382 SER A C 1
ATOM 2902 O O . SER A 1 382 ? 19.862 0.947 -23.211 1.00 93.75 382 SER A O 1
ATOM 2904 N N . LEU A 1 383 ? 20.579 -0.233 -24.985 1.00 95.69 383 LEU A N 1
ATOM 2905 C CA . LEU A 1 383 ? 19.567 -1.304 -24.853 1.00 95.69 383 LEU A CA 1
ATOM 2906 C C . LEU A 1 383 ? 19.666 -2.027 -23.513 1.00 95.69 383 LEU A C 1
ATOM 2908 O O . LEU A 1 383 ? 18.656 -2.471 -22.972 1.00 95.69 383 LEU A O 1
ATOM 2912 N N . ASP A 1 384 ? 20.882 -2.115 -22.987 1.00 95.62 384 ASP A N 1
ATOM 2913 C CA . ASP A 1 384 ? 21.189 -2.784 -21.733 1.00 95.62 384 ASP A CA 1
ATOM 2914 C C . ASP A 1 384 ? 20.454 -2.138 -20.546 1.00 95.62 384 ASP A C 1
ATOM 2916 O O . ASP A 1 384 ? 20.101 -2.814 -19.592 1.00 95.62 384 ASP A O 1
ATOM 2920 N N . LEU A 1 385 ? 20.103 -0.845 -20.615 1.00 97.19 385 LEU A N 1
ATOM 2921 C CA . LEU A 1 385 ? 19.268 -0.209 -19.588 1.00 97.19 385 LEU A CA 1
ATOM 2922 C C . LEU A 1 385 ? 17.857 -0.801 -19.549 1.00 97.19 385 LEU A C 1
ATOM 2924 O O . LEU A 1 385 ? 17.311 -1.015 -18.463 1.00 97.19 385 LEU A O 1
ATOM 2928 N N . TRP A 1 386 ? 17.265 -1.067 -20.717 1.00 97.50 386 TRP A N 1
ATOM 2929 C CA . TRP A 1 386 ? 15.945 -1.686 -20.804 1.00 97.50 386 TRP A CA 1
ATOM 2930 C C . TRP A 1 386 ? 15.996 -3.136 -20.331 1.00 97.50 386 TRP A C 1
ATOM 2932 O O . TRP A 1 386 ? 15.179 -3.546 -19.504 1.00 97.50 386 TRP A O 1
ATOM 2942 N N . HIS A 1 387 ? 16.996 -3.881 -20.797 1.00 97.06 387 HIS A N 1
ATOM 2943 C CA . HIS A 1 387 ? 17.211 -5.269 -20.402 1.00 97.06 387 HIS A CA 1
ATOM 2944 C C . HIS A 1 387 ? 17.476 -5.390 -18.892 1.00 97.06 387 HIS A C 1
ATOM 2946 O O . HIS A 1 387 ? 16.820 -6.181 -18.218 1.00 97.06 387 HIS A O 1
ATOM 2952 N N . ALA A 1 388 ? 18.306 -4.517 -18.316 1.00 97.62 388 ALA A N 1
ATOM 2953 C CA . ALA A 1 388 ? 18.576 -4.476 -16.881 1.00 97.62 388 ALA A CA 1
ATOM 2954 C C . ALA A 1 388 ? 17.351 -4.161 -16.026 1.00 97.62 388 ALA A C 1
ATOM 2956 O O . ALA A 1 388 ? 17.165 -4.787 -14.982 1.00 97.62 388 ALA A O 1
ATOM 2957 N N . ALA A 1 389 ? 16.480 -3.245 -16.457 1.00 97.94 389 ALA A N 1
ATOM 2958 C CA . ALA A 1 389 ? 15.229 -3.003 -15.743 1.00 97.94 389 ALA A CA 1
ATOM 2959 C C . ALA A 1 389 ? 14.316 -4.236 -15.742 1.00 97.94 389 ALA A C 1
ATOM 2961 O O . ALA A 1 389 ? 13.733 -4.561 -14.707 1.00 97.94 389 ALA A O 1
ATOM 2962 N N . LEU A 1 390 ? 14.209 -4.937 -16.877 1.00 97.75 390 LEU A N 1
ATOM 2963 C CA . LEU A 1 390 ? 13.423 -6.169 -16.972 1.00 97.75 390 LEU A CA 1
ATOM 2964 C C . LEU A 1 390 ? 14.005 -7.256 -16.058 1.00 97.75 390 LEU A C 1
ATOM 2966 O O . LEU A 1 390 ? 13.276 -7.821 -15.240 1.00 97.75 390 LEU A O 1
ATOM 2970 N N . ASN A 1 391 ? 15.314 -7.499 -16.137 1.00 97.31 391 ASN A N 1
ATOM 2971 C CA . ASN A 1 391 ? 16.015 -8.508 -15.342 1.00 97.31 391 ASN A CA 1
ATOM 2972 C C . ASN A 1 391 ? 15.968 -8.229 -13.837 1.00 97.31 391 ASN A C 1
ATOM 2974 O O . ASN A 1 391 ? 15.780 -9.147 -13.040 1.00 97.31 391 ASN A O 1
ATOM 2978 N N . GLY A 1 392 ? 16.083 -6.958 -13.453 1.00 97.12 392 GLY A N 1
ATOM 2979 C CA . GLY A 1 392 ? 15.965 -6.503 -12.071 1.00 97.12 392 GLY A CA 1
ATOM 2980 C C . GLY A 1 392 ? 14.526 -6.317 -11.589 1.00 97.12 392 GLY A C 1
ATOM 2981 O O . GLY A 1 392 ? 14.340 -5.804 -10.490 1.00 97.12 392 GLY A O 1
ATOM 2982 N N . ARG A 1 393 ? 13.508 -6.686 -12.380 1.00 95.75 393 ARG A N 1
ATOM 2983 C CA . ARG A 1 393 ? 12.070 -6.558 -12.050 1.00 95.75 393 ARG A CA 1
ATOM 2984 C C . ARG A 1 393 ? 11.589 -5.135 -11.741 1.00 95.75 393 ARG A C 1
ATOM 2986 O O . ARG A 1 393 ? 10.596 -4.967 -11.036 1.00 95.75 393 ARG A O 1
ATOM 2993 N N . GLY A 1 394 ? 12.286 -4.118 -12.238 1.00 95.50 394 GLY A N 1
ATOM 2994 C CA . GLY A 1 394 ? 11.845 -2.728 -12.169 1.00 95.50 394 GLY A CA 1
ATOM 2995 C C . GLY A 1 394 ? 11.279 -2.255 -13.504 1.00 95.50 394 GLY A C 1
ATOM 2996 O O . GLY A 1 394 ? 10.703 -3.024 -14.275 1.00 95.50 394 GLY A O 1
ATOM 2997 N N . ARG A 1 395 ? 11.430 -0.958 -13.787 1.00 94.94 395 ARG A N 1
ATOM 2998 C CA . ARG A 1 395 ? 11.017 -0.353 -15.060 1.00 94.94 395 ARG A CA 1
ATOM 2999 C C . ARG A 1 395 ? 12.110 0.530 -15.640 1.00 94.94 395 ARG A C 1
ATOM 3001 O O . ARG A 1 395 ? 12.847 1.184 -14.902 1.00 94.94 395 ARG A O 1
ATOM 3008 N N . PHE A 1 396 ? 12.167 0.542 -16.967 1.00 97.00 396 PHE A N 1
ATOM 3009 C CA . PHE A 1 396 ? 12.976 1.477 -17.730 1.00 97.00 396 PHE A CA 1
ATOM 3010 C C . PHE A 1 396 ? 12.166 2.744 -18.010 1.00 97.00 396 PHE A C 1
ATOM 3012 O O . PHE A 1 396 ? 10.974 2.676 -18.320 1.00 97.00 396 PHE A O 1
ATOM 3019 N N . TYR A 1 397 ? 12.818 3.893 -17.900 1.00 97.00 397 TYR A N 1
ATOM 3020 C CA . TYR A 1 397 ? 12.271 5.200 -18.232 1.00 97.00 397 TYR A CA 1
ATOM 3021 C C . TYR A 1 397 ? 13.182 5.842 -19.273 1.00 97.00 397 TYR A C 1
ATOM 3023 O O . TYR A 1 397 ? 14.323 6.187 -18.970 1.00 97.00 397 TYR A O 1
ATOM 3031 N N . ALA A 1 398 ? 12.677 6.004 -20.491 1.00 94.88 398 ALA A N 1
ATOM 3032 C CA . ALA A 1 398 ? 13.365 6.737 -21.543 1.00 94.88 398 ALA A CA 1
ATOM 3033 C C . ALA A 1 398 ? 12.922 8.194 -21.510 1.00 94.88 398 ALA A C 1
ATOM 3035 O O . ALA A 1 398 ? 11.850 8.557 -21.990 1.00 94.88 398 ALA A O 1
ATOM 3036 N N . VAL A 1 399 ? 13.749 9.025 -20.903 1.00 94.00 399 VAL A N 1
ATOM 3037 C CA . VAL A 1 399 ? 13.476 10.437 -20.707 1.00 94.00 399 VAL A CA 1
ATOM 3038 C C . VAL A 1 399 ? 14.186 11.220 -21.807 1.00 94.00 399 VAL A C 1
ATOM 3040 O O . VAL A 1 399 ? 15.404 11.358 -21.812 1.00 94.00 399 VAL A O 1
ATOM 3043 N N . GLU A 1 400 ? 13.407 11.746 -22.746 1.00 89.19 400 GLU A N 1
ATOM 3044 C CA . GLU A 1 400 ? 13.919 12.544 -23.872 1.00 89.19 400 GLU A CA 1
ATOM 3045 C C . GLU A 1 400 ? 13.679 14.050 -23.675 1.00 89.19 400 GLU A C 1
ATOM 3047 O O . GLU A 1 400 ? 14.244 14.879 -24.387 1.00 89.19 400 GLU A O 1
ATOM 3052 N N . LYS A 1 401 ? 12.852 14.415 -22.688 1.00 89.62 401 LYS A N 1
ATOM 3053 C CA . LYS A 1 401 ? 12.485 15.795 -22.351 1.00 89.62 401 LYS A CA 1
ATOM 3054 C C . LYS A 1 401 ? 12.801 16.090 -20.897 1.00 89.62 401 LYS A C 1
ATOM 3056 O O . LYS A 1 401 ? 12.747 15.200 -20.051 1.00 89.62 401 LYS A O 1
ATOM 3061 N N . GLY A 1 402 ? 13.109 17.345 -20.587 1.00 86.75 402 GLY A N 1
ATOM 3062 C CA . GLY A 1 402 ? 13.558 17.688 -19.243 1.00 86.75 402 GLY A CA 1
ATOM 3063 C C . GLY A 1 402 ? 12.461 17.568 -18.182 1.00 86.75 402 GLY A C 1
ATOM 3064 O O . GLY A 1 402 ? 12.719 17.096 -17.077 1.00 86.75 402 GLY A O 1
ATOM 3065 N N . GLU A 1 403 ? 11.226 17.928 -18.531 1.00 87.56 403 GLU A N 1
ATOM 3066 C CA . GLU A 1 403 ? 10.057 17.824 -17.651 1.00 87.56 403 GLU A CA 1
ATOM 3067 C C . GLU A 1 403 ? 9.719 16.374 -17.267 1.00 87.56 403 GLU A C 1
ATOM 3069 O O . GLU A 1 403 ? 9.228 16.112 -16.167 1.00 87.56 403 GLU A O 1
ATOM 3074 N N . ASP A 1 404 ? 10.052 15.415 -18.131 1.00 90.62 404 ASP A N 1
ATOM 3075 C CA . ASP A 1 404 ? 9.773 13.999 -17.911 1.00 90.62 404 ASP A CA 1
ATOM 3076 C C . ASP A 1 404 ? 10.737 13.353 -16.898 1.00 90.62 404 ASP A C 1
ATOM 3078 O O . ASP A 1 404 ? 10.426 12.299 -16.340 1.00 90.62 404 ASP A O 1
ATOM 3082 N N . LEU A 1 405 ? 11.883 13.982 -16.599 1.00 93.25 405 LEU A N 1
ATOM 3083 C CA . LEU A 1 405 ? 12.844 13.440 -15.633 1.00 93.25 405 LEU A CA 1
ATOM 3084 C C . LEU A 1 405 ? 12.297 13.483 -14.204 1.00 93.25 405 LEU A C 1
ATOM 3086 O O . LEU A 1 405 ? 12.381 12.498 -13.468 1.00 93.25 405 LEU A O 1
ATOM 3090 N N . GLU A 1 406 ? 11.706 14.613 -13.807 1.00 89.19 406 GLU A N 1
ATOM 3091 C CA . GLU A 1 406 ? 11.056 14.728 -12.498 1.00 89.19 406 GLU A CA 1
ATOM 3092 C C . GLU A 1 406 ? 9.872 13.759 -12.405 1.00 89.19 406 GLU A C 1
ATOM 3094 O O . GLU A 1 406 ? 9.708 13.078 -11.390 1.00 89.19 406 GLU A O 1
ATOM 3099 N N . LYS A 1 407 ? 9.093 13.633 -13.487 1.00 86.62 407 LYS A N 1
ATOM 3100 C CA . LYS A 1 407 ? 7.993 12.669 -13.582 1.00 86.62 407 LYS A CA 1
ATOM 3101 C C . LYS A 1 407 ? 8.479 11.232 -13.364 1.00 86.62 407 LYS A C 1
ATOM 3103 O O . LYS A 1 407 ? 7.883 10.524 -12.556 1.00 86.62 407 LYS A O 1
ATOM 3108 N N . ALA A 1 408 ? 9.578 10.822 -14.003 1.00 91.88 408 ALA A N 1
ATOM 3109 C CA . ALA A 1 408 ? 10.155 9.487 -13.840 1.00 91.88 408 ALA A CA 1
ATOM 3110 C C . ALA A 1 408 ? 10.510 9.190 -12.373 1.00 91.88 408 ALA A C 1
ATOM 3112 O O . ALA A 1 408 ? 10.065 8.184 -11.821 1.00 91.88 408 ALA A O 1
ATOM 3113 N N . PHE A 1 409 ? 11.237 10.089 -11.697 1.00 91.94 409 PHE A N 1
ATOM 3114 C CA . PHE A 1 409 ? 11.559 9.910 -10.276 1.00 91.94 409 PHE A CA 1
ATOM 3115 C C . PHE A 1 409 ? 10.307 9.884 -9.388 1.00 91.94 409 PHE A C 1
ATOM 3117 O O . PHE A 1 409 ? 10.245 9.082 -8.453 1.00 91.94 409 PHE A O 1
ATOM 3124 N N . ARG A 1 410 ? 9.302 10.726 -9.674 1.00 85.00 410 ARG A N 1
ATOM 3125 C CA . ARG A 1 410 ? 8.031 10.751 -8.928 1.00 85.00 410 ARG A CA 1
ATOM 3126 C C . ARG A 1 410 ? 7.271 9.440 -9.068 1.00 85.00 410 ARG A C 1
ATOM 3128 O O . ARG A 1 410 ? 6.793 8.919 -8.063 1.00 85.00 410 ARG A O 1
ATOM 3135 N N . GLU A 1 411 ? 7.201 8.883 -10.270 1.00 83.31 411 GLU A N 1
ATOM 3136 C CA . GLU A 1 411 ? 6.564 7.588 -10.497 1.00 83.31 411 GLU A CA 1
ATOM 3137 C C . GLU A 1 411 ? 7.327 6.441 -9.835 1.00 83.31 411 GLU A C 1
ATOM 3139 O O . GLU A 1 411 ? 6.699 5.609 -9.185 1.00 83.31 411 GLU A O 1
ATOM 3144 N N . ILE A 1 412 ? 8.662 6.416 -9.922 1.00 88.00 412 ILE A N 1
ATOM 3145 C CA . ILE A 1 412 ? 9.477 5.376 -9.276 1.00 88.00 412 ILE A CA 1
ATOM 3146 C C . ILE A 1 412 ? 9.296 5.424 -7.756 1.00 88.00 412 ILE A C 1
ATOM 3148 O O . ILE A 1 412 ? 8.961 4.410 -7.146 1.00 88.00 412 ILE A O 1
ATOM 3152 N N . LEU A 1 413 ? 9.471 6.591 -7.121 1.00 84.88 413 LEU A N 1
ATOM 3153 C CA . LEU A 1 413 ? 9.311 6.704 -5.667 1.00 84.88 413 LEU A CA 1
ATOM 3154 C C . LEU A 1 413 ? 7.854 6.509 -5.227 1.00 84.88 413 LEU A C 1
ATOM 3156 O O . LEU A 1 413 ? 7.626 5.945 -4.159 1.00 84.88 413 LEU A O 1
ATOM 3160 N N . GLY A 1 414 ? 6.873 6.908 -6.041 1.00 76.19 414 GLY A N 1
ATOM 3161 C CA . GLY A 1 414 ? 5.455 6.630 -5.802 1.00 76.19 414 GLY A CA 1
ATOM 3162 C C . GLY A 1 414 ? 5.127 5.136 -5.879 1.00 76.19 414 GLY A C 1
ATOM 3163 O O . GLY A 1 414 ? 4.415 4.610 -5.019 1.00 76.19 414 GLY A O 1
ATOM 3164 N N . LYS A 1 415 ? 5.702 4.421 -6.854 1.00 78.81 415 LYS A N 1
ATOM 3165 C CA . LYS A 1 415 ? 5.578 2.966 -6.994 1.00 78.81 415 LYS A CA 1
ATOM 3166 C C . LYS A 1 415 ? 6.237 2.247 -5.824 1.00 78.81 415 LYS A C 1
ATOM 3168 O O . LYS A 1 415 ? 5.572 1.449 -5.174 1.00 78.81 415 LYS A O 1
ATOM 3173 N N . ILE A 1 416 ? 7.467 2.620 -5.465 1.00 82.88 416 ILE A N 1
ATOM 3174 C CA . ILE A 1 416 ? 8.148 2.140 -4.254 1.00 82.88 416 ILE A CA 1
ATOM 3175 C C . ILE A 1 416 ? 7.269 2.404 -3.025 1.00 82.88 416 ILE A C 1
ATOM 3177 O O . ILE A 1 416 ? 7.048 1.505 -2.220 1.00 82.88 416 ILE A O 1
ATOM 3181 N N . ALA A 1 417 ? 6.718 3.607 -2.866 1.00 69.38 417 ALA A N 1
ATOM 3182 C CA . ALA A 1 417 ? 5.857 3.923 -1.732 1.00 69.38 417 ALA A CA 1
ATOM 3183 C C . ALA A 1 417 ? 4.577 3.074 -1.698 1.00 69.38 417 ALA A C 1
ATOM 3185 O O . ALA A 1 417 ? 4.088 2.798 -0.607 1.00 69.38 417 ALA A O 1
ATOM 3186 N N . THR A 1 418 ? 4.046 2.662 -2.851 1.00 64.25 418 THR A N 1
ATOM 3187 C CA . THR A 1 418 ? 2.861 1.796 -2.966 1.00 64.25 418 THR A CA 1
ATOM 3188 C C . THR A 1 418 ? 3.205 0.336 -2.667 1.00 64.25 418 THR A C 1
ATOM 3190 O O . THR A 1 418 ? 2.545 -0.293 -1.851 1.00 64.25 418 THR A O 1
ATOM 3193 N N . GLU A 1 419 ? 4.302 -0.185 -3.219 1.00 70.00 419 GLU A N 1
ATOM 3194 C CA . GLU A 1 419 ? 4.749 -1.575 -3.020 1.00 70.00 419 GLU A CA 1
ATOM 3195 C C . GLU A 1 419 ? 5.257 -1.866 -1.600 1.00 70.00 419 GLU A C 1
ATOM 3197 O O . GLU A 1 419 ? 5.345 -3.028 -1.198 1.00 70.00 419 GLU A O 1
ATOM 3202 N N . ASN A 1 420 ? 5.631 -0.818 -0.858 1.00 63.84 420 ASN A N 1
ATOM 3203 C CA . ASN A 1 420 ? 6.075 -0.888 0.538 1.00 63.84 420 ASN A CA 1
ATOM 3204 C C . ASN A 1 420 ? 4.987 -0.535 1.549 1.00 63.84 420 ASN A C 1
ATOM 3206 O O . ASN A 1 420 ? 5.247 -0.532 2.755 1.00 63.84 420 ASN A O 1
ATOM 3210 N N . GLN A 1 421 ? 3.780 -0.212 1.093 1.00 51.16 421 GLN A N 1
ATOM 3211 C CA . GLN A 1 421 ? 2.644 -0.185 1.997 1.00 51.16 421 GLN A CA 1
ATOM 3212 C C . GLN A 1 421 ? 2.354 -1.627 2.422 1.00 51.16 421 GLN A C 1
ATOM 3214 O O . GLN A 1 421 ? 2.227 -2.518 1.585 1.00 51.16 421 GLN A O 1
ATOM 3219 N N . ALA A 1 422 ? 2.301 -1.854 3.736 1.00 44.34 422 ALA A N 1
ATOM 3220 C CA . ALA A 1 422 ? 1.740 -3.075 4.304 1.00 44.34 422 ALA A CA 1
ATOM 3221 C C . ALA A 1 422 ? 0.379 -3.288 3.660 1.00 44.34 422 ALA A C 1
ATOM 3223 O O . ALA A 1 422 ? -0.389 -2.347 3.716 1.00 44.34 422 ALA A O 1
ATOM 3224 N N . ASP A 1 423 ? 0.137 -4.427 3.009 1.00 38.38 423 ASP A N 1
ATOM 3225 C CA . ASP A 1 423 ? -0.990 -4.658 2.095 1.00 38.38 423 ASP A CA 1
ATOM 3226 C C . ASP A 1 423 ? -2.270 -3.924 2.522 1.00 38.38 423 ASP A C 1
ATOM 3228 O O . ASP A 1 423 ? -3.023 -4.349 3.394 1.00 38.38 423 ASP A O 1
ATOM 3232 N N . LEU A 1 424 ? -2.413 -2.715 1.988 1.00 39.59 424 LEU A N 1
ATOM 3233 C CA . LEU A 1 424 ? -3.134 -1.659 2.688 1.00 39.59 424 LEU A CA 1
ATOM 3234 C C . LEU A 1 424 ? -4.613 -1.733 2.237 1.00 39.59 424 LEU A C 1
ATOM 3236 O O . LEU A 1 424 ? -5.519 -1.408 2.996 1.00 39.59 424 LEU A O 1
ATOM 3240 N N . THR A 1 425 ? -4.892 -2.320 1.067 1.00 33.47 425 THR A N 1
ATOM 3241 C CA . THR A 1 425 ? -6.240 -2.623 0.558 1.00 33.47 425 THR A CA 1
ATOM 3242 C C . THR A 1 425 ? -6.833 -3.925 1.114 1.00 33.47 425 THR A C 1
ATOM 3244 O O . THR A 1 425 ? -7.678 -4.529 0.453 1.00 33.47 425 THR A O 1
ATOM 3247 N N . SER A 1 426 ? -6.406 -4.402 2.290 1.00 37.19 426 SER A N 1
ATOM 3248 C CA . SER A 1 426 ? -6.961 -5.618 2.890 1.00 37.19 426 SER A CA 1
ATOM 3249 C C . SER A 1 426 ? -8.401 -5.378 3.362 1.00 37.19 426 SER A C 1
ATOM 3251 O O . SER A 1 426 ? -8.650 -5.109 4.536 1.00 37.19 426 SER A O 1
ATOM 3253 N N . THR A 1 427 ? -9.370 -5.480 2.456 1.00 38.28 427 THR A N 1
ATOM 3254 C CA . THR A 1 427 ? -10.724 -5.843 2.857 1.00 38.28 427 THR A CA 1
ATOM 3255 C C . THR A 1 427 ? -10.671 -7.289 3.316 1.00 38.28 427 THR A C 1
ATOM 3257 O O . THR A 1 427 ? -10.610 -8.196 2.488 1.00 38.28 427 THR A O 1
ATOM 3260 N N . ALA A 1 428 ? -10.653 -7.519 4.625 1.00 38.69 428 ALA A N 1
ATOM 3261 C CA . ALA A 1 428 ? -10.910 -8.850 5.153 1.00 38.69 428 ALA A CA 1
ATOM 3262 C C . ALA A 1 428 ? -12.376 -8.943 5.582 1.00 38.69 428 ALA A C 1
ATOM 3264 O O . ALA A 1 428 ? -12.955 -7.980 6.087 1.00 38.69 428 ALA A O 1
ATOM 3265 N N . ALA A 1 429 ? -12.979 -10.100 5.319 1.00 46.69 429 ALA A N 1
ATOM 3266 C CA . ALA A 1 429 ? -14.323 -10.420 5.763 1.00 46.69 429 ALA A CA 1
ATOM 3267 C C . ALA A 1 429 ? -14.258 -10.970 7.193 1.00 46.69 429 ALA A C 1
ATOM 3269 O O . ALA A 1 429 ? -13.594 -11.974 7.439 1.00 46.69 429 ALA A O 1
ATOM 3270 N N . SER A 1 430 ? -14.969 -10.329 8.110 1.00 40.78 430 SER A N 1
ATOM 3271 C CA . SER A 1 430 ? -14.899 -10.590 9.558 1.00 40.78 430 SER A CA 1
ATOM 3272 C C . SER A 1 430 ? -15.941 -11.603 10.041 1.00 40.78 430 SER A C 1
ATOM 3274 O O . SER A 1 430 ? -15.917 -12.061 11.177 1.00 40.78 430 SER A O 1
ATOM 3276 N N . GLY A 1 431 ? -16.874 -11.971 9.159 1.00 44.25 431 GLY A N 1
ATOM 3277 C CA . GLY A 1 431 ? -17.914 -12.959 9.416 1.00 44.25 431 GLY A CA 1
ATOM 3278 C C . GLY A 1 431 ? -19.058 -12.846 8.414 1.00 44.25 431 GLY A C 1
ATOM 3279 O O . GLY A 1 431 ? -19.364 -11.752 7.929 1.00 44.25 431 GLY A O 1
ATOM 3280 N N . SER A 1 432 ? -19.693 -13.978 8.098 1.00 43.59 432 SER A N 1
ATOM 3281 C CA . SER A 1 432 ? -20.863 -14.022 7.219 1.00 43.59 432 SER A CA 1
ATOM 3282 C C . SER A 1 432 ? -22.026 -14.786 7.827 1.00 43.59 432 SER A C 1
ATOM 3284 O O . SER A 1 432 ? -21.827 -15.873 8.366 1.00 43.59 432 SER A O 1
ATOM 3286 N N . ASN A 1 433 ? -23.238 -14.256 7.672 1.00 52.19 433 ASN A N 1
ATOM 3287 C CA . ASN A 1 433 ? -24.467 -14.925 8.089 1.00 52.19 433 ASN A CA 1
ATOM 3288 C C . ASN A 1 433 ? -25.347 -15.200 6.866 1.00 52.19 433 ASN A C 1
ATOM 3290 O O . ASN A 1 433 ? -25.674 -14.278 6.114 1.00 52.19 433 ASN A O 1
ATOM 3294 N N . ASN A 1 434 ? -25.687 -16.474 6.661 1.00 46.84 434 ASN A N 1
ATOM 3295 C CA . ASN A 1 434 ? -26.501 -16.931 5.541 1.00 46.84 434 ASN A CA 1
ATOM 3296 C C . ASN A 1 434 ? -27.956 -17.040 5.998 1.00 46.84 434 ASN A C 1
ATOM 3298 O O . ASN A 1 434 ? -28.270 -17.818 6.900 1.00 46.84 434 ASN A O 1
ATOM 3302 N N . THR A 1 435 ? -28.855 -16.296 5.355 1.00 52.53 435 THR A N 1
ATOM 3303 C CA . THR A 1 435 ? -30.291 -16.372 5.654 1.00 52.53 435 THR A CA 1
ATOM 3304 C C . THR A 1 435 ? -31.025 -17.179 4.586 1.00 52.53 435 THR A C 1
ATOM 3306 O O . THR A 1 435 ? -30.610 -17.232 3.431 1.00 52.53 435 THR A O 1
ATOM 3309 N N . ARG A 1 436 ? -32.136 -17.828 4.955 1.00 43.47 436 ARG A N 1
ATOM 3310 C CA . ARG A 1 436 ? -32.978 -18.600 4.018 1.00 43.47 436 ARG A CA 1
ATOM 3311 C C . ARG A 1 436 ? -33.987 -17.736 3.241 1.00 43.47 436 ARG A C 1
ATOM 3313 O O . ARG A 1 436 ? -34.840 -18.286 2.553 1.00 43.47 436 ARG A O 1
ATOM 3320 N N . SER A 1 437 ? -33.924 -16.409 3.347 1.00 44.72 437 SER A N 1
ATOM 3321 C CA . SER A 1 437 ? -34.950 -15.487 2.833 1.00 44.72 437 SER A CA 1
ATOM 3322 C C . SER A 1 437 ? -34.340 -14.351 2.008 1.00 44.72 437 SER A C 1
ATOM 3324 O O . SER A 1 437 ? -33.633 -13.543 2.591 1.00 44.72 437 SER A O 1
ATOM 3326 N N . ASN A 1 438 ? -34.652 -14.277 0.701 1.00 46.50 438 ASN A N 1
ATOM 3327 C CA . ASN A 1 438 ? -34.358 -13.248 -0.334 1.00 46.50 438 ASN A CA 1
ATOM 3328 C C . ASN A 1 438 ? -32.960 -12.576 -0.423 1.00 46.50 438 ASN A C 1
ATOM 3330 O O . ASN A 1 438 ? -32.655 -12.025 -1.474 1.00 46.50 438 ASN A O 1
ATOM 3334 N N . VAL A 1 439 ? -32.105 -12.631 0.600 1.00 48.81 439 VAL A N 1
ATOM 3335 C CA . VAL A 1 439 ? -30.715 -12.156 0.645 1.00 48.81 439 VAL A CA 1
ATOM 3336 C C . VAL A 1 439 ? -29.867 -13.313 1.176 1.00 48.81 439 VAL A C 1
ATOM 3338 O O . VAL A 1 439 ? -30.091 -13.818 2.276 1.00 48.81 439 VAL A O 1
ATOM 3341 N N . GLY A 1 440 ? -28.926 -13.780 0.360 1.00 59.62 440 GLY A N 1
ATOM 3342 C CA . GLY A 1 440 ? -28.183 -15.019 0.583 1.00 59.62 440 GLY A CA 1
ATOM 3343 C C . GLY A 1 440 ? -27.077 -14.911 1.630 1.00 59.62 440 GLY A C 1
ATOM 3344 O O . GLY A 1 440 ? -26.756 -15.925 2.247 1.00 59.62 440 GLY A O 1
ATOM 3345 N N . LYS A 1 441 ? -26.507 -13.716 1.853 1.00 70.06 441 LYS A N 1
ATOM 3346 C CA . LYS A 1 441 ? -25.334 -13.533 2.722 1.00 70.06 441 LYS A CA 1
ATOM 3347 C C . LYS A 1 441 ? -25.128 -12.068 3.125 1.00 70.06 441 LYS A C 1
ATOM 3349 O O . LYS A 1 441 ? -25.154 -11.186 2.270 1.00 70.06 441 LYS A O 1
ATOM 3354 N N . PHE A 1 442 ? -24.866 -11.813 4.407 1.00 75.81 442 PHE A N 1
ATOM 3355 C CA . PHE A 1 442 ? -24.336 -10.527 4.888 1.00 75.81 442 PHE A CA 1
ATOM 3356 C C . PHE A 1 442 ? -22.863 -10.677 5.246 1.00 75.81 442 PHE A C 1
ATOM 3358 O O . PHE A 1 442 ? -22.514 -11.673 5.875 1.00 75.81 442 PHE A O 1
ATOM 3365 N N . VAL A 1 443 ? -22.018 -9.711 4.882 1.00 74.81 443 VAL A N 1
ATOM 3366 C CA . VAL A 1 443 ? -20.569 -9.759 5.149 1.00 74.81 443 VAL A CA 1
ATOM 3367 C C . VAL A 1 443 ? -20.105 -8.459 5.783 1.00 74.81 443 VAL A C 1
ATOM 3369 O O . VAL A 1 443 ? -20.232 -7.401 5.166 1.00 74.81 443 VAL A O 1
ATOM 3372 N N . GLY A 1 444 ? -19.568 -8.546 7.000 1.00 76.94 444 GLY A N 1
ATOM 3373 C CA . GLY A 1 444 ? -18.860 -7.443 7.650 1.00 76.94 444 GLY A CA 1
ATOM 3374 C C . GLY A 1 444 ? -17.419 -7.364 7.157 1.00 76.94 444 GLY A C 1
ATOM 3375 O O . GLY A 1 444 ? -16.793 -8.399 6.923 1.00 76.94 444 GLY A O 1
ATOM 3376 N N . GLY A 1 445 ? -16.896 -6.155 6.995 1.00 75.44 445 GLY A N 1
ATOM 3377 C CA . GLY A 1 445 ? -15.521 -5.940 6.567 1.00 75.44 445 GLY A CA 1
ATOM 3378 C C . GLY A 1 445 ? -14.939 -4.625 7.057 1.00 75.44 445 GLY A C 1
ATOM 3379 O O . GLY A 1 445 ? -15.635 -3.767 7.612 1.00 75.44 445 GLY A O 1
ATOM 3380 N N . TYR A 1 446 ? -13.636 -4.484 6.841 1.00 74.19 446 TYR A N 1
ATOM 3381 C CA . TYR A 1 446 ? -12.854 -3.323 7.241 1.00 74.19 446 TYR A CA 1
ATOM 3382 C C . TYR A 1 446 ? -11.787 -2.957 6.207 1.00 74.19 446 TYR A C 1
ATOM 3384 O O . TYR A 1 446 ? -11.361 -3.788 5.416 1.00 74.19 446 TYR A O 1
ATOM 3392 N N . GLU A 1 447 ? -11.356 -1.698 6.217 1.00 72.44 447 GLU A N 1
ATOM 3393 C CA . GLU A 1 447 ? -10.348 -1.117 5.329 1.00 72.44 447 GLU A CA 1
ATOM 3394 C C . GLU A 1 447 ? -9.368 -0.266 6.163 1.00 72.44 447 GLU A C 1
ATOM 3396 O O . GLU A 1 447 ? -9.607 0.934 6.359 1.00 72.44 447 GLU A O 1
ATOM 3401 N N . PRO A 1 448 ? -8.244 -0.836 6.644 1.00 61.47 448 PRO A N 1
ATOM 3402 C CA . PRO A 1 448 ? -7.260 -0.099 7.444 1.00 61.47 448 PRO A CA 1
ATOM 3403 C C . PRO A 1 448 ? -6.711 1.139 6.711 1.00 61.47 448 PRO A C 1
ATOM 3405 O O . PRO A 1 448 ? -6.604 2.212 7.307 1.00 61.47 448 PRO A O 1
ATOM 3408 N N . VAL A 1 449 ? -6.478 1.040 5.390 1.00 58.66 449 VAL A N 1
ATOM 3409 C CA . VAL A 1 449 ? -6.099 2.173 4.510 1.00 58.66 449 VAL A CA 1
ATOM 3410 C C . VAL A 1 449 ? -7.028 3.349 4.562 1.00 58.66 449 VAL A C 1
ATOM 3412 O O . VAL A 1 449 ? -6.592 4.500 4.538 1.00 58.66 449 VAL A O 1
ATOM 3415 N N . ASN A 1 450 ? -8.323 3.065 4.569 1.00 68.81 450 ASN A N 1
ATOM 3416 C CA . ASN A 1 450 ? -9.339 4.086 4.474 1.00 68.81 450 ASN A CA 1
ATOM 3417 C C . ASN A 1 450 ? -9.693 4.540 5.881 1.00 68.81 450 ASN A C 1
ATOM 3419 O O . ASN A 1 450 ? -10.855 4.649 6.249 1.00 68.81 450 ASN A O 1
ATOM 3423 N N . ALA A 1 451 ? -8.647 4.843 6.654 1.00 80.12 451 ALA A N 1
ATOM 3424 C CA . ALA A 1 451 ? -8.728 5.344 8.011 1.00 80.12 451 ALA A CA 1
ATOM 3425 C C . ALA A 1 451 ? -9.537 4.414 8.934 1.00 80.12 451 ALA A C 1
ATOM 3427 O O . ALA A 1 451 ? -10.344 4.907 9.730 1.00 80.12 451 ALA A O 1
ATOM 3428 N N . TRP A 1 452 ? -9.305 3.098 8.823 1.00 80.81 452 TRP A N 1
ATOM 3429 C CA . TRP A 1 452 ? -10.034 2.060 9.564 1.00 80.81 452 TRP A CA 1
ATOM 3430 C C . TRP A 1 452 ? -11.554 2.163 9.378 1.00 80.81 452 TRP A C 1
ATOM 3432 O O . TRP A 1 452 ? -12.338 2.151 10.323 1.00 80.81 452 TRP A O 1
ATOM 3442 N N . LYS A 1 453 ? -11.973 2.329 8.124 1.00 85.81 453 LYS A N 1
ATOM 3443 C CA . LYS A 1 453 ? -13.383 2.295 7.734 1.00 85.81 453 LYS A CA 1
ATOM 3444 C C . LYS A 1 453 ? -13.894 0.862 7.836 1.00 85.81 453 LYS A C 1
ATOM 3446 O O . LYS A 1 453 ? -13.205 -0.052 7.396 1.00 85.81 453 LYS A O 1
ATOM 3451 N N . GLY A 1 454 ? -15.112 0.667 8.323 1.00 87.38 454 GLY A N 1
ATOM 3452 C CA . GLY A 1 454 ? -15.807 -0.618 8.233 1.00 87.38 454 GLY A CA 1
ATOM 3453 C C . GLY A 1 454 ? -17.121 -0.506 7.503 1.00 87.38 454 GLY A C 1
ATOM 3454 O O . GLY A 1 454 ? -17.597 0.590 7.230 1.00 87.38 454 GLY A O 1
ATOM 3455 N N . PHE A 1 455 ? -17.685 -1.648 7.138 1.00 91.94 455 PHE A N 1
ATOM 3456 C CA . PHE A 1 455 ? -18.953 -1.722 6.427 1.00 91.94 455 PHE A CA 1
ATOM 3457 C C . PHE A 1 455 ? -19.545 -3.126 6.501 1.00 91.94 455 PHE A C 1
ATOM 3459 O O . PHE A 1 455 ? -18.840 -4.108 6.716 1.00 91.94 455 PHE A O 1
ATOM 3466 N N . VAL A 1 456 ? -20.842 -3.224 6.235 1.00 89.94 456 VAL A N 1
ATOM 3467 C CA . VAL A 1 456 ? -21.510 -4.479 5.897 1.00 89.94 456 VAL A CA 1
ATOM 3468 C C . VAL A 1 456 ? -21.984 -4.414 4.451 1.00 89.94 456 VAL A C 1
ATOM 3470 O O . VAL A 1 456 ? -22.444 -3.366 3.997 1.00 89.94 456 VAL A O 1
ATOM 3473 N N . THR A 1 457 ? -21.870 -5.523 3.729 1.00 84.31 457 THR A N 1
ATOM 3474 C CA . THR A 1 457 ? -22.474 -5.735 2.406 1.00 84.31 457 THR A CA 1
ATOM 3475 C C . THR A 1 457 ? -23.552 -6.811 2.479 1.00 84.31 457 THR A C 1
ATOM 3477 O O . THR A 1 457 ? -23.539 -7.654 3.380 1.00 84.31 457 THR A O 1
ATOM 3480 N N . ALA A 1 458 ? -24.487 -6.776 1.530 1.00 79.69 458 ALA A N 1
ATOM 3481 C CA . ALA A 1 458 ? -25.539 -7.770 1.383 1.00 79.69 458 ALA A CA 1
ATOM 3482 C C . ALA A 1 458 ? -25.543 -8.339 -0.036 1.00 79.69 458 ALA A C 1
ATOM 3484 O O . ALA A 1 458 ? -25.643 -7.602 -1.022 1.00 79.69 458 ALA A O 1
ATOM 3485 N N . GLU A 1 459 ? -25.474 -9.659 -0.124 1.00 74.44 459 GLU A N 1
ATOM 3486 C CA . GLU A 1 459 ? -25.363 -10.417 -1.362 1.00 74.44 459 GLU A CA 1
ATOM 3487 C C . GLU A 1 459 ? -26.528 -11.406 -1.488 1.00 74.44 459 GLU A C 1
ATOM 3489 O O . GLU A 1 459 ? -27.017 -11.960 -0.504 1.00 74.44 459 GLU A O 1
ATOM 3494 N N . THR A 1 460 ? -26.979 -11.651 -2.713 1.00 68.00 460 THR A N 1
ATOM 3495 C CA . THR A 1 460 ? -28.024 -12.611 -3.073 1.00 68.00 460 THR A CA 1
ATOM 3496 C C . THR A 1 460 ? -27.446 -13.636 -4.033 1.00 68.00 460 THR A C 1
ATOM 3498 O O . THR A 1 460 ? -26.775 -13.277 -4.998 1.00 68.00 460 THR A O 1
ATOM 3501 N N . VAL A 1 461 ? -27.714 -14.913 -3.767 1.00 61.34 461 VAL A N 1
ATOM 3502 C CA . VAL A 1 461 ? -27.312 -16.022 -4.638 1.00 61.34 461 VAL A CA 1
ATOM 3503 C C . VAL A 1 461 ? -28.443 -16.274 -5.632 1.00 61.34 461 VAL A C 1
ATOM 3505 O O . VAL A 1 461 ? -29.554 -16.606 -5.216 1.00 61.34 461 VAL A O 1
ATOM 3508 N N . GLN A 1 462 ? -28.191 -16.106 -6.933 1.00 55.84 462 GLN A N 1
ATOM 3509 C CA . GLN A 1 462 ? -29.200 -16.387 -7.959 1.00 55.84 462 GLN A CA 1
ATOM 3510 C C . GLN A 1 462 ? -29.335 -17.893 -8.228 1.00 55.84 462 GLN A C 1
ATOM 3512 O O . GLN A 1 462 ? -28.353 -18.624 -8.373 1.00 55.84 462 GLN A O 1
ATOM 3517 N N . THR A 1 463 ? -30.577 -18.367 -8.342 1.00 45.19 463 THR A N 1
ATOM 3518 C CA . THR A 1 463 ? -30.896 -19.746 -8.726 1.00 45.19 463 THR A CA 1
ATOM 3519 C C . THR A 1 463 ? -30.730 -19.921 -10.239 1.00 45.19 463 THR A C 1
ATOM 3521 O O . THR A 1 463 ? -31.540 -19.434 -11.020 1.00 45.19 463 THR A O 1
ATOM 3524 N N . GLY A 1 464 ? -29.668 -20.617 -10.665 1.00 42.59 464 GLY A N 1
ATOM 3525 C CA . GLY A 1 464 ? -29.465 -21.021 -12.067 1.00 42.59 464 GLY A CA 1
ATOM 3526 C C . GLY A 1 464 ? -28.019 -20.969 -12.572 1.00 42.59 464 GLY A C 1
ATOM 3527 O O . GLY A 1 464 ? -27.658 -21.806 -13.393 1.00 42.59 464 GLY A O 1
ATOM 3528 N N . ALA A 1 465 ? -27.185 -20.059 -12.050 1.00 42.50 465 ALA A N 1
ATOM 3529 C CA . ALA A 1 465 ? -25.783 -19.891 -12.476 1.00 42.50 465 ALA A CA 1
ATOM 3530 C C . ALA A 1 465 ? -24.757 -19.856 -11.321 1.00 42.50 465 ALA A C 1
ATOM 3532 O O . ALA A 1 465 ? -23.560 -19.947 -11.568 1.00 42.50 465 ALA A O 1
ATOM 3533 N N . GLY A 1 466 ? -25.199 -19.773 -10.058 1.00 49.12 466 GLY A N 1
ATOM 3534 C CA . GLY A 1 466 ? -24.296 -19.637 -8.904 1.00 49.12 466 GLY A CA 1
ATOM 3535 C C . GLY A 1 466 ? -23.724 -18.226 -8.718 1.00 49.12 466 GLY A C 1
ATOM 3536 O O . GLY A 1 466 ? -22.931 -18.015 -7.803 1.00 49.12 466 GLY A O 1
ATOM 3537 N N . ASP A 1 467 ? -24.148 -17.265 -9.543 1.00 49.69 467 ASP A N 1
ATOM 3538 C CA . ASP A 1 467 ? -23.709 -15.876 -9.465 1.00 49.69 467 ASP A CA 1
ATOM 3539 C C . ASP A 1 467 ? -24.194 -15.199 -8.172 1.00 49.69 467 ASP A C 1
ATOM 3541 O O . ASP A 1 467 ? -25.353 -15.328 -7.751 1.00 49.69 467 ASP A O 1
ATOM 3545 N N . ILE A 1 468 ? -23.273 -14.465 -7.546 1.00 59.53 468 ILE A N 1
ATOM 3546 C CA . ILE A 1 468 ? -23.492 -13.655 -6.349 1.00 59.53 468 ILE A CA 1
ATOM 3547 C C . ILE A 1 468 ? -23.678 -12.204 -6.803 1.00 59.53 468 ILE A C 1
ATOM 3549 O O . ILE A 1 468 ? -22.779 -11.625 -7.408 1.00 59.53 468 ILE A O 1
ATOM 3553 N N . ILE A 1 469 ? -24.834 -11.608 -6.507 1.00 63.88 469 ILE A N 1
ATOM 3554 C CA . ILE A 1 469 ? -25.148 -10.210 -6.848 1.00 63.88 469 ILE A CA 1
ATOM 3555 C C . ILE A 1 469 ? -25.523 -9.414 -5.599 1.00 63.88 469 ILE A C 1
ATOM 3557 O O . ILE A 1 469 ? -26.023 -9.982 -4.631 1.00 63.88 469 ILE A O 1
ATOM 3561 N N . SER A 1 470 ? -25.332 -8.094 -5.596 1.00 67.88 470 SER A N 1
ATOM 3562 C CA . SER A 1 470 ? -25.806 -7.253 -4.489 1.00 67.88 470 SER A CA 1
ATOM 3563 C C . SER A 1 470 ? -27.319 -7.393 -4.294 1.00 67.88 470 SER A C 1
ATOM 3565 O O . SER A 1 470 ? -28.079 -7.451 -5.262 1.00 67.88 470 SER A O 1
ATOM 3567 N N . ALA A 1 471 ? -27.767 -7.427 -3.038 1.00 71.94 471 ALA A N 1
ATOM 3568 C CA . ALA A 1 471 ? -29.189 -7.458 -2.716 1.00 71.94 471 ALA A CA 1
ATOM 3569 C C . ALA A 1 471 ? -29.918 -6.247 -3.323 1.00 71.94 471 ALA A C 1
ATOM 3571 O O . ALA A 1 471 ? -29.472 -5.111 -3.174 1.00 71.94 471 ALA A O 1
ATOM 3572 N N . THR A 1 472 ? -31.061 -6.472 -3.981 1.00 78.56 472 THR A N 1
ATOM 3573 C CA . THR A 1 472 ? -31.778 -5.436 -4.749 1.00 78.56 472 THR A CA 1
ATOM 3574 C C . THR A 1 472 ? -32.079 -4.177 -3.928 1.00 78.56 472 THR A C 1
ATOM 3576 O O . THR A 1 472 ? -31.847 -3.074 -4.410 1.00 78.56 472 THR A O 1
ATOM 3579 N N . GLY A 1 473 ? -32.523 -4.319 -2.672 1.00 82.38 473 GLY A N 1
ATOM 3580 C CA . GLY A 1 473 ? -32.823 -3.179 -1.790 1.00 82.38 473 GLY A CA 1
ATOM 3581 C C . GLY A 1 473 ? -31.595 -2.397 -1.302 1.00 82.38 473 GLY A C 1
ATOM 3582 O O . GLY A 1 473 ? -31.733 -1.312 -0.740 1.00 82.38 473 GLY A O 1
ATOM 3583 N N . TRP A 1 474 ? -30.386 -2.924 -1.515 1.00 86.25 474 TRP A N 1
ATOM 3584 C CA . TRP A 1 474 ? -29.135 -2.261 -1.151 1.00 86.25 474 TRP A CA 1
ATOM 3585 C C . TRP A 1 474 ? -28.594 -1.357 -2.265 1.00 86.25 474 TRP A C 1
ATOM 3587 O O . TRP A 1 474 ? -27.764 -0.496 -1.986 1.00 86.25 474 TRP A O 1
ATOM 3597 N N . GLU A 1 475 ? -29.091 -1.499 -3.500 1.00 84.81 475 GLU A N 1
ATOM 3598 C CA . GLU A 1 475 ? -28.759 -0.616 -4.633 1.00 84.81 475 GLU A CA 1
ATOM 3599 C C . GLU A 1 475 ? -27.238 -0.492 -4.875 1.00 84.81 475 GLU A C 1
ATOM 3601 O O . GLU A 1 475 ? -26.736 0.568 -5.240 1.00 84.81 475 GLU A O 1
ATOM 3606 N N . GLY A 1 476 ? -26.482 -1.564 -4.603 1.00 80.44 476 GLY A N 1
ATOM 3607 C CA . GLY A 1 476 ? -25.015 -1.588 -4.709 1.00 80.44 476 GLY A CA 1
ATOM 3608 C C . GLY A 1 476 ? -24.264 -0.812 -3.615 1.00 80.44 476 GLY A C 1
ATOM 3609 O O . GLY A 1 476 ? -23.036 -0.780 -3.626 1.00 80.44 476 GLY A O 1
ATOM 3610 N N . ASN A 1 477 ? -24.967 -0.206 -2.656 1.00 86.00 477 ASN A N 1
ATOM 3611 C CA . ASN A 1 477 ? -24.357 0.490 -1.527 1.00 86.00 477 ASN A CA 1
ATOM 3612 C C . ASN A 1 477 ? -24.035 -0.478 -0.386 1.00 86.00 477 ASN A C 1
ATOM 3614 O O . ASN A 1 477 ? -24.667 -1.518 -0.246 1.00 86.00 477 ASN A O 1
ATOM 3618 N N . ASN A 1 478 ? -23.087 -0.102 0.471 1.00 90.50 478 ASN A N 1
ATOM 3619 C CA . ASN A 1 478 ? -22.835 -0.745 1.761 1.00 90.50 478 ASN A CA 1
ATOM 3620 C C . ASN A 1 478 ? -23.300 0.166 2.913 1.00 90.50 478 ASN A C 1
ATOM 3622 O O . ASN A 1 478 ? -23.675 1.323 2.695 1.00 90.50 478 ASN A O 1
ATOM 3626 N N . THR A 1 479 ? -23.288 -0.335 4.149 1.00 95.06 479 THR A N 1
ATOM 3627 C CA . THR A 1 479 ? -23.760 0.444 5.313 1.00 95.06 479 THR A CA 1
ATOM 3628 C C . THR A 1 479 ? -22.945 1.718 5.551 1.00 95.06 479 THR A C 1
ATOM 3630 O O . THR A 1 479 ? -23.519 2.741 5.919 1.00 95.06 479 THR A O 1
ATOM 3633 N N . ALA A 1 480 ? -21.640 1.697 5.258 1.00 94.25 480 ALA A N 1
ATOM 3634 C CA . ALA A 1 480 ? -20.769 2.865 5.365 1.00 94.25 480 ALA A CA 1
ATOM 3635 C C . ALA A 1 480 ? -21.219 3.994 4.437 1.00 94.25 480 ALA A C 1
ATOM 3637 O O . ALA A 1 480 ? -21.437 5.112 4.891 1.00 94.25 480 ALA A O 1
ATOM 3638 N N . ALA A 1 481 ? -21.454 3.685 3.157 1.00 93.38 481 ALA A N 1
ATOM 3639 C CA . ALA A 1 481 ? -21.956 4.652 2.185 1.00 93.38 481 ALA A CA 1
ATOM 3640 C C . ALA A 1 481 ? -23.297 5.262 2.628 1.00 93.38 481 ALA A C 1
ATOM 3642 O O . ALA A 1 481 ? -23.515 6.464 2.478 1.00 93.38 481 ALA A O 1
ATOM 3643 N N . ARG A 1 482 ? -24.181 4.459 3.236 1.00 94.94 482 ARG A N 1
ATOM 3644 C CA . ARG A 1 482 ? -25.470 4.942 3.759 1.00 94.94 482 ARG A CA 1
ATOM 3645 C C . ARG A 1 482 ? -25.315 5.858 4.962 1.00 94.94 482 ARG A C 1
ATOM 3647 O O . ARG A 1 482 ? -25.979 6.889 5.018 1.00 94.94 482 ARG A O 1
ATOM 3654 N N . LEU A 1 483 ? -24.440 5.505 5.900 1.00 96.00 483 LEU A N 1
ATOM 3655 C CA . LEU A 1 483 ? -24.121 6.359 7.039 1.00 96.00 483 LEU A CA 1
ATOM 3656 C C . LEU A 1 483 ? -23.457 7.659 6.585 1.00 96.00 483 LEU A C 1
ATOM 3658 O O . LEU A 1 483 ? -23.787 8.722 7.104 1.00 96.00 483 LEU A O 1
ATOM 3662 N N . ASP A 1 484 ? -22.577 7.609 5.589 1.00 95.75 484 ASP A N 1
ATOM 3663 C CA . ASP A 1 484 ? -21.885 8.775 5.034 1.00 95.75 484 ASP A CA 1
ATOM 3664 C C . ASP A 1 484 ? -22.820 9.717 4.261 1.00 95.75 484 ASP A C 1
ATOM 3666 O O . ASP A 1 484 ? -22.634 10.935 4.299 1.00 95.75 484 ASP A O 1
ATOM 3670 N N . ALA A 1 485 ? -23.883 9.183 3.657 1.00 95.00 485 ALA A N 1
ATOM 3671 C CA . ALA A 1 485 ? -24.911 9.961 2.969 1.00 95.00 485 ALA A CA 1
ATOM 3672 C C . ALA A 1 485 ? -25.874 10.713 3.911 1.00 95.00 485 ALA A C 1
ATOM 3674 O O . ALA A 1 485 ? -26.659 11.537 3.442 1.00 95.00 485 ALA A O 1
ATOM 3675 N N . LEU A 1 486 ? -25.838 10.461 5.227 1.00 93.31 486 LEU A N 1
ATOM 3676 C CA . LEU A 1 486 ? -26.705 11.161 6.178 1.00 93.31 486 LEU A CA 1
ATOM 3677 C C . LEU A 1 486 ? -26.392 12.662 6.225 1.00 93.31 486 LEU A C 1
ATOM 3679 O O . LEU A 1 486 ? -25.276 13.078 6.558 1.00 93.31 486 LEU A O 1
ATOM 3683 N N . THR A 1 487 ? -27.416 13.466 5.943 1.00 87.81 487 THR A N 1
ATOM 3684 C CA . THR A 1 487 ? -27.385 14.932 6.033 1.00 87.81 487 THR A CA 1
ATOM 3685 C C . THR A 1 487 ? -27.924 15.448 7.366 1.00 87.81 487 THR A C 1
ATOM 3687 O O . THR A 1 487 ? -27.476 16.489 7.835 1.00 87.81 487 THR A O 1
ATOM 3690 N N . ASP A 1 488 ? -28.853 14.719 7.993 1.00 89.25 488 ASP A N 1
ATOM 3691 C CA . ASP A 1 488 ? -29.436 15.049 9.295 1.00 89.25 488 ASP A CA 1
ATOM 3692 C C . ASP A 1 488 ? -29.086 13.987 10.347 1.00 89.25 488 ASP A C 1
ATOM 3694 O O . ASP A 1 488 ? -29.643 12.887 10.377 1.00 89.25 488 ASP A O 1
ATOM 3698 N N . LEU A 1 489 ? -28.169 14.345 11.246 1.00 91.12 489 LEU A N 1
ATOM 3699 C CA . LEU A 1 489 ? -27.716 13.485 12.340 1.00 91.12 489 LEU A CA 1
ATOM 3700 C C . LEU A 1 489 ? -28.665 13.482 13.549 1.00 91.12 489 LEU A C 1
ATOM 3702 O O . LEU A 1 489 ? -28.480 12.670 14.459 1.00 91.12 489 LEU A O 1
ATOM 3706 N N . THR A 1 490 ? -29.665 14.368 13.592 1.00 86.50 490 THR A N 1
ATOM 3707 C CA . THR A 1 490 ? -30.652 14.403 14.685 1.00 86.50 490 THR A CA 1
ATOM 3708 C C . THR A 1 490 ? -31.616 13.221 14.613 1.00 86.50 490 THR A C 1
ATOM 3710 O O . THR A 1 490 ? -32.062 12.730 15.647 1.00 86.50 490 THR A O 1
ATOM 3713 N N . SER A 1 491 ? -31.839 12.697 13.405 1.00 85.25 491 SER A N 1
ATOM 3714 C CA . SER A 1 491 ? -32.631 11.492 13.149 1.00 85.25 491 SER A CA 1
ATOM 3715 C C . SER A 1 491 ? -31.952 10.184 13.590 1.00 85.25 491 SER A C 1
ATOM 3717 O O . SER A 1 491 ? -32.619 9.154 13.696 1.00 85.25 491 SER A O 1
ATOM 3719 N N . ARG A 1 492 ? -30.638 10.201 13.877 1.00 93.31 492 ARG A N 1
ATOM 3720 C CA . ARG A 1 492 ? -29.905 9.008 14.327 1.00 93.31 492 ARG A CA 1
ATOM 3721 C C . ARG A 1 492 ? -30.231 8.671 15.779 1.00 93.31 492 ARG A C 1
ATOM 3723 O O . ARG A 1 492 ? -29.938 9.442 16.701 1.00 93.31 492 ARG A O 1
ATOM 3730 N N . VAL A 1 493 ? -30.742 7.460 15.982 1.00 95.56 493 VAL A N 1
ATOM 3731 C CA . VAL A 1 493 ? -31.038 6.896 17.302 1.00 95.56 493 VAL A CA 1
ATOM 3732 C C . VAL A 1 493 ? -29.801 6.177 17.827 1.00 95.56 493 VAL A C 1
ATOM 3734 O O . VAL A 1 493 ? -29.534 5.028 17.484 1.00 95.56 493 VAL A O 1
ATOM 3737 N N . ILE A 1 494 ? -29.038 6.883 18.660 1.00 97.94 494 ILE A N 1
ATOM 3738 C CA . ILE A 1 494 ? -27.832 6.364 19.308 1.00 97.94 494 ILE A CA 1
ATOM 3739 C C . ILE A 1 494 ? -28.086 6.368 20.810 1.00 97.94 494 ILE A C 1
ATOM 3741 O O . ILE A 1 494 ? -28.304 7.432 21.392 1.00 97.94 494 ILE A O 1
ATOM 3745 N N . LEU A 1 495 ? -28.089 5.189 21.422 1.00 98.31 495 LEU A N 1
ATOM 3746 C CA . LEU A 1 495 ? -28.352 4.988 22.845 1.00 98.31 495 LEU A CA 1
ATOM 3747 C C . LEU A 1 495 ? -27.057 4.690 23.611 1.00 98.31 495 LEU A C 1
ATOM 3749 O O . LEU A 1 495 ? -26.031 4.357 23.022 1.00 98.31 495 LEU A O 1
ATOM 3753 N N . SER A 1 496 ? -27.104 4.815 24.933 1.00 98.06 496 SER A N 1
ATOM 3754 C CA . SER A 1 496 ? -26.014 4.461 25.845 1.00 98.06 496 SER A CA 1
ATOM 3755 C C . SER A 1 496 ? -26.565 4.140 27.240 1.00 98.06 496 SER A C 1
ATOM 3757 O O . SER A 1 496 ? -27.780 4.073 27.444 1.00 98.06 496 SER A O 1
ATOM 3759 N N . TRP A 1 497 ? -25.673 3.950 28.206 1.00 97.31 497 TRP A N 1
ATOM 3760 C CA . TRP A 1 497 ? -25.995 3.660 29.596 1.00 97.31 497 TRP A CA 1
ATOM 3761 C C . TRP A 1 497 ? -25.449 4.745 30.516 1.00 97.31 497 TRP A C 1
ATOM 3763 O O . TRP A 1 497 ? -24.264 5.073 30.469 1.00 97.31 497 TRP A O 1
ATOM 3773 N N . SER A 1 498 ? -26.305 5.278 31.382 1.00 96.44 498 SER A N 1
ATOM 3774 C CA . SER A 1 498 ? -25.952 6.282 32.380 1.00 96.44 498 SER A CA 1
ATOM 3775 C C . SER A 1 498 ? -25.692 5.629 33.732 1.00 96.44 498 SER A C 1
ATOM 3777 O O . SER A 1 498 ? -26.574 4.984 34.308 1.00 96.44 498 SER A O 1
ATOM 3779 N N . ASP A 1 499 ? -24.484 5.828 34.257 1.00 91.69 499 ASP A N 1
ATOM 3780 C CA . ASP A 1 499 ? -24.089 5.369 35.593 1.00 91.69 499 ASP A CA 1
ATOM 3781 C C . ASP A 1 499 ? -24.454 6.367 36.711 1.00 91.69 499 ASP A C 1
ATOM 3783 O O . ASP A 1 499 ? -24.058 6.192 37.863 1.00 91.69 499 ASP A O 1
ATOM 3787 N N . GLU A 1 500 ? -25.266 7.388 36.402 1.00 92.88 500 GLU A N 1
ATOM 3788 C CA . GLU A 1 500 ? -25.816 8.302 37.403 1.00 92.88 500 GLU A CA 1
ATOM 3789 C C . GLU A 1 500 ? -26.697 7.530 38.398 1.00 92.88 500 GLU A C 1
ATOM 3791 O O . GLU A 1 500 ? -27.728 6.965 38.027 1.00 92.88 500 GLU A O 1
ATOM 3796 N N . TRP A 1 501 ? -26.322 7.530 39.677 1.00 90.25 501 TRP A N 1
ATOM 3797 C CA . TRP A 1 501 ? -27.113 6.890 40.725 1.00 90.25 501 TRP A CA 1
ATOM 3798 C C . TRP A 1 501 ? -28.429 7.636 40.973 1.00 90.25 501 TRP A C 1
ATOM 3800 O O . TRP A 1 501 ? -28.436 8.840 41.241 1.00 90.25 501 TRP A O 1
ATOM 3810 N N . LYS A 1 502 ? -29.553 6.914 40.942 1.00 91.69 502 LYS A N 1
ATOM 3811 C CA . LYS A 1 502 ? -30.876 7.444 41.281 1.00 91.69 502 LYS A CA 1
ATOM 3812 C C . LYS A 1 502 ? -31.343 6.857 42.607 1.00 91.69 502 LYS A C 1
ATOM 3814 O O . LYS A 1 502 ? -31.782 5.713 42.684 1.00 91.69 502 LYS A O 1
ATOM 3819 N N . SER A 1 503 ? -31.327 7.679 43.657 1.00 87.69 503 SER A N 1
ATOM 3820 C CA . SER A 1 503 ? -31.758 7.268 45.002 1.00 87.69 503 SER A CA 1
ATOM 3821 C C . SER A 1 503 ? -33.208 6.775 45.049 1.00 87.69 503 SER A C 1
ATOM 3823 O O . SER A 1 503 ? -33.525 5.903 45.846 1.00 87.69 503 SER A O 1
ATOM 3825 N N . ALA A 1 504 ? -34.080 7.290 44.175 1.00 88.44 504 ALA A N 1
ATOM 3826 C CA . ALA A 1 504 ? -35.480 6.869 44.100 1.00 88.44 504 ALA A CA 1
ATOM 3827 C C . ALA A 1 504 ? -35.652 5.401 43.666 1.00 88.44 504 ALA A C 1
ATOM 3829 O O . ALA A 1 504 ? -36.601 4.751 44.094 1.00 88.44 504 ALA A O 1
ATOM 3830 N N . SER A 1 505 ? -34.742 4.878 42.838 1.00 85.50 505 SER A N 1
ATOM 3831 C CA . SER A 1 505 ? -34.781 3.501 42.329 1.00 85.50 505 SER A CA 1
ATOM 3832 C C . SER A 1 505 ? -33.713 2.594 42.943 1.00 85.50 505 SER A C 1
ATOM 3834 O O . SER A 1 505 ? -33.686 1.411 42.624 1.00 85.50 505 SER A O 1
ATOM 3836 N N . ASN A 1 506 ? -32.840 3.123 43.813 1.00 87.38 506 ASN A N 1
ATOM 3837 C CA . ASN A 1 506 ? -31.664 2.419 44.343 1.00 87.38 506 ASN A CA 1
ATOM 3838 C C . ASN A 1 506 ? -30.854 1.711 43.242 1.00 87.38 506 ASN A C 1
ATOM 3840 O O . ASN A 1 506 ? -30.402 0.579 43.416 1.00 87.38 506 ASN A O 1
ATOM 3844 N N . ALA A 1 507 ? -30.708 2.375 42.096 1.00 88.12 507 ALA A N 1
ATOM 3845 C CA . ALA A 1 507 ? -30.043 1.830 40.923 1.00 88.12 507 ALA A CA 1
ATOM 3846 C C . ALA A 1 507 ? -29.431 2.954 40.069 1.00 88.12 507 ALA A C 1
ATOM 3848 O O . ALA A 1 507 ? -29.834 4.119 40.195 1.00 88.12 507 ALA A O 1
ATOM 3849 N N . PRO A 1 508 ? -28.486 2.629 39.169 1.00 90.25 508 PRO A N 1
ATOM 3850 C CA . PRO A 1 508 ? -28.107 3.523 38.085 1.00 90.25 508 PRO A CA 1
ATOM 3851 C C . PRO A 1 508 ? -29.323 3.917 37.242 1.00 90.25 508 PRO A C 1
ATOM 3853 O O . PRO A 1 508 ? -30.282 3.154 37.117 1.00 90.25 508 PRO A O 1
ATOM 3856 N N . LYS A 1 509 ? -29.266 5.097 36.626 1.00 94.25 509 LYS A N 1
ATOM 3857 C CA . LYS A 1 509 ? -30.313 5.605 35.736 1.00 94.25 509 LYS A CA 1
ATOM 3858 C C . LYS A 1 509 ? -30.598 4.662 34.562 1.00 94.25 509 LYS A C 1
ATOM 3860 O O . LYS A 1 509 ? -31.746 4.574 34.135 1.00 94.25 509 LYS A O 1
ATOM 3865 N N . GLY A 1 510 ? -29.580 3.954 34.071 1.00 95.50 510 GLY A N 1
ATOM 3866 C CA . GLY A 1 510 ? -29.733 2.931 33.041 1.00 95.50 510 GLY A CA 1
ATOM 3867 C C . GLY A 1 510 ? -29.759 3.503 31.626 1.00 95.50 510 GLY A C 1
ATOM 3868 O O . GLY A 1 510 ? -29.013 4.434 31.317 1.00 95.50 510 GLY A O 1
ATOM 3869 N N . GLY A 1 511 ? -30.593 2.930 30.757 1.00 97.00 511 GLY A N 1
ATOM 3870 C CA . GLY A 1 511 ? -30.688 3.299 29.344 1.00 97.00 511 GLY A CA 1
ATOM 3871 C C . GLY A 1 511 ? -31.032 4.768 29.091 1.00 97.00 511 GLY A C 1
ATOM 3872 O O . GLY A 1 511 ? -32.041 5.277 29.579 1.00 97.00 511 GLY A O 1
ATOM 3873 N N . VAL A 1 512 ? -30.213 5.440 28.280 1.00 97.62 512 VAL A N 1
ATOM 3874 C CA . VAL A 1 512 ? -30.363 6.855 27.899 1.00 97.62 512 VAL A CA 1
ATOM 3875 C C . VAL A 1 512 ? -30.016 7.079 26.426 1.00 97.62 512 VAL A C 1
ATOM 3877 O O . VAL A 1 512 ? -29.384 6.242 25.786 1.00 97.62 512 VAL A O 1
ATOM 3880 N N . SER A 1 513 ? -30.384 8.239 25.880 1.00 96.81 513 SER A N 1
ATOM 3881 C CA . SER A 1 513 ? -29.844 8.696 24.593 1.00 96.81 513 SER A CA 1
ATOM 3882 C C . SER A 1 513 ? -28.368 9.083 24.729 1.00 96.81 513 SER A C 1
ATOM 3884 O O . SER A 1 513 ? -27.980 9.699 25.720 1.00 96.81 513 SER A O 1
ATOM 3886 N N . PHE A 1 514 ? -27.541 8.786 23.728 1.00 97.00 514 PHE A N 1
ATOM 3887 C CA . PHE A 1 514 ? -26.139 9.208 23.674 1.00 97.00 514 PHE A CA 1
ATOM 3888 C C . PHE A 1 514 ? -26.027 10.637 23.128 1.00 97.00 514 PHE A C 1
ATOM 3890 O O . PHE A 1 514 ? -25.571 10.868 22.009 1.00 97.00 514 PHE A O 1
ATOM 3897 N N . ASN A 1 515 ? -26.498 11.611 23.900 1.00 93.94 515 ASN A N 1
ATOM 3898 C CA . ASN A 1 515 ? -26.434 13.032 23.566 1.00 93.94 515 ASN A CA 1
ATOM 3899 C C . ASN A 1 515 ? -25.652 13.793 24.632 1.00 93.94 515 ASN A C 1
ATOM 3901 O O . ASN A 1 515 ? -25.644 13.423 25.807 1.00 93.94 515 ASN A O 1
ATOM 3905 N N . TRP A 1 516 ? -25.017 14.889 24.222 1.00 91.75 516 TRP A N 1
ATOM 3906 C CA . TRP A 1 516 ? -24.454 15.823 25.181 1.00 91.75 516 TRP A CA 1
ATOM 3907 C C . TRP A 1 516 ? -25.571 16.679 25.783 1.00 91.75 516 TRP A C 1
ATOM 3909 O O . TRP A 1 516 ? -26.445 17.171 25.071 1.00 91.75 516 TRP A O 1
ATOM 3919 N N . ALA A 1 517 ? -25.540 16.840 27.101 1.00 92.25 517 ALA A N 1
ATOM 3920 C CA . ALA A 1 517 ? -26.355 17.794 27.837 1.00 92.25 517 ALA A CA 1
ATOM 3921 C C . ALA A 1 517 ? -25.483 18.463 28.904 1.00 92.25 517 ALA A C 1
ATOM 3923 O O . ALA A 1 517 ? -24.528 17.870 29.426 1.00 92.25 517 ALA A O 1
ATOM 3924 N N . THR A 1 518 ? -25.806 19.713 29.231 1.00 87.69 518 THR A N 1
ATOM 3925 C CA . THR A 1 518 ? -25.100 20.471 30.273 1.00 87.69 518 THR A CA 1
ATOM 3926 C C . THR A 1 518 ? -25.269 19.811 31.645 1.00 87.69 518 THR A C 1
ATOM 3928 O O . THR A 1 518 ? -24.312 19.737 32.417 1.00 87.69 518 THR A O 1
ATOM 3931 N N . ASP A 1 519 ? -26.432 19.220 31.905 1.00 90.44 519 ASP A N 1
ATOM 3932 C CA . ASP A 1 519 ? -26.767 18.459 33.110 1.00 90.44 519 ASP A CA 1
ATOM 3933 C C . ASP A 1 519 ? -26.527 16.937 32.952 1.00 90.44 519 ASP A C 1
ATOM 3935 O O . ASP A 1 519 ? -25.838 16.488 32.033 1.00 90.44 519 ASP A O 1
ATOM 3939 N N . GLN A 1 520 ? -27.054 16.127 33.877 1.00 92.81 520 GLN A N 1
ATOM 3940 C CA . GLN A 1 520 ? -26.985 14.656 33.839 1.00 92.81 520 GLN A CA 1
ATOM 3941 C C . GLN A 1 520 ? -28.239 14.029 33.190 1.00 92.81 520 GLN A C 1
ATOM 3943 O O . GLN A 1 520 ? -28.646 12.912 33.515 1.00 92.81 520 GLN A O 1
ATOM 3948 N N . THR A 1 521 ? -28.898 14.741 32.265 1.00 93.81 521 THR A N 1
ATOM 3949 C CA . THR A 1 521 ? -30.069 14.217 31.539 1.00 93.81 521 THR A CA 1
ATOM 3950 C C . THR A 1 521 ? -29.728 12.959 30.745 1.00 93.81 521 THR A C 1
ATOM 3952 O O . THR A 1 521 ? -30.536 12.031 30.704 1.00 93.81 521 THR A O 1
ATOM 3955 N N . TYR A 1 522 ? -28.517 12.869 30.204 1.00 94.81 522 TYR A N 1
ATOM 3956 C CA . TYR A 1 522 ? -28.054 11.703 29.457 1.00 94.81 522 TYR A CA 1
ATOM 3957 C C . TYR A 1 522 ? -26.925 10.994 30.206 1.00 94.81 522 TYR A C 1
ATOM 3959 O O . TYR A 1 522 ? -27.177 10.048 30.947 1.00 94.81 522 TYR A O 1
ATOM 3967 N N . LEU A 1 523 ? -25.695 11.480 30.071 1.00 94.94 523 LEU A N 1
ATOM 3968 C CA . LEU A 1 523 ? -24.514 10.897 30.706 1.00 94.94 523 LEU A CA 1
ATOM 3969 C C . LEU A 1 523 ? -24.234 11.541 32.067 1.00 94.94 523 LEU A C 1
ATOM 3971 O O . LEU A 1 523 ? -24.483 12.735 32.262 1.00 94.94 523 LEU A O 1
ATOM 3975 N N . SER A 1 524 ? -23.676 10.764 32.996 1.00 93.44 524 SER A N 1
ATOM 3976 C CA . SER A 1 524 ? -23.264 11.280 34.302 1.00 93.44 524 SER A CA 1
ATOM 3977 C C . SER A 1 524 ? -22.100 12.270 34.185 1.00 93.44 524 SER A C 1
ATOM 3979 O O . SER A 1 524 ? -21.374 12.316 33.185 1.00 93.44 524 SER A O 1
ATOM 3981 N N . THR A 1 525 ? -21.865 13.054 35.237 1.00 90.06 525 THR A N 1
ATOM 3982 C CA . THR A 1 525 ? -20.707 13.960 35.306 1.00 90.06 525 THR A CA 1
ATOM 3983 C C . THR A 1 525 ? -19.382 13.206 35.149 1.00 90.06 525 THR A C 1
ATOM 3985 O O . THR A 1 525 ? -18.484 13.689 34.461 1.00 90.06 525 THR A O 1
ATOM 3988 N N . ALA A 1 526 ? -19.270 12.005 35.726 1.00 87.69 526 ALA A N 1
ATOM 3989 C CA . ALA A 1 526 ? -18.072 11.176 35.623 1.00 87.69 526 ALA A CA 1
ATOM 3990 C C . ALA A 1 526 ? -17.848 10.681 34.186 1.00 87.69 526 ALA A C 1
ATOM 3992 O O . ALA A 1 526 ? -16.745 10.799 33.655 1.00 87.69 526 ALA A O 1
ATOM 3993 N N . GLN A 1 527 ? -18.902 10.213 33.515 1.00 91.94 527 GLN A N 1
ATOM 3994 C CA . GLN A 1 527 ? -18.823 9.793 32.115 1.00 91.94 527 GLN A CA 1
ATOM 3995 C C . GLN A 1 527 ? -18.424 10.949 31.195 1.00 91.94 527 GLN A C 1
ATOM 3997 O O . GLN A 1 527 ? -17.539 10.790 30.356 1.00 91.94 527 GLN A O 1
ATOM 4002 N N . LYS A 1 528 ? -19.006 12.139 31.387 1.00 89.94 528 LYS A N 1
ATOM 4003 C CA . LYS A 1 528 ? -18.624 13.339 30.624 1.00 89.94 528 LYS A CA 1
ATOM 4004 C C . LYS A 1 528 ? -17.158 13.723 30.844 1.00 89.94 528 LYS A C 1
ATOM 4006 O O . LYS A 1 528 ? -16.490 14.126 29.893 1.00 89.94 528 LYS A O 1
ATOM 4011 N N . ALA A 1 529 ? -16.639 13.553 32.061 1.00 86.75 529 ALA A N 1
ATOM 4012 C CA . ALA A 1 529 ? -15.229 13.789 32.364 1.00 86.75 529 ALA A CA 1
ATOM 4013 C C . ALA A 1 529 ? -14.297 12.784 31.661 1.00 86.75 529 ALA A C 1
ATOM 4015 O O . ALA A 1 529 ? -13.240 13.181 31.181 1.00 86.75 529 ALA A O 1
ATOM 4016 N N . LEU A 1 530 ? -14.699 11.514 31.529 1.00 86.50 530 LEU A N 1
ATOM 4017 C CA . LEU A 1 530 ? -13.917 10.488 30.823 1.00 86.50 530 LEU A CA 1
ATOM 4018 C C . LEU A 1 530 ? -13.757 10.777 29.321 1.00 86.50 530 LEU A C 1
ATOM 4020 O O . LEU A 1 530 ? -12.714 10.457 28.745 1.00 86.50 530 LEU A O 1
ATOM 4024 N N . ILE A 1 531 ? -14.764 11.410 28.709 1.00 87.06 531 ILE A N 1
ATOM 4025 C CA . ILE A 1 531 ? -14.713 11.886 27.318 1.00 87.06 531 ILE A CA 1
ATOM 4026 C C . ILE A 1 531 ? -13.786 13.119 27.195 1.00 87.06 531 ILE A C 1
ATOM 4028 O O . ILE A 1 531 ? -13.189 13.342 26.143 1.00 87.06 531 ILE A O 1
ATOM 4032 N N . GLY A 1 532 ? -13.639 13.918 28.262 1.00 72.81 532 GLY A N 1
ATOM 4033 C CA . GLY A 1 532 ? -12.903 15.188 28.283 1.00 72.81 532 GLY A CA 1
ATOM 4034 C C . GLY A 1 532 ? -11.364 15.084 28.218 1.00 72.81 532 GLY A C 1
ATOM 4035 O O . GLY A 1 532 ? -10.752 14.279 28.911 1.00 72.81 532 GLY A O 1
ATOM 4036 N N . LEU A 1 533 ? -10.781 15.953 27.374 1.00 60.69 533 LEU A N 1
ATOM 4037 C CA . LEU A 1 533 ? -9.369 16.278 27.064 1.00 60.69 533 LEU A CA 1
ATOM 4038 C C . LEU A 1 533 ? -8.300 15.162 26.976 1.00 60.69 533 LEU A C 1
ATOM 4040 O O . LEU A 1 533 ? -7.890 14.533 27.949 1.00 60.69 533 LEU A O 1
ATOM 4044 N N . ASN A 1 534 ? -7.713 15.084 25.775 1.00 49.16 534 ASN A N 1
ATOM 4045 C CA . ASN A 1 534 ? -6.291 14.829 25.538 1.00 49.16 534 ASN A CA 1
ATOM 4046 C C . ASN A 1 534 ? -5.556 16.190 25.575 1.00 49.16 534 ASN A C 1
ATOM 4048 O O . ASN A 1 534 ? -6.016 17.142 24.943 1.00 49.16 534 ASN A O 1
ATOM 4052 N N . ALA A 1 535 ? -4.431 16.292 26.290 1.00 46.69 535 ALA A N 1
ATOM 4053 C CA . ALA A 1 535 ? -3.627 17.515 26.405 1.00 46.69 535 ALA A CA 1
ATOM 4054 C C . ALA A 1 535 ? -2.997 17.994 25.073 1.00 46.69 535 ALA A C 1
ATOM 4056 O O . ALA A 1 535 ? -2.488 19.109 25.010 1.00 46.69 535 ALA A O 1
ATOM 4057 N N . ALA A 1 536 ? -3.043 17.181 24.010 1.00 48.56 536 ALA A N 1
ATOM 4058 C CA . ALA A 1 536 ? -2.436 17.465 22.707 1.00 48.56 536 ALA A CA 1
ATOM 4059 C C . ALA A 1 536 ? -3.367 18.129 21.664 1.00 48.56 536 ALA A C 1
ATOM 4061 O O . ALA A 1 536 ? -2.931 18.356 20.538 1.00 48.56 536 ALA A O 1
ATOM 4062 N N . SER A 1 537 ? -4.637 18.432 21.979 1.00 49.44 537 SER A N 1
ATOM 4063 C CA . SER A 1 537 ? -5.591 18.993 21.000 1.00 49.44 537 SER A CA 1
ATOM 4064 C C . SER A 1 537 ? -5.948 20.459 21.308 1.00 49.44 537 SER A C 1
ATOM 4066 O O . SER A 1 537 ? -6.310 20.757 22.446 1.00 49.44 537 SER A O 1
ATOM 4068 N N . PRO A 1 538 ? -5.913 21.390 20.329 1.00 46.31 538 PRO A N 1
ATOM 4069 C CA . PRO A 1 538 ? -6.081 22.835 20.554 1.00 46.31 538 PRO A CA 1
ATOM 4070 C C . PRO A 1 538 ? -7.531 23.285 20.839 1.00 46.31 538 PRO A C 1
ATOM 4072 O O . PRO A 1 538 ? -7.864 24.459 20.684 1.00 46.31 538 PRO A O 1
ATOM 4075 N N . VAL A 1 539 ? -8.423 22.379 21.247 1.00 53.41 539 VAL A N 1
ATOM 4076 C CA . VAL A 1 539 ? -9.844 22.678 21.470 1.00 53.41 539 VAL A CA 1
ATOM 4077 C C . VAL A 1 539 ? -10.114 22.828 22.966 1.00 53.41 539 VAL A C 1
ATOM 4079 O O . VAL A 1 539 ? -10.173 21.849 23.705 1.00 53.41 539 VAL A O 1
ATOM 4082 N N . THR A 1 540 ? -10.316 24.065 23.410 1.00 45.22 540 THR A N 1
ATOM 4083 C CA . THR A 1 540 ? -10.399 24.486 24.820 1.00 45.22 540 THR A CA 1
ATOM 4084 C C . THR A 1 540 ? -11.673 24.051 25.585 1.00 45.22 540 THR A C 1
ATOM 4086 O O . THR A 1 540 ? -11.864 24.471 26.723 1.00 45.22 540 THR A O 1
ATOM 4089 N N . SER A 1 541 ? -12.515 23.165 25.022 1.00 55.66 541 SER A N 1
ATOM 4090 C CA . SER A 1 541 ? -13.712 22.561 25.660 1.00 55.66 541 SER A CA 1
ATOM 4091 C C . SER A 1 541 ? -14.240 21.326 24.883 1.00 55.66 541 SER A C 1
ATOM 4093 O O . SER A 1 541 ? -15.261 21.370 24.203 1.00 55.66 541 SER A O 1
ATOM 4095 N N . SER A 1 542 ? -13.510 20.203 24.906 1.00 72.88 542 SER A N 1
ATOM 4096 C CA . SER A 1 542 ? -13.591 19.168 23.850 1.00 72.88 542 SER A CA 1
ATOM 4097 C C . SER A 1 542 ? -14.644 18.053 23.991 1.00 72.88 542 SER A C 1
ATOM 4099 O O . SER A 1 542 ? -14.983 17.448 22.977 1.00 72.88 542 SER A O 1
ATOM 4101 N N . GLY A 1 543 ? -15.196 17.771 25.178 1.00 84.06 543 GLY A N 1
ATOM 4102 C CA . GLY A 1 543 ? -16.040 16.578 25.399 1.00 84.06 543 GLY A CA 1
ATOM 4103 C C . GLY A 1 543 ? -17.306 16.509 24.530 1.00 84.06 543 GLY A C 1
ATOM 4104 O O . GLY A 1 543 ? -17.586 15.479 23.921 1.00 84.06 543 GLY A O 1
ATOM 4105 N N . GLU A 1 544 ? -18.023 17.627 24.402 1.00 89.50 544 GLU A N 1
ATOM 4106 C CA . GLU A 1 544 ? -19.212 17.741 23.546 1.00 89.50 544 GLU A CA 1
ATOM 4107 C C . GLU A 1 544 ? -18.883 17.513 22.070 1.00 89.50 544 GLU A C 1
ATOM 4109 O O . GLU A 1 544 ? -19.570 16.759 21.389 1.00 89.50 544 GLU A O 1
ATOM 4114 N N . LYS A 1 545 ? -17.788 18.107 21.587 1.00 89.38 545 LYS A N 1
ATOM 4115 C CA . LYS A 1 545 ? -17.345 17.976 20.192 1.00 89.38 545 LYS A CA 1
ATOM 4116 C C . LYS A 1 545 ? -16.889 16.559 19.865 1.00 89.38 545 LYS A C 1
ATOM 4118 O O . LYS A 1 545 ? -17.180 16.066 18.781 1.00 89.38 545 LYS A O 1
ATOM 4123 N N . ILE A 1 546 ? -16.214 15.896 20.806 1.00 90.81 546 ILE A N 1
ATOM 4124 C CA . ILE A 1 546 ? -15.866 14.477 20.689 1.00 90.81 546 ILE A CA 1
ATOM 4125 C C . ILE A 1 546 ? -17.149 13.657 20.590 1.00 90.81 546 ILE A C 1
ATOM 4127 O O . ILE A 1 546 ? -17.295 12.889 19.649 1.00 90.81 546 ILE A O 1
ATOM 4131 N N . LEU A 1 547 ? -18.111 13.860 21.493 1.00 93.88 547 LEU A N 1
ATOM 4132 C CA . LEU A 1 547 ? -19.384 13.143 21.443 1.00 93.88 547 LEU A CA 1
ATOM 4133 C C . LEU A 1 547 ? -20.109 13.374 20.106 1.00 93.88 547 LEU A C 1
ATOM 4135 O O . LEU A 1 547 ? -20.528 12.407 19.471 1.00 93.88 547 LEU A O 1
ATOM 4139 N N . SER A 1 548 ? -20.210 14.620 19.637 1.00 93.69 548 SER A N 1
ATOM 4140 C CA . SER A 1 548 ? -20.807 14.950 18.336 1.00 93.69 548 SER A CA 1
ATOM 4141 C C . SER A 1 548 ? -20.084 14.260 17.178 1.00 93.69 548 SER A C 1
ATOM 4143 O O . SER A 1 548 ? -20.736 13.711 16.290 1.00 93.69 548 SER A O 1
ATOM 4145 N N . TYR A 1 549 ? -18.752 14.189 17.219 1.00 93.56 549 TYR A N 1
ATOM 4146 C CA . TYR A 1 549 ? -17.959 13.443 16.245 1.00 93.56 549 TYR A CA 1
ATOM 4147 C C . TYR A 1 549 ? -18.301 11.948 16.234 1.00 93.56 549 TYR A C 1
ATOM 4149 O O . TYR A 1 549 ? -18.519 11.382 15.158 1.00 93.56 549 TYR A O 1
ATOM 4157 N N . ILE A 1 550 ? -18.406 11.310 17.408 1.00 95.06 550 ILE A N 1
ATOM 4158 C CA . ILE A 1 550 ? -18.816 9.897 17.531 1.00 95.06 550 ILE A CA 1
ATOM 4159 C C . ILE A 1 550 ? -20.222 9.700 16.949 1.00 95.06 550 ILE A C 1
ATOM 4161 O O . ILE A 1 550 ? -20.462 8.763 16.192 1.00 95.06 550 ILE A O 1
ATOM 4165 N N . ARG A 1 551 ? -21.136 10.650 17.194 1.00 95.75 551 ARG A N 1
ATOM 4166 C CA . ARG A 1 551 ? -22.476 10.664 16.583 1.00 95.75 551 ARG A CA 1
ATOM 4167 C C . ARG A 1 551 ? -22.471 10.888 15.064 1.00 95.75 551 ARG A C 1
ATOM 4169 O O . ARG A 1 551 ? -23.515 10.735 14.428 1.00 95.75 551 ARG A O 1
ATOM 4176 N N . GLY A 1 552 ? -21.327 11.210 14.464 1.00 94.81 552 GLY A N 1
ATOM 4177 C CA . GLY A 1 552 ? -21.146 11.346 13.018 1.00 94.81 552 GLY A CA 1
ATOM 4178 C C . GLY A 1 552 ? -20.988 12.783 12.520 1.00 94.81 552 GLY A C 1
ATOM 4179 O O . GLY A 1 552 ? -20.977 12.986 11.305 1.00 94.81 552 GLY A O 1
ATOM 4180 N N . ASP A 1 553 ? -20.879 13.775 13.406 1.00 94.19 553 ASP A N 1
ATOM 4181 C CA . ASP A 1 553 ? -20.573 15.150 13.008 1.00 94.19 553 ASP A CA 1
ATOM 4182 C C . ASP A 1 553 ? -19.146 15.225 12.445 1.00 94.19 553 ASP A C 1
ATOM 4184 O O . ASP A 1 553 ? -18.204 14.657 12.999 1.00 94.19 553 ASP A O 1
ATOM 4188 N N . ARG A 1 554 ? -19.000 15.908 11.310 1.00 92.50 554 ARG A N 1
ATOM 4189 C CA . ARG A 1 554 ? -17.732 16.064 10.591 1.00 92.50 554 ARG A CA 1
ATOM 4190 C C . ARG A 1 554 ? -17.218 17.504 10.598 1.00 92.50 554 ARG A C 1
ATOM 4192 O O . ARG A 1 554 ? -16.156 17.765 10.049 1.00 92.50 554 ARG A O 1
ATOM 4199 N N . THR A 1 555 ? -17.937 18.443 11.212 1.00 91.38 555 THR A N 1
ATOM 4200 C CA . THR A 1 555 ? -17.609 19.883 11.193 1.00 91.38 555 THR A CA 1
ATOM 4201 C C . THR A 1 555 ? -16.274 20.224 11.863 1.00 91.38 555 THR A C 1
ATOM 4203 O O . THR A 1 555 ? -15.643 21.222 11.520 1.00 91.38 555 THR A O 1
ATOM 4206 N N . GLU A 1 556 ? -15.810 19.386 12.791 1.00 89.25 556 GLU A N 1
ATOM 4207 C CA . GLU A 1 556 ? -14.533 19.556 13.495 1.00 89.25 556 GLU A CA 1
ATOM 4208 C C . GLU A 1 556 ? -13.401 18.667 12.929 1.00 89.25 556 GLU A C 1
ATOM 4210 O O . GLU A 1 556 ? -12.299 18.651 13.485 1.00 89.25 556 GLU A O 1
ATOM 4215 N N . GLU A 1 557 ? -13.638 17.947 11.823 1.00 90.31 557 GLU A N 1
ATOM 4216 C CA . GLU A 1 557 ? -12.618 17.150 11.123 1.00 90.31 557 GLU A CA 1
ATOM 4217 C C . GLU A 1 557 ? -11.638 18.062 10.371 1.00 90.31 557 GLU A C 1
ATOM 4219 O O . GLU A 1 557 ? -12.003 18.741 9.414 1.00 90.31 557 GLU A O 1
ATOM 4224 N N . SER A 1 558 ? -10.370 18.086 10.789 1.00 83.56 558 SER A N 1
ATOM 4225 C CA . SER A 1 558 ? -9.300 18.803 10.076 1.00 83.56 558 SER A CA 1
ATOM 4226 C C . SER A 1 558 ? -7.920 18.353 10.553 1.00 83.56 558 SER A C 1
ATOM 4228 O O . SER A 1 558 ? -7.805 17.719 11.598 1.00 83.56 558 SER A O 1
ATOM 4230 N N . ALA A 1 559 ? -6.860 18.738 9.836 1.00 74.00 559 ALA A N 1
ATOM 4231 C CA . ALA A 1 559 ? -5.480 18.385 10.185 1.00 74.00 559 ALA A CA 1
ATOM 4232 C C . ALA A 1 559 ? -5.009 18.917 11.558 1.00 74.00 559 ALA A C 1
ATOM 4234 O O . ALA A 1 559 ? -4.034 18.412 12.102 1.00 74.00 559 ALA A O 1
ATOM 4235 N N . THR A 1 560 ? -5.679 19.928 12.124 1.00 75.38 560 THR A N 1
ATOM 4236 C CA . THR A 1 560 ? -5.293 20.567 13.397 1.00 75.38 560 THR A CA 1
ATOM 4237 C C . THR A 1 560 ? -6.314 20.368 14.522 1.00 75.38 560 THR A C 1
ATOM 4239 O O . THR A 1 560 ? -6.107 20.875 15.623 1.00 75.38 560 THR A O 1
ATOM 4242 N N . LYS A 1 561 ? -7.414 19.641 14.275 1.00 84.38 561 LYS A N 1
ATOM 4243 C CA . LYS A 1 561 ? -8.497 19.396 15.246 1.00 84.38 561 LYS A CA 1
ATOM 4244 C C . LYS A 1 561 ? -8.734 17.892 15.445 1.00 84.38 561 LYS A C 1
ATOM 4246 O O . LYS A 1 561 ? -7.810 17.192 15.856 1.00 84.38 561 LYS A O 1
ATOM 4251 N N . LEU A 1 562 ? -9.942 17.385 15.172 1.00 86.94 562 LEU A N 1
ATOM 4252 C CA . LEU A 1 562 ? -10.279 15.962 15.258 1.00 86.94 562 LEU A CA 1
ATOM 4253 C C . LEU A 1 562 ? -9.891 15.232 13.965 1.00 86.94 562 LEU A C 1
ATOM 4255 O O . LEU A 1 562 ? -9.898 15.826 12.882 1.00 86.94 562 LEU A O 1
ATOM 4259 N N . ARG A 1 563 ? -9.571 13.939 14.085 1.00 87.12 563 ARG A N 1
ATOM 4260 C CA . ARG A 1 563 ? -9.148 13.069 12.977 1.00 87.12 563 ARG A CA 1
ATOM 4261 C C . ARG A 1 563 ? -10.109 13.122 11.795 1.00 87.12 563 ARG A C 1
ATOM 4263 O O . ARG A 1 563 ? -11.300 12.872 11.960 1.00 87.12 563 ARG A O 1
ATOM 4270 N N . VAL A 1 564 ? -9.583 13.317 10.589 1.00 89.56 564 VAL A N 1
ATOM 4271 C CA . VAL A 1 564 ? -10.365 13.195 9.349 1.00 89.56 564 VAL A CA 1
ATOM 4272 C C . VAL A 1 564 ? -10.644 11.718 9.049 1.00 89.56 564 VAL A C 1
ATOM 4274 O O . VAL A 1 564 ? -9.711 10.937 8.858 1.00 89.56 564 VAL A O 1
ATOM 4277 N N . ARG A 1 565 ? -11.923 11.326 8.980 1.00 88.94 565 ARG A N 1
ATOM 4278 C CA . ARG A 1 565 ? -12.333 9.944 8.658 1.00 88.94 565 ARG A CA 1
ATOM 4279 C C . ARG A 1 565 ? -12.632 9.777 7.174 1.00 88.94 565 ARG A C 1
ATOM 4281 O O . ARG A 1 565 ? -12.968 10.739 6.482 1.00 88.94 565 ARG A O 1
ATOM 4288 N N . LYS A 1 566 ? -12.578 8.536 6.682 1.00 89.75 566 LYS A N 1
ATOM 4289 C CA . LYS A 1 566 ? -13.147 8.190 5.366 1.00 89.75 566 LYS A CA 1
ATOM 4290 C C . LYS A 1 566 ? -14.609 7.765 5.441 1.00 89.75 566 LYS A C 1
ATOM 4292 O O . LYS A 1 566 ? -15.308 7.967 4.459 1.00 89.75 566 LYS A O 1
ATOM 4297 N N . SER A 1 567 ? -15.056 7.238 6.581 1.00 94.25 567 SER A N 1
ATOM 4298 C CA . SER A 1 567 ? -16.462 6.930 6.848 1.00 94.25 567 SER A CA 1
ATOM 4299 C C . SER A 1 567 ? -16.831 7.205 8.303 1.00 94.25 567 SER A C 1
ATOM 4301 O O . SER A 1 567 ? -15.963 7.197 9.179 1.00 94.25 567 SER A O 1
ATOM 4303 N N . ARG A 1 568 ? -18.120 7.441 8.565 1.00 95.19 568 ARG A N 1
ATOM 4304 C CA . ARG A 1 568 ? -18.694 7.462 9.916 1.00 95.19 568 ARG A CA 1
ATOM 4305 C C . ARG A 1 568 ? -18.645 6.090 10.580 1.00 95.19 568 ARG A C 1
ATOM 4307 O O . ARG A 1 568 ? -18.506 6.062 11.797 1.00 95.19 568 ARG A O 1
ATOM 4314 N N . GLN A 1 569 ? -18.744 5.016 9.792 1.00 95.44 569 GLN A N 1
ATOM 4315 C CA . GLN A 1 569 ? -18.690 3.645 10.289 1.00 95.44 569 GLN A CA 1
ATOM 4316 C C . GLN A 1 569 ? -17.244 3.182 10.481 1.00 95.44 569 GLN A C 1
ATOM 4318 O O . GLN A 1 569 ? -16.434 3.213 9.547 1.00 95.44 569 GLN A O 1
ATOM 4323 N N . GLY A 1 570 ? -16.940 2.735 11.694 1.00 91.88 570 GLY A N 1
ATOM 4324 C CA . GLY A 1 570 ? -15.652 2.142 12.049 1.00 91.88 570 GLY A CA 1
ATOM 4325 C C . GLY A 1 570 ? -15.517 0.704 11.566 1.00 91.88 570 GLY A C 1
ATOM 4326 O O . GLY A 1 570 ? -16.501 0.056 11.210 1.00 91.88 570 GLY A O 1
ATOM 4327 N N . ASP A 1 571 ? -14.281 0.217 11.535 1.00 87.25 571 ASP A N 1
ATOM 4328 C CA . ASP A 1 571 ? -13.931 -1.148 11.158 1.00 87.25 571 ASP A CA 1
ATOM 4329 C C . ASP A 1 571 ? -14.700 -2.206 11.969 1.00 87.25 571 ASP A C 1
ATOM 4331 O O . ASP A 1 571 ? -14.936 -2.061 13.168 1.00 87.25 571 ASP A O 1
ATOM 4335 N N . ILE A 1 572 ? -15.095 -3.283 11.288 1.00 87.25 572 ILE A N 1
ATOM 4336 C CA . ILE A 1 572 ? -15.677 -4.486 11.889 1.00 87.25 572 ILE A CA 1
ATOM 4337 C C . ILE A 1 572 ? -14.589 -5.547 11.798 1.00 87.25 572 ILE A C 1
ATOM 4339 O O . ILE A 1 572 ? -14.389 -6.067 10.708 1.00 87.25 572 ILE A O 1
ATOM 4343 N N . ILE A 1 573 ? -13.858 -5.838 12.877 1.00 78.31 573 ILE A N 1
ATOM 4344 C CA . ILE A 1 573 ? -12.709 -6.762 12.829 1.00 78.31 573 ILE A CA 1
ATOM 4345 C C . ILE A 1 573 ? -13.070 -8.170 13.304 1.00 78.31 573 ILE A C 1
ATOM 4347 O O . ILE A 1 573 ? -12.943 -9.109 12.528 1.00 78.31 573 ILE A O 1
ATOM 4351 N N . ASN A 1 574 ? -13.507 -8.331 14.557 1.00 75.12 574 ASN A N 1
ATOM 4352 C CA . ASN A 1 574 ? -13.831 -9.656 15.109 1.00 75.12 574 ASN A CA 1
ATOM 4353 C C . ASN A 1 574 ? -15.341 -9.875 15.300 1.00 75.12 574 ASN A C 1
ATOM 4355 O O . ASN A 1 574 ? -15.778 -10.970 15.663 1.00 75.12 574 ASN A O 1
ATOM 4359 N N . SER A 1 575 ? -16.156 -8.842 15.071 1.00 81.94 575 SER A N 1
ATOM 4360 C CA . SER A 1 575 ? -17.604 -8.937 15.234 1.00 81.94 575 SER A CA 1
ATOM 4361 C C . SER A 1 575 ? -18.254 -9.614 14.025 1.00 81.94 575 SER A C 1
ATOM 4363 O O . SER A 1 575 ? -18.158 -9.143 12.889 1.00 81.94 575 SER A O 1
ATOM 4365 N N . VAL A 1 576 ? -18.958 -10.714 14.276 1.00 82.44 576 VAL A N 1
ATOM 4366 C CA . VAL A 1 576 ? -19.755 -11.424 13.276 1.00 82.44 576 VAL A CA 1
ATOM 4367 C C . VAL A 1 576 ? -21.094 -10.712 13.086 1.00 82.44 576 VAL A C 1
ATOM 4369 O O . VAL A 1 576 ? -21.773 -10.363 14.049 1.00 82.44 576 VAL A O 1
ATOM 4372 N N . VAL A 1 577 ? -21.517 -10.536 11.830 1.00 84.62 577 VAL A N 1
ATOM 4373 C CA . VAL A 1 577 ? -22.830 -9.956 11.510 1.00 84.62 577 VAL A CA 1
ATOM 4374 C C . VAL A 1 577 ? -23.951 -10.898 11.963 1.00 84.62 577 VAL A C 1
ATOM 4376 O O . VAL A 1 577 ? -24.060 -12.030 11.491 1.00 84.62 577 VAL A O 1
ATOM 4379 N N . TRP A 1 578 ? -24.829 -10.426 12.843 1.00 86.56 578 TRP A N 1
ATOM 4380 C CA . TRP A 1 578 ? -25.926 -11.215 13.397 1.00 86.56 578 TRP A CA 1
ATOM 4381 C C . TRP A 1 578 ? -27.280 -10.799 12.830 1.00 86.56 578 TRP A C 1
ATOM 4383 O O . TRP A 1 578 ? -27.739 -9.683 13.049 1.00 86.56 578 TRP A O 1
ATOM 4393 N N . TYR A 1 579 ? -27.953 -11.703 12.123 1.00 86.69 579 TYR A N 1
ATOM 4394 C CA . TYR A 1 579 ? -29.292 -11.468 11.592 1.00 86.69 579 TYR A CA 1
ATOM 4395 C C . TYR A 1 579 ? -30.370 -11.842 12.614 1.00 86.69 579 TYR A C 1
ATOM 4397 O O . TYR A 1 579 ? -30.316 -12.901 13.234 1.00 86.69 579 TYR A O 1
ATOM 4405 N N . THR A 1 580 ? -31.393 -11.004 12.759 1.00 87.19 580 THR A N 1
ATOM 4406 C CA . THR A 1 580 ? -32.591 -11.303 13.552 1.00 87.19 580 THR A CA 1
ATOM 4407 C C . THR A 1 580 ? -33.839 -10.910 12.776 1.00 87.19 580 THR A C 1
ATOM 4409 O O . THR A 1 580 ? -34.016 -9.750 12.417 1.00 87.19 580 THR A O 1
ATOM 4412 N N . GLY A 1 581 ? -34.709 -11.888 12.530 1.00 85.62 581 GLY A N 1
ATOM 4413 C CA . GLY A 1 581 ? -36.004 -11.708 11.873 1.00 85.62 581 GLY A CA 1
ATOM 4414 C C . GLY A 1 581 ? -37.136 -12.291 12.715 1.00 85.62 581 GLY A C 1
ATOM 4415 O O . GLY A 1 581 ? -37.108 -12.214 13.947 1.00 85.62 581 GLY A O 1
ATOM 4416 N N . ALA A 1 582 ? -38.124 -12.889 12.049 1.00 82.88 582 ALA A N 1
ATOM 4417 C CA . ALA A 1 582 ? -39.196 -13.617 12.720 1.00 82.88 582 ALA A CA 1
ATOM 4418 C C . ALA A 1 582 ? -38.629 -14.732 13.628 1.00 82.88 582 ALA A C 1
ATOM 4420 O O . ALA A 1 582 ? -37.664 -15.399 13.236 1.00 82.88 582 ALA A O 1
ATOM 4421 N N . PRO A 1 583 ? -39.217 -14.966 14.816 1.00 79.88 583 PRO A N 1
ATOM 4422 C CA . PRO A 1 583 ? -38.834 -16.087 15.670 1.00 79.88 583 PRO A CA 1
ATOM 4423 C C . PRO A 1 583 ? -38.906 -17.424 14.916 1.00 79.88 583 PRO A C 1
ATOM 4425 O O . PRO A 1 583 ? -39.922 -17.740 14.298 1.00 79.88 583 PRO A O 1
ATOM 4428 N N . ALA A 1 584 ? -37.824 -18.205 14.958 1.00 62.81 584 ALA A N 1
ATOM 4429 C CA . ALA A 1 584 ? -37.694 -19.448 14.190 1.00 62.81 584 ALA A CA 1
ATOM 4430 C C . ALA A 1 584 ? -37.939 -20.726 15.014 1.00 62.81 584 ALA A C 1
ATOM 4432 O O . ALA A 1 584 ? -38.001 -21.816 14.446 1.00 62.81 584 ALA A O 1
ATOM 4433 N N . SER A 1 585 ? -38.059 -20.612 16.341 1.00 69.88 585 SER A N 1
ATOM 4434 C CA . SER A 1 585 ? -38.248 -21.769 17.225 1.00 69.88 585 SER A CA 1
ATOM 4435 C C . SER A 1 585 ? -39.731 -22.046 17.473 1.00 69.88 585 SER A C 1
ATOM 4437 O O . SER A 1 585 ? -40.580 -21.171 17.325 1.00 69.88 585 SER A O 1
ATOM 4439 N N . ASN A 1 586 ? -40.049 -23.262 17.913 1.00 71.62 586 ASN A N 1
ATOM 4440 C CA . ASN A 1 586 ? -41.407 -23.697 18.251 1.00 71.62 586 ASN A CA 1
ATOM 4441 C C . ASN A 1 586 ? -41.472 -24.344 19.646 1.00 71.62 586 ASN A C 1
ATOM 4443 O O . ASN A 1 586 ? -42.132 -25.367 19.831 1.00 71.62 586 ASN A O 1
ATOM 4447 N N . TYR A 1 587 ? -40.764 -23.769 20.626 1.00 78.06 587 TYR A N 1
ATOM 4448 C CA . TYR A 1 587 ? -40.685 -24.335 21.971 1.00 78.06 587 TYR A CA 1
ATOM 4449 C C . TYR A 1 587 ? -42.080 -24.598 22.561 1.00 78.06 587 TYR A C 1
ATOM 4451 O O . TYR A 1 587 ? -42.942 -23.716 22.498 1.00 78.06 587 TYR A O 1
ATOM 4459 N N . PRO A 1 588 ? -42.306 -25.766 23.192 1.00 84.00 588 PRO A N 1
ATOM 4460 C CA . PRO A 1 588 ? -43.575 -26.113 23.830 1.00 84.00 588 PRO A CA 1
ATOM 4461 C C . PRO A 1 588 ? -43.738 -25.409 25.192 1.00 84.00 588 PRO A C 1
ATOM 4463 O O . PRO A 1 588 ? -44.170 -26.009 26.173 1.00 84.00 588 PRO A O 1
ATOM 4466 N N . LEU A 1 589 ? -43.348 -24.136 25.270 1.00 87.69 589 LEU A N 1
ATOM 4467 C CA . LEU A 1 589 ? -43.424 -23.303 26.465 1.00 87.69 589 LEU A CA 1
ATOM 4468 C C . LEU A 1 589 ? -44.658 -22.399 26.385 1.00 87.69 589 LEU A C 1
ATOM 4470 O O . LEU A 1 589 ? -45.043 -21.923 25.312 1.00 87.69 589 LEU A O 1
ATOM 4474 N N . LYS A 1 590 ? -45.298 -22.162 27.534 1.00 91.50 590 LYS A N 1
ATOM 4475 C CA . LYS A 1 590 ? -46.536 -21.377 27.622 1.00 91.50 590 LYS A CA 1
ATOM 4476 C C . LYS A 1 590 ? -46.332 -19.985 27.009 1.00 91.50 590 LYS A C 1
ATOM 4478 O O . LYS A 1 590 ? -45.334 -19.319 27.261 1.00 91.50 590 LYS A O 1
ATOM 4483 N N . GLY A 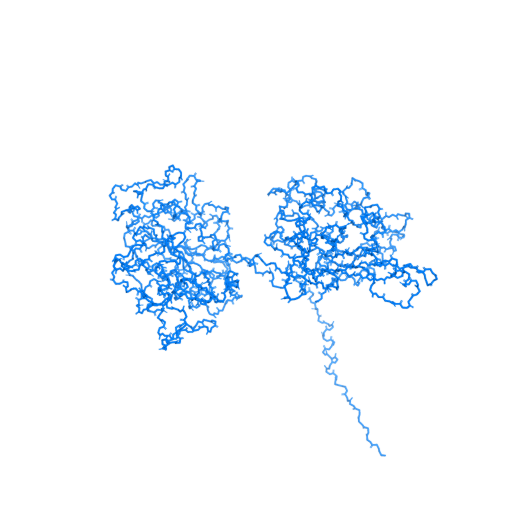1 591 ? -47.274 -19.551 26.173 1.00 89.88 591 GLY A N 1
ATOM 4484 C CA . GLY A 1 591 ? -47.245 -18.235 25.519 1.00 89.88 591 GLY A CA 1
ATOM 4485 C C . GLY A 1 591 ? -46.278 -18.094 24.334 1.00 89.88 591 GLY A C 1
ATOM 4486 O O . GLY A 1 591 ? -46.444 -17.163 23.550 1.00 89.88 591 GLY A O 1
ATOM 4487 N N . TYR A 1 592 ? -45.332 -19.017 24.124 1.00 90.81 592 TYR A N 1
ATOM 4488 C CA . TYR A 1 592 ? -44.336 -18.875 23.053 1.00 90.81 592 TYR A CA 1
ATOM 4489 C C . TYR A 1 592 ? -44.945 -19.008 21.645 1.00 90.81 592 TYR A C 1
ATOM 4491 O O . TYR A 1 592 ? -44.571 -18.295 20.716 1.00 90.81 592 TYR A O 1
ATOM 4499 N N . ALA A 1 593 ? -45.967 -19.856 21.485 1.00 90.12 593 ALA A N 1
ATOM 4500 C CA . ALA A 1 593 ? -46.721 -19.961 20.231 1.00 90.12 593 ALA A CA 1
ATOM 4501 C C . ALA A 1 593 ? -47.454 -18.652 19.860 1.00 90.12 593 ALA A C 1
ATOM 4503 O O . ALA A 1 593 ? -47.533 -18.296 18.688 1.00 90.12 593 ALA A O 1
ATOM 4504 N N . ALA A 1 594 ? -47.960 -17.909 20.851 1.00 91.38 594 ALA A N 1
ATOM 4505 C CA . ALA A 1 594 ? -48.557 -16.595 20.607 1.00 91.38 594 ALA A CA 1
ATOM 4506 C C . ALA A 1 594 ? -47.474 -15.578 20.222 1.00 91.38 594 ALA A C 1
ATOM 4508 O O . ALA A 1 594 ? -47.594 -14.913 19.200 1.00 91.38 594 ALA A O 1
ATOM 4509 N N . PHE A 1 595 ? -46.359 -15.552 20.959 1.00 93.38 595 PHE A N 1
ATOM 4510 C CA . PHE A 1 595 ? -45.223 -14.677 20.669 1.00 93.38 595 PHE A CA 1
ATOM 4511 C C . PHE A 1 595 ? -44.673 -14.846 19.246 1.00 93.38 595 PHE A C 1
ATOM 4513 O O . PHE A 1 595 ? -44.462 -13.858 18.541 1.00 93.38 595 PHE A O 1
ATOM 4520 N N . THR A 1 596 ? -44.463 -16.090 18.807 1.00 90.19 596 THR A N 1
ATOM 4521 C CA . THR A 1 596 ? -43.998 -16.405 17.445 1.00 90.19 596 THR A CA 1
ATOM 4522 C C . THR A 1 596 ? -45.006 -15.933 16.389 1.00 90.19 596 THR A C 1
ATOM 4524 O O . THR A 1 596 ? -44.608 -15.321 15.400 1.00 90.19 596 THR A O 1
ATOM 4527 N N . SER A 1 597 ? -46.310 -16.129 16.623 1.00 89.69 597 SER A N 1
ATOM 4528 C CA . SER A 1 597 ? -47.382 -15.636 15.746 1.00 89.69 597 SER A CA 1
ATOM 4529 C C . SER A 1 597 ? -47.430 -14.105 15.670 1.00 89.69 597 SER A C 1
ATOM 4531 O O . SER A 1 597 ? -47.529 -13.549 14.574 1.00 89.69 597 SER A O 1
ATOM 4533 N N . ASP A 1 598 ? -47.321 -13.419 16.806 1.00 92.62 598 ASP A N 1
ATOM 4534 C CA . ASP A 1 598 ? -47.392 -11.955 16.890 1.00 92.62 598 ASP A CA 1
ATOM 4535 C C . ASP A 1 598 ? -46.179 -11.286 16.227 1.00 92.62 598 ASP A C 1
ATOM 4537 O O . ASP A 1 598 ? -46.288 -10.207 15.646 1.00 92.62 598 ASP A O 1
ATOM 4541 N N . ASN A 1 599 ? -45.025 -11.957 16.248 1.00 89.88 599 ASN A N 1
ATOM 4542 C CA . ASN A 1 599 ? -43.768 -11.463 15.684 1.00 89.88 599 ASN A CA 1
ATOM 4543 C C . ASN A 1 599 ? -43.426 -12.077 14.317 1.00 89.88 599 ASN A C 1
ATOM 4545 O O . ASN A 1 599 ? -42.318 -11.882 13.814 1.00 89.88 599 ASN A O 1
ATOM 4549 N N . LYS A 1 600 ? -44.363 -12.786 13.673 1.00 87.88 600 LYS A N 1
ATOM 4550 C CA . LYS A 1 600 ? -44.135 -13.425 12.362 1.00 87.88 600 LYS A CA 1
ATOM 4551 C C . LYS A 1 600 ? -43.743 -12.439 11.254 1.00 87.88 600 LYS A C 1
ATOM 4553 O O . LYS A 1 600 ? -43.073 -12.818 10.303 1.00 87.88 600 LYS A O 1
ATOM 4558 N N . ASN A 1 601 ? -44.164 -11.179 11.394 1.00 87.75 601 ASN A N 1
ATOM 4559 C CA . ASN A 1 601 ? -43.893 -10.084 10.461 1.00 87.75 601 ASN A CA 1
ATOM 4560 C C . ASN A 1 601 ? -42.838 -9.110 11.008 1.00 87.75 601 ASN A C 1
ATOM 4562 O O . ASN A 1 601 ? -42.840 -7.939 10.638 1.00 87.75 601 ASN A O 1
ATOM 4566 N N . ARG A 1 602 ? -41.981 -9.545 11.941 1.00 90.00 602 ARG A N 1
ATOM 4567 C CA . ARG A 1 602 ? -40.926 -8.686 12.480 1.00 90.00 602 ARG A CA 1
ATOM 4568 C C . ARG A 1 602 ? -39.974 -8.265 11.362 1.00 90.00 602 ARG A C 1
ATOM 4570 O O . ARG A 1 602 ? -39.346 -9.122 10.738 1.00 90.00 602 ARG A O 1
ATOM 4577 N N . ASP A 1 603 ? -39.839 -6.954 11.168 1.00 90.25 603 ASP A N 1
ATOM 4578 C CA . ASP A 1 603 ? -38.867 -6.373 10.242 1.00 90.25 603 ASP A CA 1
ATOM 4579 C C . ASP A 1 603 ? -37.456 -6.877 10.581 1.00 90.25 603 ASP A C 1
ATOM 4581 O O . ASP A 1 603 ? -36.991 -6.656 11.703 1.00 90.25 603 ASP A O 1
ATOM 4585 N N . PRO A 1 604 ? -36.752 -7.550 9.654 1.00 89.44 604 PRO A N 1
ATOM 4586 C CA . PRO A 1 604 ? -35.456 -8.108 9.993 1.00 89.44 604 PRO A CA 1
ATOM 4587 C C . PRO A 1 604 ? -34.361 -7.046 10.119 1.00 89.44 604 PRO A C 1
ATOM 4589 O O . PRO A 1 604 ? -34.253 -6.131 9.294 1.00 89.44 604 PRO A O 1
ATOM 4592 N N . VAL A 1 605 ? -33.504 -7.214 11.124 1.00 93.06 605 VAL A N 1
ATOM 4593 C CA . VAL A 1 605 ? -32.379 -6.325 11.439 1.00 93.06 605 VAL A CA 1
ATOM 4594 C C . VAL A 1 605 ? -31.093 -7.142 11.531 1.00 93.06 605 VAL A C 1
ATOM 4596 O O . VAL A 1 605 ? -31.089 -8.261 12.044 1.00 93.06 605 VAL A O 1
ATOM 4599 N N . ILE A 1 606 ? -30.001 -6.581 11.019 1.00 92.88 606 ILE A N 1
ATOM 4600 C CA . ILE A 1 606 ? -28.646 -7.098 11.201 1.00 92.88 606 ILE A CA 1
ATOM 4601 C C . ILE A 1 606 ? -27.926 -6.275 12.266 1.00 92.88 606 ILE A C 1
ATOM 4603 O O . ILE A 1 606 ? -27.949 -5.048 12.219 1.00 92.88 606 ILE A O 1
ATOM 4607 N N . TYR A 1 607 ? -27.283 -6.950 13.209 1.00 95.31 607 TYR A N 1
ATOM 4608 C CA . TYR A 1 607 ? -26.529 -6.342 14.295 1.00 95.31 607 TYR A CA 1
ATOM 4609 C C . TYR A 1 607 ? -25.047 -6.657 14.153 1.00 95.31 607 TYR A C 1
ATOM 4611 O O . TYR A 1 607 ? -24.686 -7.791 13.842 1.00 95.31 607 TYR A O 1
ATOM 4619 N N . VAL A 1 608 ? -24.185 -5.670 14.378 1.00 95.38 608 VAL A N 1
ATOM 4620 C CA . VAL A 1 608 ? -22.731 -5.850 14.297 1.00 95.38 608 VAL A CA 1
ATOM 4621 C C . VAL A 1 608 ? -22.005 -4.824 15.161 1.00 95.38 608 VAL A C 1
ATOM 4623 O O . VAL A 1 608 ? -22.428 -3.671 15.250 1.00 95.38 608 VAL A O 1
ATOM 4626 N N . GLY A 1 609 ? -20.937 -5.252 15.826 1.00 94.62 609 GLY A N 1
ATOM 4627 C CA . GLY A 1 609 ? -20.041 -4.385 16.586 1.00 94.62 609 GLY A CA 1
ATOM 4628 C C . GLY A 1 609 ? -19.059 -3.657 15.669 1.00 94.62 609 GLY A C 1
ATOM 4629 O O . GLY A 1 609 ? -18.463 -4.275 14.787 1.00 94.62 609 GLY A O 1
ATOM 4630 N N . GLY A 1 610 ? -18.919 -2.348 15.867 1.00 93.19 610 GLY A N 1
ATOM 4631 C CA . GLY A 1 610 ? -17.988 -1.475 15.163 1.00 93.19 610 GLY A CA 1
ATOM 4632 C C . GLY A 1 610 ? -16.955 -0.846 16.102 1.00 93.19 610 GLY A C 1
ATOM 4633 O O . GLY A 1 610 ? -17.241 -0.419 17.229 1.00 93.19 610 GLY A O 1
ATOM 4634 N N . ASN A 1 611 ? -15.724 -0.725 15.609 1.00 92.81 611 ASN A N 1
ATOM 4635 C CA . ASN A 1 611 ? -14.632 -0.033 16.297 1.00 92.81 611 ASN A CA 1
ATOM 4636 C C . ASN A 1 611 ? -14.697 1.503 16.145 1.00 92.81 611 ASN A C 1
ATOM 4638 O O . ASN A 1 611 ? -13.746 2.215 16.448 1.00 92.81 611 ASN A O 1
ATOM 4642 N N . ASP A 1 612 ? -15.855 2.040 15.761 1.00 94.44 612 ASP A N 1
ATOM 4643 C CA . ASP A 1 612 ? -16.246 3.435 15.987 1.00 94.44 612 ASP A CA 1
ATOM 4644 C C . ASP A 1 612 ? -16.882 3.671 17.370 1.00 94.44 612 ASP A C 1
ATOM 4646 O O . ASP A 1 612 ? -17.273 4.795 17.698 1.00 94.44 612 ASP A O 1
ATOM 4650 N N . GLY A 1 613 ? -16.954 2.630 18.203 1.00 95.25 613 GLY A N 1
ATOM 4651 C CA . GLY A 1 613 ? -17.467 2.717 19.568 1.00 95.25 613 GLY A CA 1
ATOM 4652 C C . GLY A 1 613 ? -18.891 2.210 19.740 1.00 95.25 613 GLY A C 1
ATOM 4653 O O . GLY A 1 613 ? -19.437 2.354 20.835 1.00 95.25 613 GLY A O 1
ATOM 4654 N N . MET A 1 614 ? -19.494 1.635 18.697 1.00 97.31 614 MET A N 1
ATOM 4655 C CA . MET A 1 614 ? -20.918 1.320 18.677 1.00 97.31 614 MET A CA 1
ATOM 4656 C C . MET A 1 614 ? -21.205 -0.116 18.249 1.00 97.31 614 MET A C 1
ATOM 4658 O O . MET A 1 614 ? -20.564 -0.671 17.366 1.00 97.31 614 MET A O 1
ATOM 4662 N N . LEU A 1 615 ? -22.247 -0.708 18.829 1.00 98.00 615 LEU A N 1
ATOM 4663 C CA . LEU A 1 615 ? -23.014 -1.742 18.137 1.00 98.00 615 LEU A CA 1
ATOM 4664 C C . LEU A 1 615 ? -24.001 -1.046 17.202 1.00 98.00 615 LEU A C 1
ATOM 4666 O O . LEU A 1 615 ? -24.749 -0.182 17.654 1.00 98.00 615 LEU A O 1
ATOM 4670 N N . HIS A 1 616 ? -24.060 -1.460 15.942 1.00 98.00 616 HIS A N 1
ATOM 4671 C CA . HIS A 1 616 ? -25.037 -0.975 14.972 1.00 98.00 616 HIS A CA 1
ATOM 4672 C C . HIS A 1 616 ? -26.115 -2.019 14.697 1.00 98.00 616 HIS A C 1
ATOM 4674 O O . HIS A 1 616 ? -25.819 -3.208 14.615 1.00 98.00 616 HIS A O 1
ATOM 4680 N N . GLY A 1 617 ? -27.351 -1.561 14.502 1.00 96.75 617 GLY A N 1
ATOM 4681 C CA . GLY A 1 617 ? -28.471 -2.326 13.965 1.00 96.75 617 GLY A CA 1
ATOM 4682 C C . GLY A 1 617 ? -28.942 -1.723 12.642 1.00 96.75 617 GLY A C 1
ATOM 4683 O O . GLY A 1 617 ? -29.467 -0.609 12.631 1.00 96.75 617 GLY A O 1
ATOM 4684 N N . PHE A 1 618 ? -28.793 -2.444 11.531 1.00 95.69 618 PHE A N 1
ATOM 4685 C CA . PHE A 1 618 ? -29.230 -2.014 10.198 1.00 95.69 618 PHE A CA 1
ATOM 4686 C C . PHE A 1 618 ? -30.433 -2.830 9.726 1.00 95.69 618 PHE A C 1
ATOM 4688 O O . PHE A 1 618 ? -30.500 -4.035 9.953 1.00 95.69 618 PHE A O 1
ATOM 4695 N N . ALA A 1 619 ? -31.384 -2.211 9.030 1.00 94.00 619 ALA A N 1
ATOM 4696 C CA . ALA A 1 619 ? -32.467 -2.952 8.389 1.00 94.00 619 ALA A CA 1
ATOM 4697 C C . ALA A 1 619 ? -31.885 -3.927 7.356 1.00 94.00 619 ALA A C 1
ATOM 4699 O O . ALA A 1 619 ? -31.131 -3.518 6.478 1.00 94.00 619 ALA A O 1
ATOM 4700 N N . ALA A 1 620 ? -32.261 -5.203 7.410 1.00 89.25 620 ALA A N 1
ATOM 4701 C CA . ALA A 1 620 ? -31.753 -6.197 6.463 1.00 89.25 620 ALA A CA 1
ATOM 4702 C C . ALA A 1 620 ? -32.203 -5.908 5.016 1.00 89.25 620 ALA A C 1
ATOM 4704 O O . ALA A 1 620 ? -31.491 -6.227 4.065 1.00 89.25 620 ALA A O 1
ATOM 4705 N N . ALA A 1 621 ? -33.379 -5.288 4.861 1.00 88.06 621 ALA A N 1
ATOM 4706 C CA . ALA A 1 621 ? -33.997 -5.003 3.568 1.00 88.06 621 ALA A CA 1
ATOM 4707 C C . ALA A 1 621 ? -33.179 -4.029 2.709 1.00 88.06 621 ALA A C 1
ATOM 4709 O O . ALA A 1 621 ? -33.059 -4.230 1.502 1.00 88.06 621 ALA A O 1
ATOM 4710 N N . ASP A 1 622 ? -32.623 -2.985 3.325 1.00 90.31 622 ASP A N 1
ATOM 4711 C CA . ASP A 1 622 ? -31.943 -1.916 2.600 1.00 90.31 622 ASP A CA 1
ATOM 4712 C C . ASP A 1 622 ? -30.599 -1.503 3.202 1.00 90.31 622 ASP A C 1
ATOM 4714 O O . ASP A 1 622 ? -29.848 -0.824 2.524 1.00 90.31 622 ASP A O 1
ATOM 4718 N N . GLY A 1 623 ? -30.235 -1.914 4.414 1.00 92.00 623 GLY A N 1
ATOM 4719 C CA . GLY A 1 623 ? -28.985 -1.525 5.070 1.00 92.00 623 GLY A CA 1
ATOM 4720 C C . GLY A 1 623 ? -29.033 -0.153 5.749 1.00 92.00 623 GLY A C 1
ATOM 4721 O O . GLY A 1 623 ? -27.989 0.355 6.154 1.00 92.00 623 GLY A O 1
ATOM 4722 N N . LYS A 1 624 ? -30.209 0.481 5.884 1.00 93.88 624 LYS A N 1
ATOM 4723 C CA . LYS A 1 624 ? -30.340 1.734 6.649 1.00 93.88 624 LYS A CA 1
ATOM 4724 C C . LYS A 1 624 ? -30.209 1.474 8.148 1.00 93.88 624 LYS A C 1
ATOM 4726 O O . LYS A 1 624 ? -30.812 0.537 8.670 1.00 93.88 624 LYS A O 1
ATOM 4731 N N . GLU A 1 625 ? -29.458 2.323 8.845 1.00 96.00 625 GLU A N 1
ATOM 4732 C CA . GLU A 1 625 ? -29.304 2.237 10.300 1.00 96.00 625 GLU A CA 1
ATOM 4733 C C . GLU A 1 625 ? -30.645 2.491 11.003 1.00 96.00 625 GLU A C 1
ATOM 4735 O O . GLU A 1 625 ? -31.358 3.443 10.684 1.00 96.00 625 GLU A O 1
ATOM 4740 N N . ARG A 1 626 ? -30.997 1.614 11.944 1.00 95.38 626 ARG A N 1
ATOM 4741 C CA . ARG A 1 626 ? -32.214 1.683 12.765 1.00 95.38 626 ARG A CA 1
ATOM 4742 C C . ARG A 1 626 ? -31.907 2.077 14.204 1.00 95.38 626 ARG A C 1
ATOM 4744 O O . ARG A 1 626 ? -32.700 2.772 14.826 1.00 95.38 626 ARG A O 1
ATOM 4751 N N . ILE A 1 627 ? -30.773 1.618 14.724 1.00 96.75 627 ILE A N 1
ATOM 4752 C CA . ILE A 1 627 ? -30.311 1.899 16.081 1.00 96.75 627 ILE A CA 1
ATOM 4753 C C . ILE A 1 627 ? -28.791 1.748 16.146 1.00 96.75 627 ILE A C 1
ATOM 4755 O O . ILE A 1 627 ? -28.222 0.912 15.447 1.00 96.75 627 ILE A O 1
ATOM 4759 N N . ALA A 1 628 ? -28.147 2.516 17.015 1.00 97.94 628 ALA A N 1
ATOM 4760 C CA . ALA A 1 628 ? -26.792 2.251 17.472 1.00 97.94 628 ALA A CA 1
ATOM 4761 C C . ALA A 1 628 ? -26.722 2.319 19.004 1.00 97.94 628 ALA A C 1
ATOM 4763 O O . ALA A 1 628 ? -27.514 3.015 19.644 1.00 97.94 628 ALA A O 1
ATOM 4764 N N . TYR A 1 629 ? -25.776 1.601 19.600 1.00 98.44 629 TYR A N 1
ATOM 4765 C CA . TYR A 1 629 ? -25.576 1.562 21.044 1.00 98.44 629 TYR A CA 1
ATOM 4766 C C . TYR A 1 629 ? -24.103 1.756 21.390 1.00 98.44 629 TYR A C 1
ATOM 4768 O O . TYR A 1 629 ? -23.268 0.995 20.911 1.00 98.44 629 TYR A O 1
ATOM 4776 N N . VAL A 1 630 ? -23.799 2.749 22.230 1.00 98.44 630 VAL A N 1
ATOM 4777 C CA . VAL A 1 630 ? -22.463 3.014 22.786 1.00 98.44 630 VAL A CA 1
ATOM 4778 C C . VAL A 1 630 ? -22.400 2.433 24.201 1.00 98.44 630 VAL A C 1
ATOM 4780 O O . VAL A 1 630 ? -22.995 3.020 25.115 1.00 98.44 630 VAL A O 1
ATOM 4783 N N . PRO A 1 631 ? -21.683 1.318 24.424 1.00 97.50 631 PRO A N 1
ATOM 4784 C CA . PRO A 1 631 ? -21.586 0.720 25.749 1.00 97.50 631 PRO A CA 1
ATOM 4785 C C . PRO A 1 631 ? -20.830 1.602 26.742 1.00 97.50 631 PRO A C 1
ATOM 4787 O O . PRO A 1 631 ? -19.893 2.325 26.392 1.00 97.50 631 PRO A O 1
ATOM 4790 N N . ARG A 1 632 ? -21.177 1.499 28.023 1.00 94.56 632 ARG A N 1
ATOM 4791 C CA . ARG A 1 632 ? -20.551 2.297 29.084 1.00 94.56 632 ARG A CA 1
ATOM 4792 C C . ARG A 1 632 ? -19.035 2.085 29.163 1.00 94.56 632 ARG A C 1
ATOM 4794 O O . ARG A 1 632 ? -18.290 3.040 29.376 1.00 94.56 632 ARG A O 1
ATOM 4801 N N . GLY A 1 633 ? -18.566 0.857 28.958 1.00 93.00 633 GLY A N 1
ATOM 4802 C CA . GLY A 1 633 ? -17.157 0.477 29.068 1.00 93.00 633 GLY A CA 1
ATOM 4803 C C . GLY A 1 633 ? -16.234 1.103 28.022 1.00 93.00 633 GLY A C 1
ATOM 4804 O O . GLY A 1 633 ? -15.032 1.205 28.267 1.00 93.00 633 GLY A O 1
ATOM 4805 N N . VAL A 1 634 ? -16.764 1.563 26.882 1.00 94.56 634 VAL A N 1
ATOM 4806 C CA . VAL A 1 634 ? -15.952 2.200 25.829 1.00 94.56 634 VAL A CA 1
ATOM 4807 C C . VAL A 1 634 ? -15.873 3.721 25.960 1.00 94.56 634 VAL A C 1
ATOM 4809 O O . VAL A 1 634 ? -14.969 4.319 25.377 1.00 94.56 634 VAL A O 1
ATOM 4812 N N . ILE A 1 635 ? -16.745 4.353 26.762 1.00 93.38 635 ILE A N 1
ATOM 4813 C CA . ILE A 1 635 ? -16.865 5.821 26.875 1.00 93.38 635 ILE A CA 1
ATOM 4814 C C . ILE A 1 635 ? -15.510 6.496 27.129 1.00 93.38 635 ILE A C 1
ATOM 4816 O O . ILE A 1 635 ? -15.163 7.463 26.453 1.00 93.38 635 ILE A O 1
ATOM 4820 N N . GLY A 1 636 ? -14.702 5.962 28.051 1.00 88.88 636 GLY A N 1
ATOM 4821 C CA . GLY A 1 636 ? -13.397 6.546 28.383 1.00 88.88 636 GLY A CA 1
ATOM 4822 C C . GLY A 1 636 ? -12.324 6.413 27.299 1.00 88.88 636 GLY A C 1
ATOM 4823 O O . GLY A 1 636 ? -11.334 7.145 27.335 1.00 88.88 636 GLY A O 1
ATOM 4824 N N . LYS A 1 637 ? -12.514 5.518 26.322 1.00 89.81 637 LYS A N 1
ATOM 4825 C CA . LYS A 1 637 ? -11.612 5.344 25.175 1.00 89.81 637 LYS A CA 1
ATOM 4826 C C . LYS A 1 637 ? -12.028 6.164 23.956 1.00 89.81 637 LYS A C 1
ATOM 4828 O O . LYS A 1 637 ? -11.201 6.348 23.071 1.00 89.81 637 LYS A O 1
ATOM 4833 N N . LEU A 1 638 ? -13.261 6.680 23.885 1.00 91.81 638 LEU A N 1
ATOM 4834 C CA . LEU A 1 638 ? -13.771 7.383 22.692 1.00 91.81 638 LEU A CA 1
ATOM 4835 C C . LEU A 1 638 ? -12.904 8.585 22.281 1.00 91.81 638 LEU A C 1
ATOM 4837 O O . LEU A 1 638 ? -12.778 8.888 21.098 1.00 91.81 638 LEU A O 1
ATOM 4841 N N . LYS A 1 639 ? -12.227 9.227 23.238 1.00 87.44 639 LYS A N 1
ATOM 4842 C CA . LYS A 1 639 ? -11.253 10.297 22.966 1.00 87.44 639 LYS A CA 1
ATOM 4843 C C . LYS A 1 639 ? -10.032 9.850 22.145 1.00 87.44 639 LYS A C 1
ATOM 4845 O O . LYS A 1 639 ? -9.389 10.689 21.522 1.00 87.44 639 LYS A O 1
ATOM 4850 N N . ASN A 1 640 ? -9.717 8.556 22.123 1.00 87.56 640 ASN A N 1
ATOM 4851 C CA . ASN A 1 640 ? -8.629 8.008 21.311 1.00 87.56 640 ASN A CA 1
ATOM 4852 C C . ASN A 1 640 ? -9.060 7.844 19.847 1.00 87.56 640 ASN A C 1
ATOM 4854 O O . ASN A 1 640 ? -8.245 8.058 18.957 1.00 87.56 640 ASN A O 1
ATOM 4858 N N . LEU A 1 641 ? -10.345 7.556 19.584 1.00 89.50 641 LEU A N 1
ATOM 4859 C CA . LEU A 1 641 ? -10.883 7.411 18.222 1.00 89.50 641 LEU A CA 1
ATOM 4860 C C . LEU A 1 641 ? -10.752 8.697 17.393 1.00 89.50 641 LEU A C 1
ATOM 4862 O O . LEU A 1 641 ? -10.596 8.665 16.172 1.00 89.50 641 LEU A O 1
ATOM 4866 N N . VAL A 1 642 ? -10.825 9.843 18.070 1.00 89.00 642 VAL A N 1
ATOM 4867 C CA . VAL A 1 642 ? -10.762 11.164 17.436 1.00 89.00 642 VAL A CA 1
ATOM 4868 C C . VAL A 1 642 ? -9.332 11.689 17.271 1.00 89.00 642 VAL A C 1
ATOM 4870 O O . VAL A 1 642 ? -9.147 12.780 16.726 1.00 89.00 642 VAL A O 1
ATOM 4873 N N . SER A 1 643 ? -8.330 10.952 17.765 1.00 83.44 643 SER A N 1
ATOM 4874 C CA . SER A 1 643 ? -6.918 11.336 17.707 1.00 83.44 643 SER A CA 1
ATOM 4875 C C . SER A 1 643 ? -6.403 11.335 16.270 1.00 83.44 643 SER A C 1
ATOM 4877 O O . SER A 1 643 ? -6.668 10.395 15.520 1.00 83.44 643 SER A O 1
ATOM 4879 N N . GLN A 1 644 ? -5.607 12.342 15.893 1.00 80.50 644 GLN A N 1
ATOM 4880 C CA . GLN A 1 644 ? -4.944 12.382 14.579 1.00 80.50 644 GLN A CA 1
ATOM 4881 C C . GLN A 1 644 ? -4.072 11.138 14.336 1.00 80.50 644 GLN A C 1
ATOM 4883 O O . GLN A 1 644 ? -3.976 10.664 13.206 1.00 80.50 644 GLN A O 1
ATOM 4888 N N . ASP A 1 645 ? -3.517 10.561 15.405 1.00 73.44 645 ASP A N 1
ATOM 4889 C CA . ASP A 1 645 ? -2.644 9.388 15.344 1.00 73.44 645 ASP A CA 1
ATOM 4890 C C . ASP A 1 645 ? -3.391 8.048 15.325 1.00 73.44 645 ASP A C 1
ATOM 4892 O O . ASP A 1 645 ? -2.751 7.008 15.197 1.00 73.44 645 ASP A O 1
ATOM 4896 N N . TYR A 1 646 ? -4.728 8.031 15.396 1.00 76.81 646 TYR A N 1
ATOM 4897 C CA . TYR A 1 646 ? -5.511 6.787 15.488 1.00 76.81 646 TYR A CA 1
ATOM 4898 C C . TYR A 1 646 ? -5.208 5.786 14.362 1.00 76.81 646 TYR A C 1
ATOM 4900 O O . TYR A 1 646 ? -5.257 4.583 14.575 1.00 76.81 646 TYR A O 1
ATOM 4908 N N . ASN A 1 647 ? -4.853 6.252 13.158 1.00 70.06 647 ASN A N 1
ATOM 4909 C CA . ASN A 1 647 ? -4.476 5.336 12.073 1.00 70.06 647 ASN A CA 1
ATOM 4910 C C . ASN A 1 647 ? -3.212 4.525 12.390 1.00 70.06 647 ASN A C 1
ATOM 4912 O O . ASN A 1 647 ? -3.108 3.381 11.953 1.00 70.06 647 ASN A O 1
ATOM 4916 N N . ASN A 1 648 ? -2.279 5.115 13.140 1.00 64.88 648 ASN A N 1
ATOM 4917 C CA . ASN A 1 648 ? -1.036 4.485 13.582 1.00 64.88 648 ASN A CA 1
ATOM 4918 C C . ASN A 1 648 ? -1.196 3.769 14.936 1.00 64.88 648 ASN A C 1
ATOM 4920 O O . ASN A 1 648 ? -0.400 2.886 15.253 1.00 64.88 648 ASN A O 1
ATOM 4924 N N . ASP A 1 649 ? -2.223 4.135 15.706 1.00 70.00 649 ASP A N 1
ATOM 4925 C CA . ASP A 1 649 ? -2.543 3.612 17.036 1.00 70.00 649 ASP A CA 1
ATOM 4926 C C . ASP A 1 649 ? -4.025 3.199 17.128 1.00 70.00 649 ASP A C 1
ATOM 4928 O O . ASP A 1 649 ? -4.813 3.759 17.897 1.00 70.00 649 ASP A O 1
ATOM 4932 N N . HIS A 1 650 ? -4.420 2.245 16.276 1.00 82.88 650 HIS A N 1
ATOM 4933 C CA . HIS A 1 650 ? -5.787 1.716 16.240 1.00 82.88 650 HIS A CA 1
ATOM 4934 C C . HIS A 1 650 ? -6.182 1.102 17.584 1.00 82.88 650 HIS A C 1
ATOM 4936 O O . HIS A 1 650 ? -5.358 0.533 18.301 1.00 82.88 650 HIS A O 1
ATOM 4942 N N . GLN A 1 651 ? -7.463 1.231 17.922 1.00 82.69 651 GLN A N 1
ATOM 4943 C CA . GLN A 1 651 ? -8.033 0.734 19.165 1.00 82.69 651 GLN A CA 1
ATOM 4944 C C . GLN A 1 651 ? -9.293 -0.069 18.867 1.00 82.69 651 GLN A C 1
ATOM 4946 O O . GLN A 1 651 ? -10.139 0.365 18.083 1.00 82.69 651 GLN A O 1
ATOM 4951 N N . TYR A 1 652 ? -9.463 -1.175 19.585 1.00 87.69 652 TYR A N 1
ATOM 4952 C CA . TYR A 1 652 ? -10.729 -1.896 19.630 1.00 87.69 652 TYR A CA 1
ATOM 4953 C C . TYR A 1 652 ? -11.718 -1.210 20.573 1.00 87.69 652 TYR A C 1
ATOM 4955 O O . TYR A 1 652 ? -11.344 -0.754 21.663 1.00 87.69 652 TYR A O 1
ATOM 4963 N N . PHE A 1 653 ? -12.992 -1.203 20.183 1.00 92.94 653 PHE A N 1
ATOM 4964 C CA . PHE A 1 653 ? -14.093 -0.683 20.989 1.00 92.94 653 PHE A CA 1
ATOM 4965 C C . PHE A 1 653 ? -15.194 -1.727 21.174 1.00 92.94 653 PHE A C 1
ATOM 4967 O O . PHE A 1 653 ? -15.190 -2.439 22.175 1.00 92.94 653 PHE A O 1
ATOM 4974 N N . VAL A 1 654 ? -16.143 -1.821 20.240 1.00 94.50 654 VAL A N 1
ATOM 4975 C CA . VAL A 1 654 ? -17.212 -2.824 20.270 1.00 94.50 654 VAL A CA 1
ATOM 4976 C C . VAL A 1 654 ? -16.853 -3.905 19.264 1.00 94.50 654 VAL A C 1
ATOM 4978 O O . VAL A 1 654 ? -17.360 -3.944 18.153 1.00 94.50 654 VAL A O 1
ATOM 4981 N N . ASP A 1 655 ? -15.920 -4.762 19.661 1.00 85.00 655 ASP A N 1
ATOM 4982 C CA . ASP A 1 655 ? -15.313 -5.764 18.779 1.00 85.00 655 ASP A CA 1
ATOM 4983 C C . ASP A 1 655 ? -15.930 -7.166 18.963 1.00 85.00 655 ASP A C 1
ATOM 4985 O O . ASP A 1 655 ? -15.663 -8.095 18.206 1.00 85.00 655 ASP A O 1
ATOM 4989 N N . GLY A 1 656 ? -16.787 -7.331 19.975 1.00 84.00 656 GLY A N 1
ATOM 4990 C CA . GLY A 1 656 ? -17.494 -8.578 20.250 1.00 84.00 656 GLY A CA 1
ATOM 4991 C C . GLY A 1 656 ? -18.619 -8.864 19.255 1.00 84.00 656 GLY A C 1
ATOM 4992 O O . GLY A 1 656 ? -19.215 -7.954 18.675 1.00 84.00 656 GLY A O 1
ATOM 4993 N N . SER A 1 657 ? -18.935 -10.147 19.074 1.00 85.44 657 SER A N 1
ATOM 4994 C CA . SER A 1 657 ? -20.055 -10.583 18.232 1.00 85.44 657 SER A CA 1
ATOM 4995 C C . SER A 1 657 ? -21.388 -10.501 18.990 1.00 85.44 657 SER A C 1
ATOM 4997 O O . SER A 1 657 ? -21.468 -11.014 20.112 1.00 85.44 657 SER A O 1
ATOM 4999 N N . PRO A 1 658 ? -22.439 -9.897 18.407 1.00 90.19 658 PRO A N 1
ATOM 5000 C CA . PRO A 1 658 ? -23.782 -9.943 18.967 1.00 90.19 658 PRO A CA 1
ATOM 5001 C C . PRO A 1 658 ? -24.451 -11.304 18.742 1.00 90.19 658 PRO A C 1
ATOM 5003 O O . PRO A 1 658 ? -24.153 -12.022 17.788 1.00 90.19 658 PRO A O 1
ATOM 5006 N N . MET A 1 659 ? -25.421 -11.622 19.594 1.00 88.62 659 MET A N 1
ATOM 5007 C CA . MET A 1 659 ? -26.355 -12.731 19.415 1.00 88.62 659 MET A CA 1
ATOM 5008 C C . MET A 1 659 ? -27.732 -12.371 19.969 1.00 88.62 659 MET A C 1
ATOM 5010 O O . MET A 1 659 ? -27.842 -11.515 20.847 1.00 88.62 659 MET A O 1
ATOM 5014 N N . THR A 1 660 ? -28.783 -13.042 19.499 1.00 89.31 660 THR A N 1
ATOM 5015 C CA . THR A 1 660 ? -30.141 -12.888 20.037 1.00 89.31 660 THR A CA 1
ATOM 5016 C C . THR A 1 660 ? -30.692 -14.195 20.583 1.00 89.31 660 THR A C 1
ATOM 5018 O O . THR A 1 660 ? -30.353 -15.279 20.109 1.00 89.31 660 THR A O 1
ATOM 5021 N N . GLY A 1 661 ? -31.559 -14.082 21.587 1.00 88.75 661 GLY A N 1
ATOM 5022 C CA . GLY A 1 661 ? -32.303 -15.196 22.159 1.00 88.75 661 GLY A CA 1
ATOM 5023 C C . GLY A 1 661 ? -33.680 -14.753 22.636 1.00 88.75 661 GLY A C 1
ATOM 5024 O O . GLY A 1 661 ? -33.849 -13.629 23.112 1.00 88.75 661 GLY A O 1
ATOM 5025 N N . ASP A 1 662 ? -34.663 -15.641 22.506 1.00 90.44 662 ASP A N 1
ATOM 5026 C CA . ASP A 1 662 ? -35.993 -15.407 23.056 1.00 90.44 662 ASP A CA 1
ATOM 5027 C C . ASP A 1 662 ? -36.033 -15.831 24.526 1.00 90.44 662 ASP A C 1
ATOM 5029 O O . ASP A 1 662 ? -35.658 -16.953 24.869 1.00 90.44 662 ASP A O 1
ATOM 5033 N N . VAL A 1 663 ? -36.494 -14.932 25.393 1.00 91.62 663 VAL A N 1
ATOM 5034 C CA . VAL A 1 663 ? -36.529 -15.115 26.846 1.00 91.62 663 VAL A CA 1
ATOM 5035 C C . VAL A 1 663 ? -37.902 -14.710 27.370 1.00 91.62 663 VAL A C 1
ATOM 5037 O O . VAL A 1 663 ? -38.441 -13.674 26.980 1.00 91.62 663 VAL A O 1
ATOM 5040 N N . ASP A 1 664 ? -38.462 -15.518 28.267 1.00 92.88 664 ASP A N 1
ATOM 5041 C CA . ASP A 1 664 ? -39.638 -15.144 29.048 1.00 92.88 664 ASP A CA 1
ATOM 5042 C C . ASP A 1 664 ? -39.189 -14.359 30.286 1.00 92.88 664 ASP A C 1
ATOM 5044 O O . ASP A 1 664 ? -38.574 -14.917 31.193 1.00 92.88 664 ASP A O 1
ATOM 5048 N N . ILE A 1 665 ? -39.471 -13.054 30.305 1.00 92.50 665 ILE A N 1
ATOM 5049 C CA . ILE A 1 665 ? -39.202 -12.177 31.460 1.00 92.50 665 ILE A CA 1
ATOM 5050 C C . ILE A 1 665 ? -40.430 -12.022 32.371 1.00 92.50 665 ILE A C 1
ATOM 5052 O O . ILE A 1 665 ? -40.448 -11.173 33.264 1.00 92.50 665 ILE A O 1
ATOM 5056 N N . GLY A 1 666 ? -41.492 -12.778 32.094 1.00 91.12 666 GLY A N 1
ATOM 5057 C CA . GLY A 1 666 ? -42.723 -12.804 32.865 1.00 91.12 666 GLY A CA 1
ATOM 5058 C C . GLY A 1 666 ? -42.685 -13.839 33.984 1.00 91.12 666 GLY A C 1
ATOM 5059 O O . GLY A 1 666 ? -41.641 -14.183 34.535 1.00 91.12 666 GLY A O 1
ATOM 5060 N N . THR A 1 667 ? -43.866 -14.337 34.333 1.00 88.62 667 THR A N 1
ATOM 5061 C CA . THR A 1 667 ? -44.011 -15.474 35.248 1.00 88.62 667 THR A CA 1
ATOM 5062 C C . THR A 1 667 ? -44.537 -16.675 34.477 1.00 88.62 667 THR A C 1
ATOM 5064 O O . THR A 1 667 ? -45.124 -16.522 33.406 1.00 88.62 667 THR A O 1
ATOM 5067 N N . THR A 1 668 ? -44.438 -17.870 35.060 1.00 81.81 668 THR A N 1
ATOM 5068 C CA . THR A 1 668 ? -45.057 -19.080 34.495 1.00 81.81 668 THR A CA 1
ATOM 5069 C C . THR A 1 668 ? -46.568 -18.931 34.276 1.00 81.81 668 THR A C 1
ATOM 5071 O O . THR A 1 668 ? -47.149 -19.640 33.453 1.00 81.81 668 THR A O 1
ATOM 5074 N N . GLU A 1 669 ? -47.231 -18.006 34.979 1.00 87.12 669 GLU A N 1
ATOM 5075 C CA . GLU A 1 669 ? -48.658 -17.736 34.806 1.00 87.12 669 GLU A CA 1
ATOM 5076 C C . GLU A 1 669 ? -48.968 -16.673 33.759 1.00 87.12 669 GLU A C 1
ATOM 5078 O O . GLU A 1 669 ? -49.933 -16.825 33.007 1.00 87.12 669 GLU A O 1
ATOM 5083 N N . THR A 1 670 ? -48.112 -15.661 33.654 1.00 91.50 670 THR A N 1
ATOM 5084 C CA . THR A 1 670 ? -48.231 -14.548 32.710 1.00 91.50 670 THR A CA 1
ATOM 5085 C C . THR A 1 670 ? -46.947 -14.429 31.883 1.00 91.50 670 THR A C 1
ATOM 5087 O O . THR A 1 670 ? -46.091 -13.597 32.216 1.00 91.50 670 THR A O 1
ATOM 5090 N N . PRO A 1 671 ? -46.787 -15.256 30.830 1.00 92.56 671 PRO A N 1
ATOM 5091 C CA . PRO A 1 671 ? -45.605 -15.211 29.981 1.00 92.56 671 PRO A CA 1
ATOM 5092 C C . PRO A 1 671 ? -45.445 -13.843 29.321 1.00 92.56 671 PRO A C 1
ATOM 5094 O O . PRO A 1 671 ? -46.414 -13.259 28.831 1.00 92.56 671 PRO A O 1
ATOM 5097 N N . ASN A 1 672 ? -44.215 -13.352 29.271 1.00 94.06 672 ASN A N 1
ATOM 5098 C CA . ASN A 1 672 ? -43.833 -12.112 28.614 1.00 94.06 672 ASN A CA 1
ATOM 5099 C C . ASN A 1 672 ? -42.558 -12.352 27.805 1.00 94.06 672 ASN A C 1
ATOM 5101 O O . ASN A 1 672 ? -41.449 -12.008 28.214 1.00 94.06 672 ASN A O 1
ATOM 510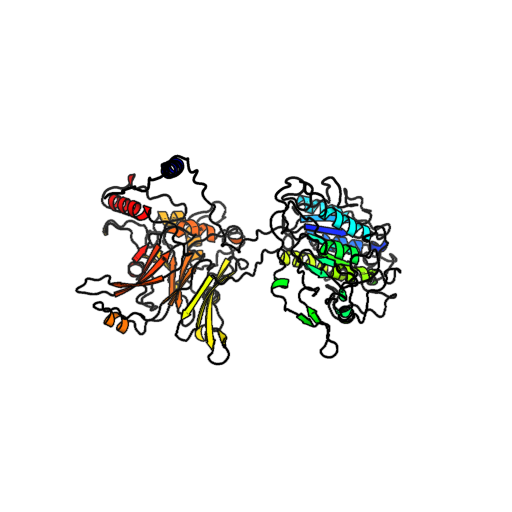5 N N . TRP A 1 673 ? -42.741 -12.990 26.654 1.00 94.31 673 TRP A N 1
ATOM 5106 C CA . TRP A 1 673 ? -41.656 -13.319 25.745 1.00 94.31 673 TRP A CA 1
ATOM 5107 C C . TRP A 1 673 ? -41.085 -12.068 25.072 1.00 94.31 673 TRP A C 1
ATOM 5109 O O . TRP A 1 673 ? -41.820 -11.204 24.575 1.00 94.31 673 TRP A O 1
ATOM 5119 N N . ARG A 1 674 ? -39.755 -11.997 25.051 1.00 94.88 674 ARG A N 1
ATOM 5120 C CA . ARG A 1 674 ? -38.948 -10.941 24.435 1.00 94.88 674 ARG A CA 1
ATOM 5121 C C . ARG A 1 674 ? -37.803 -11.549 23.646 1.00 94.88 674 ARG A C 1
ATOM 5123 O O . ARG A 1 674 ? -37.287 -12.590 24.032 1.00 94.88 674 ARG A O 1
ATOM 5130 N N . THR A 1 675 ? -37.372 -10.876 22.587 1.00 94.38 675 THR A N 1
ATOM 5131 C CA . THR A 1 675 ? -36.115 -11.185 21.898 1.00 94.38 675 THR A CA 1
ATOM 5132 C C . THR A 1 675 ? -35.039 -10.245 22.423 1.00 94.38 675 THR A C 1
ATOM 5134 O O . THR A 1 675 ? -35.049 -9.050 22.127 1.00 94.38 675 THR A O 1
ATOM 5137 N N . MET A 1 676 ? -34.116 -10.790 23.210 1.00 95.62 676 MET A N 1
ATOM 5138 C CA . MET A 1 676 ? -33.008 -10.051 23.805 1.00 95.62 676 MET A CA 1
ATOM 5139 C C . MET A 1 676 ? -31.756 -10.209 22.949 1.00 95.62 676 MET A C 1
ATOM 5141 O O . MET A 1 676 ? -31.410 -11.321 22.551 1.00 95.62 676 MET A O 1
ATOM 5145 N N . LEU A 1 677 ? -31.066 -9.103 22.686 1.00 96.44 677 LEU A N 1
ATOM 5146 C CA . LEU A 1 677 ? -29.747 -9.073 22.072 1.00 96.44 677 LEU A CA 1
ATOM 5147 C C . LEU A 1 677 ? -28.686 -8.950 23.155 1.00 96.44 677 LEU A C 1
ATOM 5149 O O . LEU A 1 677 ? -28.752 -8.035 23.968 1.00 96.44 677 LEU A O 1
ATOM 5153 N N . VAL A 1 678 ? -27.686 -9.823 23.122 1.00 95.81 678 VAL A N 1
ATOM 5154 C CA . VAL A 1 678 ? -26.495 -9.749 23.971 1.00 95.81 678 VAL A CA 1
ATOM 5155 C C . VAL A 1 678 ? -25.282 -9.523 23.082 1.00 95.81 678 VAL A C 1
ATOM 5157 O O . VAL A 1 678 ? -25.137 -10.177 22.053 1.00 95.81 678 VAL A O 1
ATOM 5160 N N . SER A 1 679 ? -24.398 -8.613 23.477 1.00 93.69 679 SER A N 1
ATOM 5161 C CA . SER A 1 679 ? -23.109 -8.417 22.812 1.00 93.69 679 SER A CA 1
ATOM 5162 C C . SER A 1 679 ? -22.037 -8.044 23.828 1.00 93.69 679 SER A C 1
ATOM 5164 O O . SER A 1 679 ? -22.337 -7.576 24.929 1.00 93.69 679 SER A O 1
ATOM 5166 N N . SER A 1 680 ? -20.777 -8.260 23.461 1.00 91.62 680 SER A N 1
ATOM 5167 C CA . SER A 1 680 ? -19.607 -7.922 24.273 1.00 91.62 680 SER A CA 1
ATOM 5168 C C . SER A 1 680 ? -18.735 -6.863 23.600 1.00 91.62 680 SER A C 1
ATOM 5170 O O . SER A 1 680 ? -18.984 -6.444 22.469 1.00 91.62 680 SER A O 1
ATOM 5172 N N . LEU A 1 681 ? -17.697 -6.422 24.313 1.00 91.69 681 LEU A N 1
ATOM 5173 C CA . LEU A 1 681 ? -16.682 -5.514 23.772 1.00 91.69 681 LEU A CA 1
ATOM 5174 C C . LEU A 1 681 ? -15.518 -6.233 23.074 1.00 91.69 681 LEU A C 1
ATOM 5176 O O . LEU A 1 681 ? -14.699 -5.569 22.444 1.00 91.69 681 LEU A O 1
ATOM 5180 N N . GLY A 1 682 ? -15.410 -7.561 23.191 1.00 87.94 682 GLY A N 1
ATOM 5181 C CA . GLY A 1 682 ? -14.271 -8.318 22.664 1.00 87.94 682 GLY A CA 1
ATOM 5182 C C . GLY A 1 682 ? -12.934 -7.800 23.208 1.00 87.94 682 GLY A C 1
ATOM 5183 O O . GLY A 1 682 ? -12.725 -7.716 24.421 1.00 87.94 682 GLY A O 1
ATOM 5184 N N . LEU A 1 683 ? -12.024 -7.416 22.311 1.00 83.62 683 LEU A N 1
ATOM 5185 C CA . LEU A 1 683 ? -10.733 -6.825 22.680 1.00 83.62 683 LEU A CA 1
ATOM 5186 C C . LEU A 1 683 ? -10.850 -5.378 23.198 1.00 83.62 683 LEU A C 1
ATOM 5188 O O . LEU A 1 683 ? -9.948 -4.880 23.878 1.00 83.62 683 LEU A O 1
ATOM 5192 N N . GLY A 1 684 ? -11.969 -4.694 22.944 1.00 85.25 684 GLY A N 1
ATOM 5193 C CA . GLY A 1 684 ? -12.15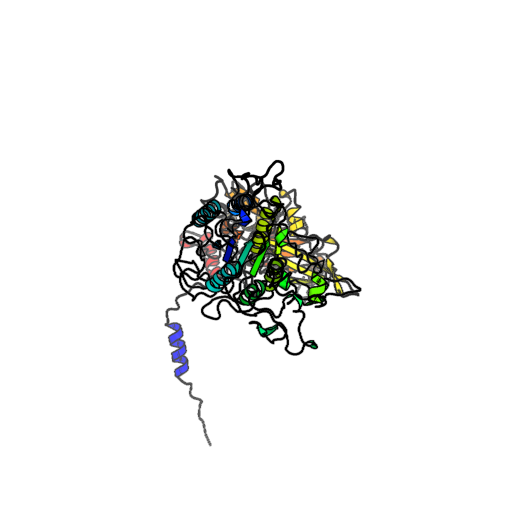2 -3.297 23.338 1.00 85.25 684 GLY A CA 1
ATOM 5194 C C . GLY A 1 684 ? -12.417 -3.073 24.827 1.00 85.25 684 GLY A C 1
ATOM 5195 O O . GLY A 1 684 ? -12.174 -1.973 25.337 1.00 85.25 684 GLY A O 1
ATOM 5196 N N . GLY A 1 685 ? -12.819 -4.111 25.561 1.00 89.38 685 GLY A N 1
ATOM 5197 C CA . GLY A 1 685 ? -13.074 -4.040 26.996 1.00 89.38 685 GLY A CA 1
ATOM 5198 C C . GLY A 1 685 ? -13.595 -5.349 27.576 1.00 89.38 685 GLY A C 1
ATOM 5199 O O . GLY A 1 685 ? -13.558 -6.393 26.932 1.00 89.38 685 GLY A O 1
ATOM 5200 N N . LYS A 1 686 ? -14.074 -5.288 28.814 1.00 89.00 686 LYS A N 1
ATOM 5201 C CA . LYS A 1 686 ? -14.595 -6.438 29.561 1.00 89.00 686 LYS A CA 1
ATOM 5202 C C . LYS A 1 686 ? -16.114 -6.354 29.651 1.00 89.00 686 LYS A C 1
ATOM 5204 O O . LYS A 1 686 ? -16.662 -5.253 29.695 1.00 89.00 686 LYS A O 1
ATOM 5209 N N . GLY A 1 687 ? -16.777 -7.504 29.719 1.00 90.31 687 GLY A N 1
ATOM 5210 C CA . GLY A 1 687 ? -18.221 -7.589 29.953 1.00 90.31 687 GLY A CA 1
ATOM 5211 C C . GLY A 1 687 ? -19.103 -7.512 28.719 1.00 90.31 687 GLY A C 1
ATOM 5212 O O . GLY A 1 687 ? -18.647 -7.604 27.577 1.00 90.31 687 GLY A O 1
ATOM 5213 N N . TYR A 1 688 ? -20.400 -7.405 28.991 1.00 93.38 688 TYR A N 1
ATOM 5214 C CA . TYR A 1 688 ? -21.478 -7.511 28.017 1.00 93.38 688 TYR A CA 1
ATOM 5215 C C . TYR A 1 688 ? -22.595 -6.510 28.320 1.00 93.38 688 TYR A C 1
ATOM 5217 O O . TYR A 1 688 ? -22.696 -5.971 29.425 1.00 93.38 688 TYR A O 1
ATOM 5225 N N . PHE A 1 689 ? -23.444 -6.278 27.331 1.00 96.19 689 PHE A N 1
ATOM 5226 C CA . PHE A 1 689 ? -24.654 -5.475 27.449 1.00 96.19 689 PHE A CA 1
ATOM 5227 C C . PHE A 1 689 ? -25.826 -6.195 26.781 1.00 96.19 689 PHE A C 1
ATOM 5229 O O . PHE A 1 689 ? -25.625 -7.091 25.955 1.00 96.19 689 PHE A O 1
ATOM 5236 N N . VAL A 1 690 ? -27.045 -5.820 27.172 1.00 97.12 690 VAL A N 1
ATOM 5237 C CA . VAL A 1 690 ? -28.291 -6.463 26.751 1.00 97.12 690 VAL A CA 1
ATOM 5238 C C . VAL A 1 690 ? -29.290 -5.419 26.266 1.00 97.12 690 VAL A C 1
ATOM 5240 O O . VAL A 1 690 ? -29.599 -4.469 26.991 1.00 97.12 690 VAL A O 1
ATOM 5243 N N . LEU A 1 691 ? -29.819 -5.618 25.059 1.00 98.06 691 LEU A N 1
ATOM 5244 C CA . LEU A 1 691 ? -30.850 -4.779 24.451 1.00 98.06 691 LEU A CA 1
ATOM 5245 C C . LEU A 1 691 ? -32.129 -5.589 24.197 1.00 98.06 691 LEU A C 1
ATOM 5247 O O . LEU A 1 691 ? -32.055 -6.716 23.714 1.00 98.06 691 LEU A O 1
ATOM 5251 N N . ASP A 1 692 ? -33.300 -5.012 24.458 1.00 97.19 692 ASP A N 1
ATOM 5252 C CA . ASP A 1 692 ? -34.576 -5.562 23.992 1.00 97.19 692 ASP A CA 1
ATOM 5253 C C . ASP A 1 692 ? -34.790 -5.157 22.527 1.00 97.19 692 ASP A C 1
ATOM 5255 O O . ASP A 1 692 ? -35.006 -3.987 22.204 1.00 97.19 692 ASP A O 1
ATOM 5259 N N . VAL A 1 693 ? -34.711 -6.142 21.632 1.00 95.81 693 VAL A N 1
ATOM 5260 C CA . VAL A 1 693 ? -34.867 -5.966 20.181 1.00 95.81 693 VAL A CA 1
ATOM 5261 C C . VAL A 1 693 ? -36.138 -6.636 19.655 1.00 95.81 693 VAL A C 1
ATOM 5263 O O . VAL A 1 693 ? -36.267 -6.907 18.462 1.00 95.81 693 VAL A O 1
ATOM 5266 N N . THR A 1 694 ? -37.110 -6.889 20.538 1.00 95.12 694 THR A N 1
ATOM 5267 C CA . THR A 1 694 ? -38.380 -7.548 20.193 1.00 95.12 694 THR A CA 1
ATOM 5268 C C . THR A 1 694 ? -39.142 -6.792 19.105 1.00 95.12 694 THR A C 1
ATOM 5270 O O . THR A 1 694 ? -39.721 -7.407 18.211 1.00 95.12 694 THR A O 1
ATOM 5273 N N . ASN A 1 695 ? -39.143 -5.458 19.166 1.00 94.75 695 ASN A N 1
ATOM 5274 C CA . ASN A 1 695 ? -39.832 -4.598 18.209 1.00 94.75 695 ASN A CA 1
ATOM 5275 C C . ASN A 1 695 ? -38.840 -3.630 17.531 1.00 94.75 695 ASN A C 1
ATOM 5277 O O . ASN A 1 695 ? -38.529 -2.578 18.095 1.00 94.75 695 ASN A O 1
ATOM 5281 N N . PRO A 1 696 ? -38.369 -3.943 16.313 1.00 93.56 696 PRO A N 1
ATOM 5282 C CA . PRO A 1 696 ? -37.414 -3.113 15.581 1.00 93.56 696 PRO A CA 1
ATOM 5283 C C . PRO A 1 696 ? -38.053 -1.980 14.753 1.00 93.56 696 PRO A C 1
ATOM 5285 O O . PRO A 1 696 ? -37.391 -1.385 13.899 1.00 93.56 696 PRO A O 1
ATOM 5288 N N . SER A 1 697 ? -39.338 -1.666 14.963 1.00 92.06 697 SER A N 1
ATOM 5289 C CA . SER A 1 697 ? -39.991 -0.553 14.259 1.00 92.06 697 SER A CA 1
ATOM 5290 C C . SER A 1 697 ? -39.342 0.793 14.599 1.00 92.06 697 SER A C 1
ATOM 5292 O O . SER A 1 697 ? -38.909 1.023 15.727 1.00 92.06 697 SER A O 1
ATOM 5294 N N . ILE A 1 698 ? -39.332 1.720 13.634 1.00 86.19 698 ILE A N 1
ATOM 5295 C CA . ILE A 1 698 ? -38.756 3.071 13.803 1.00 86.19 698 ILE A CA 1
ATOM 5296 C C . ILE A 1 698 ? -39.441 3.832 14.948 1.00 86.19 698 ILE A C 1
ATOM 5298 O O . ILE A 1 698 ? -38.795 4.581 15.670 1.00 86.19 698 ILE A O 1
ATOM 5302 N N . SER A 1 699 ? -40.743 3.618 15.156 1.00 88.31 699 SER A N 1
ATOM 5303 C CA . SER A 1 699 ? -41.476 4.214 16.277 1.00 88.31 699 SER A CA 1
ATOM 5304 C C . SER A 1 699 ? -41.022 3.691 17.641 1.00 88.31 699 SER A C 1
ATOM 5306 O O . SER A 1 699 ? -41.103 4.420 18.627 1.00 88.31 699 SER A O 1
ATOM 5308 N N . ASN A 1 700 ? -40.574 2.432 17.713 1.00 93.62 700 ASN A N 1
ATOM 5309 C CA . ASN A 1 700 ? -40.128 1.822 18.962 1.00 93.62 700 ASN A CA 1
ATOM 5310 C C . ASN A 1 700 ? -38.646 2.087 19.244 1.00 93.62 700 ASN A C 1
ATOM 5312 O O . ASN A 1 700 ? -38.302 2.420 20.375 1.00 93.62 700 ASN A O 1
ATOM 5316 N N . LEU A 1 701 ? -37.785 1.956 18.230 1.00 92.31 701 LEU A N 1
ATOM 5317 C CA . LEU A 1 701 ? -36.357 2.255 18.315 1.00 92.31 701 LEU A CA 1
ATOM 5318 C C . LEU A 1 701 ? -36.148 3.771 18.345 1.00 92.31 701 LEU A C 1
ATOM 5320 O O . LEU A 1 701 ? -35.830 4.386 17.336 1.00 92.31 701 LEU A O 1
ATOM 5324 N N . SER A 1 702 ? -36.357 4.379 19.510 1.00 93.12 702 SER A N 1
ATOM 5325 C CA . SER A 1 702 ? -36.296 5.826 19.699 1.00 93.12 702 SER A CA 1
ATOM 5326 C C . SER A 1 702 ? -35.607 6.198 21.013 1.00 93.12 702 SER A C 1
ATOM 5328 O O . SER A 1 702 ? -35.562 5.420 21.969 1.00 93.12 702 SER A O 1
ATOM 5330 N N . ALA A 1 703 ? -35.094 7.429 21.082 1.00 91.06 703 ALA A N 1
ATOM 5331 C CA . ALA A 1 703 ? -34.442 7.956 22.281 1.00 91.06 703 ALA A CA 1
ATOM 5332 C C . ALA A 1 703 ? -35.372 7.994 23.509 1.00 91.06 703 ALA A C 1
ATOM 5334 O O . ALA A 1 703 ? -34.900 7.866 24.637 1.00 91.06 703 ALA A O 1
ATOM 5335 N N . THR A 1 704 ? -36.687 8.137 23.310 1.00 92.25 704 THR A N 1
ATOM 5336 C CA . THR A 1 704 ? -37.668 8.177 24.407 1.00 92.25 704 THR A CA 1
ATOM 5337 C C . THR A 1 704 ? -37.858 6.822 25.078 1.00 92.25 704 THR A C 1
ATOM 5339 O O . THR A 1 704 ? -38.209 6.776 26.251 1.00 92.25 704 THR A O 1
ATOM 5342 N N . ASN A 1 705 ? -37.591 5.731 24.358 1.00 95.81 705 ASN A N 1
ATOM 5343 C CA . ASN A 1 705 ? -37.756 4.367 24.857 1.00 95.81 705 ASN A CA 1
ATOM 5344 C C . ASN A 1 705 ? -36.444 3.774 25.397 1.00 95.81 705 ASN A C 1
ATOM 5346 O O . ASN A 1 705 ? -36.397 2.587 25.720 1.00 95.81 705 ASN A O 1
ATOM 5350 N N . ALA A 1 706 ? -35.375 4.572 25.512 1.00 95.69 706 ALA A N 1
ATOM 5351 C CA . ALA A 1 706 ? -34.035 4.092 25.850 1.00 95.69 706 ALA A CA 1
ATOM 5352 C C . ALA A 1 706 ? -33.977 3.261 27.144 1.00 95.69 706 ALA A C 1
ATOM 5354 O O . ALA A 1 706 ? -33.286 2.247 27.186 1.00 95.69 706 ALA A O 1
ATOM 5355 N N . ASN A 1 707 ? -34.746 3.641 28.167 1.00 93.75 707 ASN A N 1
ATOM 5356 C CA . ASN A 1 707 ? -34.833 2.934 29.450 1.00 93.75 707 ASN A CA 1
ATOM 5357 C C . ASN A 1 707 ? -35.485 1.541 29.359 1.00 93.75 707 ASN A C 1
ATOM 5359 O O . ASN A 1 707 ? -35.299 0.727 30.256 1.00 93.75 707 ASN A O 1
ATOM 5363 N N . THR A 1 708 ? -36.258 1.277 28.305 1.00 93.69 708 THR A N 1
ATOM 5364 C CA . THR A 1 708 ? -36.872 -0.032 28.026 1.00 93.69 708 THR A CA 1
ATOM 5365 C C . THR A 1 708 ? -36.117 -0.816 26.959 1.00 93.69 708 THR A C 1
ATOM 5367 O O . THR A 1 708 ? -36.194 -2.037 26.926 1.00 93.69 708 THR A O 1
ATOM 5370 N N . LEU A 1 709 ? -35.368 -0.137 26.090 1.00 96.56 709 LEU A N 1
ATOM 5371 C CA . LEU A 1 709 ? -34.555 -0.788 25.066 1.00 96.56 709 LEU A CA 1
ATOM 5372 C C . LEU A 1 709 ? -33.229 -1.288 25.638 1.00 96.56 709 LEU A C 1
ATOM 5374 O O . LEU A 1 709 ? -32.796 -2.377 25.287 1.00 96.56 709 LEU A O 1
ATOM 5378 N N . VAL A 1 710 ? -32.582 -0.524 26.521 1.00 97.25 710 VAL A N 1
ATOM 5379 C CA . VAL A 1 710 ? -31.302 -0.906 27.134 1.00 97.25 710 VAL A CA 1
ATOM 5380 C C . VAL A 1 710 ? -31.575 -1.551 28.488 1.00 97.25 710 VAL A C 1
ATOM 5382 O O . VAL A 1 710 ? -31.769 -0.867 29.492 1.00 97.25 710 VAL A O 1
ATOM 5385 N N . GLN A 1 711 ? -31.603 -2.881 28.504 1.00 95.31 711 GLN A N 1
ATOM 5386 C CA . GLN A 1 711 ? -31.979 -3.668 29.679 1.00 95.31 711 GLN A CA 1
ATOM 5387 C C . GLN A 1 711 ? -30.839 -3.763 30.699 1.00 95.31 711 GLN A C 1
ATOM 5389 O O . GLN A 1 711 ? -31.081 -3.770 31.905 1.00 95.31 711 GLN A O 1
ATOM 5394 N N . LEU A 1 712 ? -29.590 -3.837 30.228 1.00 93.31 712 LEU A N 1
ATOM 5395 C CA . LEU A 1 712 ? -28.421 -3.999 31.091 1.00 93.31 712 LEU A CA 1
ATOM 5396 C C . LEU A 1 712 ? -27.132 -3.566 30.384 1.00 93.31 712 LEU A C 1
ATOM 5398 O O . LEU A 1 712 ? -26.930 -3.889 29.216 1.00 93.31 712 LEU A O 1
ATOM 5402 N N . ASP A 1 713 ? -26.211 -2.939 31.116 1.00 94.25 713 ASP A N 1
ATOM 5403 C CA . ASP A 1 713 ? -24.824 -2.749 30.684 1.00 94.25 713 ASP A CA 1
ATOM 5404 C C . ASP A 1 713 ? -23.858 -3.086 31.829 1.00 94.25 713 ASP A C 1
ATOM 5406 O O . ASP A 1 713 ? -23.858 -2.446 32.883 1.00 94.25 713 ASP A O 1
ATOM 5410 N N . ARG A 1 714 ? -23.041 -4.121 31.622 1.00 91.19 714 ARG A N 1
ATOM 5411 C CA . ARG A 1 714 ? -21.981 -4.574 32.537 1.00 91.19 714 ARG A CA 1
ATOM 5412 C C . ARG A 1 714 ? -20.595 -4.394 31.925 1.00 91.19 714 ARG A C 1
ATOM 5414 O O . ARG A 1 714 ? -19.645 -5.071 32.315 1.00 91.19 714 ARG A O 1
ATOM 5421 N N . THR A 1 715 ? -20.471 -3.519 30.933 1.00 92.44 715 THR A N 1
ATOM 5422 C CA . THR A 1 715 ? -19.220 -3.307 30.216 1.00 92.44 715 THR A CA 1
ATOM 5423 C C . THR A 1 715 ? -18.281 -2.351 30.942 1.00 92.44 715 THR A C 1
ATOM 5425 O O . THR A 1 715 ? -18.680 -1.348 31.547 1.00 92.44 715 THR A O 1
ATOM 5428 N N . ARG A 1 716 ? -16.984 -2.654 30.866 1.00 89.62 716 ARG A N 1
ATOM 5429 C CA . ARG A 1 716 ? -15.916 -1.899 31.530 1.00 89.62 716 ARG A CA 1
ATOM 5430 C C . ARG A 1 716 ? -14.705 -1.755 30.620 1.00 89.62 716 ARG A C 1
ATOM 5432 O O . ARG A 1 716 ? -14.450 -2.614 29.773 1.00 89.62 716 ARG A O 1
ATOM 5439 N N . GLY A 1 717 ? -13.957 -0.667 30.784 1.00 86.06 717 GLY A N 1
ATOM 5440 C CA . GLY A 1 717 ? -12.733 -0.454 30.014 1.00 86.06 717 GLY A CA 1
ATOM 5441 C C . GLY A 1 717 ? -11.694 -1.539 30.320 1.00 86.06 717 GLY A C 1
ATOM 5442 O O . GLY A 1 717 ? -11.620 -2.024 31.447 1.00 86.06 717 GLY A O 1
ATOM 5443 N N . SER A 1 718 ? -10.858 -1.915 29.343 1.00 79.44 718 SER A N 1
ATOM 5444 C CA . SER A 1 718 ? -9.870 -3.007 29.506 1.00 79.44 718 SER A CA 1
ATOM 5445 C C . SER A 1 718 ? -8.986 -2.847 30.756 1.00 79.44 718 SER A C 1
ATOM 5447 O O . SER A 1 718 ? -8.733 -3.821 31.467 1.00 79.44 718 SER A O 1
ATOM 5449 N N . ASN A 1 719 ? -8.595 -1.604 31.058 1.00 78.69 719 ASN A N 1
ATOM 5450 C CA . ASN A 1 719 ? -7.714 -1.237 32.175 1.00 78.69 719 ASN A CA 1
ATOM 5451 C C . ASN A 1 719 ? -8.460 -0.565 33.336 1.00 78.69 719 ASN A C 1
ATOM 5453 O O . ASN A 1 719 ? -7.844 0.047 34.204 1.00 78.69 719 ASN A O 1
ATOM 5457 N N . GLU A 1 720 ? -9.790 -0.611 33.338 1.00 82.56 720 GLU A N 1
ATOM 5458 C CA . GLU A 1 720 ? -10.577 0.035 34.376 1.00 82.56 720 GLU A CA 1
ATOM 5459 C C . GLU A 1 720 ? -10.501 -0.757 35.690 1.00 82.56 720 GLU A C 1
ATOM 5461 O O . GLU A 1 720 ? -10.831 -1.945 35.739 1.00 82.56 720 GLU A O 1
ATOM 5466 N N . ALA A 1 721 ? -10.075 -0.095 36.769 1.00 80.88 721 ALA A N 1
ATOM 5467 C CA . ALA A 1 721 ? -10.030 -0.682 38.106 1.00 80.88 721 ALA A CA 1
ATOM 5468 C C . ALA A 1 721 ? -11.442 -0.935 38.646 1.00 80.88 721 ALA A C 1
ATOM 5470 O O . ALA A 1 721 ? -12.365 -0.181 38.331 1.00 80.88 721 ALA A O 1
ATOM 5471 N N . ALA A 1 722 ? -11.616 -2.016 39.420 1.00 78.81 722 ALA A N 1
ATOM 5472 C CA . ALA A 1 722 ? -12.890 -2.346 40.064 1.00 78.81 722 ALA A CA 1
ATOM 5473 C C . ALA A 1 722 ? -13.446 -1.144 40.853 1.00 78.81 722 ALA A C 1
ATOM 5475 O O . ALA A 1 722 ? -12.649 -0.404 41.434 1.00 78.81 722 ALA A O 1
ATOM 5476 N N . PRO A 1 723 ? -14.778 -0.942 40.874 1.00 80.38 723 PRO A N 1
ATOM 5477 C CA . PRO A 1 723 ? -15.388 0.107 41.681 1.00 80.38 723 PRO A CA 1
ATOM 5478 C C . PRO A 1 723 ? -14.911 0.062 43.138 1.00 80.38 723 PRO A C 1
ATOM 5480 O O . PRO A 1 723 ? -14.955 -0.988 43.778 1.00 80.38 723 PRO A O 1
ATOM 5483 N N . ASP A 1 724 ? -14.473 1.206 43.668 1.00 85.19 724 ASP A N 1
ATOM 5484 C CA . ASP A 1 724 ? -14.137 1.330 45.086 1.00 85.19 724 ASP A CA 1
ATOM 5485 C C . ASP A 1 724 ? -15.411 1.551 45.913 1.00 85.19 724 ASP A C 1
ATOM 5487 O O . ASP A 1 724 ? -15.913 2.668 46.061 1.00 85.19 724 ASP A O 1
ATOM 5491 N N . CYS A 1 725 ? -15.930 0.459 46.470 1.00 90.06 725 CYS A N 1
ATOM 5492 C CA . CYS A 1 725 ? -17.133 0.472 47.292 1.00 90.06 725 CYS A CA 1
ATOM 5493 C C . CYS A 1 725 ? -16.892 0.918 48.745 1.00 90.06 725 CYS A C 1
ATOM 5495 O O . CYS A 1 725 ? -17.848 0.944 49.526 1.00 90.06 725 CYS A O 1
ATOM 5497 N N . ALA A 1 726 ? -15.652 1.229 49.153 1.00 88.62 726 ALA A N 1
ATOM 5498 C CA . ALA A 1 726 ? -15.340 1.633 50.528 1.00 88.62 726 ALA A CA 1
ATOM 5499 C C . ALA A 1 726 ? -15.803 3.063 50.841 1.00 88.62 726 ALA A C 1
ATOM 5501 O O . ALA A 1 726 ? -16.104 3.383 51.990 1.00 88.62 726 ALA A O 1
ATOM 5502 N N . THR A 1 727 ? -15.899 3.910 49.815 1.00 86.88 727 THR A N 1
ATOM 5503 C CA . THR A 1 727 ? -16.335 5.312 49.934 1.00 86.88 727 THR A CA 1
ATOM 5504 C C . THR A 1 727 ? -17.859 5.483 49.910 1.00 86.88 727 THR A C 1
ATOM 5506 O O . THR A 1 727 ? -18.365 6.580 50.150 1.00 86.88 727 THR A O 1
ATOM 5509 N N . LEU A 1 728 ? -18.604 4.407 49.636 1.00 88.44 728 LEU A N 1
ATOM 5510 C CA . LEU A 1 728 ? -20.062 4.407 49.517 1.00 88.44 728 LEU A CA 1
ATOM 5511 C C . LEU A 1 728 ? -20.735 3.993 50.829 1.00 88.44 728 LEU A C 1
ATOM 5513 O O . LEU A 1 728 ? -20.154 3.307 51.667 1.00 88.44 728 LEU A O 1
ATOM 5517 N N . THR A 1 729 ? -22.007 4.360 50.993 1.00 88.75 729 THR A N 1
ATOM 5518 C CA . THR A 1 729 ? -22.813 3.992 52.169 1.00 88.75 729 THR A CA 1
ATOM 5519 C C . THR A 1 729 ? -24.196 3.477 51.762 1.00 88.75 729 THR A C 1
ATOM 5521 O O . THR A 1 729 ? -24.642 3.672 50.630 1.00 88.75 729 THR A O 1
ATOM 5524 N N . GLY A 1 730 ? -24.876 2.780 52.678 1.00 89.88 730 GLY A N 1
ATOM 5525 C CA . GLY A 1 730 ? -26.261 2.334 52.495 1.00 89.88 730 GLY A CA 1
ATOM 5526 C C . GLY A 1 730 ? -26.483 1.420 51.283 1.00 89.88 730 GLY A C 1
ATOM 5527 O O . GLY A 1 730 ? -25.641 0.587 50.949 1.00 89.88 730 GLY A O 1
ATOM 5528 N N . THR A 1 731 ? -27.626 1.588 50.613 1.00 87.12 731 THR A N 1
ATOM 5529 C CA . THR A 1 731 ? -28.040 0.781 49.449 1.00 87.12 731 THR A CA 1
ATOM 5530 C C . THR A 1 731 ? -27.077 0.899 48.271 1.00 87.12 731 THR A C 1
ATOM 5532 O O . THR A 1 731 ? -26.864 -0.075 47.552 1.00 87.12 731 THR A O 1
ATOM 5535 N N . GLN A 1 732 ? -26.440 2.060 48.106 1.00 86.69 732 GLN A N 1
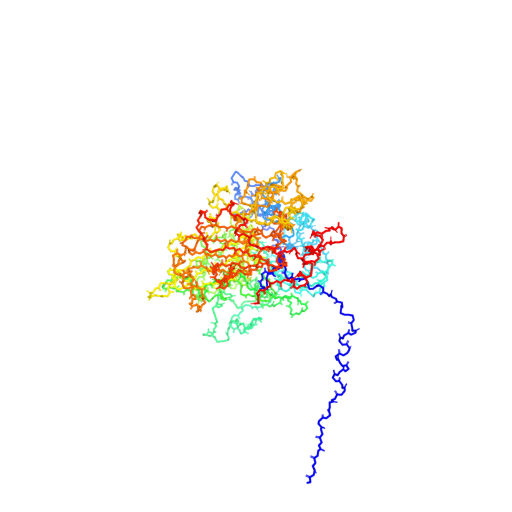ATOM 5536 C CA . GLN A 1 732 ? -25.441 2.289 47.066 1.00 86.69 732 GLN A CA 1
ATOM 5537 C C . GLN A 1 732 ? -24.182 1.445 47.297 1.00 86.69 732 GLN A C 1
ATOM 5539 O O . GLN A 1 732 ? -23.637 0.884 46.346 1.00 86.69 732 GLN A O 1
ATOM 5544 N N . LYS A 1 733 ? -23.753 1.291 48.559 1.00 90.88 733 LYS A N 1
ATOM 5545 C CA . LYS A 1 733 ? -22.660 0.378 48.908 1.00 90.88 733 LYS A CA 1
ATOM 5546 C C . LYS A 1 733 ? -23.037 -1.074 48.628 1.00 90.88 733 LYS A C 1
ATOM 5548 O O . LYS A 1 733 ? -22.278 -1.758 47.955 1.00 90.88 733 LYS A O 1
ATOM 5553 N N . SER A 1 734 ? -24.212 -1.524 49.071 1.00 89.38 734 SER A N 1
ATOM 5554 C CA . SER A 1 734 ? -24.662 -2.903 48.828 1.00 89.38 734 SER A CA 1
ATOM 5555 C C . SER A 1 734 ? -24.762 -3.237 47.336 1.00 89.38 734 SER A C 1
ATOM 5557 O O . SER A 1 734 ? -24.365 -4.326 46.920 1.00 89.38 734 SER A O 1
ATOM 5559 N N . PHE A 1 735 ? -25.245 -2.295 46.518 1.00 87.38 735 PHE A N 1
ATOM 5560 C CA . PHE A 1 735 ? -25.255 -2.436 45.063 1.00 87.38 735 PHE A CA 1
ATOM 5561 C C . PHE A 1 735 ? -23.833 -2.530 44.503 1.00 87.38 735 PHE A C 1
ATOM 5563 O O . PHE A 1 735 ? -23.543 -3.445 43.741 1.00 87.38 735 PHE A O 1
ATOM 5570 N N . CYS A 1 736 ? -22.934 -1.631 44.912 1.00 88.25 736 CYS A N 1
ATOM 5571 C CA . CYS A 1 736 ? -21.537 -1.653 44.484 1.00 88.25 736 CYS A CA 1
ATOM 5572 C C . CYS A 1 736 ? -20.841 -2.970 44.855 1.00 88.25 736 CYS A C 1
ATOM 5574 O O . CYS A 1 736 ? -20.216 -3.582 43.995 1.00 88.25 736 CYS A O 1
ATOM 5576 N N . ASP A 1 737 ? -21.002 -3.447 46.091 1.00 90.00 737 ASP A N 1
ATOM 5577 C CA . ASP A 1 737 ? -20.405 -4.703 46.554 1.00 90.00 737 ASP A CA 1
ATOM 5578 C C . ASP A 1 737 ? -20.935 -5.896 45.730 1.00 90.00 737 ASP A C 1
ATOM 5580 O O . ASP A 1 737 ? -20.163 -6.751 45.302 1.00 90.00 737 ASP A O 1
ATOM 5584 N N . THR A 1 738 ? -22.239 -5.911 45.421 1.00 87.44 738 THR A N 1
ATOM 5585 C CA . THR A 1 738 ? -22.854 -6.930 44.546 1.00 87.44 738 THR A CA 1
ATOM 5586 C C . THR A 1 738 ? -22.303 -6.861 43.121 1.00 87.44 738 THR A C 1
ATOM 5588 O O . THR A 1 738 ? -22.018 -7.892 42.512 1.00 87.44 738 THR A O 1
ATOM 5591 N N . MET A 1 739 ? -22.131 -5.651 42.585 1.00 82.12 739 MET A N 1
ATOM 5592 C CA . MET A 1 739 ? -21.550 -5.430 41.262 1.00 82.12 739 MET A CA 1
ATOM 5593 C C . MET A 1 739 ? -20.105 -5.918 41.208 1.00 82.12 739 MET A C 1
ATOM 5595 O O . MET A 1 739 ? -19.768 -6.645 40.283 1.00 82.12 739 MET A O 1
ATOM 5599 N N . VAL A 1 740 ? -19.280 -5.577 42.204 1.00 85.38 740 VAL A N 1
ATOM 5600 C CA . VAL A 1 740 ? -17.886 -6.033 42.306 1.00 85.38 740 VAL A CA 1
ATOM 5601 C C . VAL A 1 740 ? -17.811 -7.551 42.388 1.00 85.38 740 VAL A C 1
ATOM 5603 O O . VAL A 1 740 ? -16.966 -8.137 41.719 1.00 85.38 740 VAL A O 1
ATOM 5606 N N . GLU A 1 741 ? -18.694 -8.194 43.157 1.00 84.44 741 GLU A N 1
ATOM 5607 C CA . GLU A 1 741 ? -18.737 -9.656 43.242 1.00 84.44 741 GLU A CA 1
ATOM 5608 C C . GLU A 1 741 ? -19.062 -10.289 41.887 1.00 84.44 741 GLU A C 1
ATOM 5610 O O . GLU A 1 741 ? -18.332 -11.152 41.412 1.00 84.44 741 GLU A O 1
ATOM 5615 N N . GLN A 1 742 ? -20.116 -9.807 41.229 1.00 80.38 742 GLN A N 1
ATOM 5616 C CA . GLN A 1 742 ? -20.544 -10.294 39.917 1.00 80.38 742 GLN A CA 1
ATOM 5617 C C . GLN A 1 742 ? -19.547 -9.945 38.793 1.00 80.38 742 GLN A C 1
ATOM 5619 O O . GLN A 1 742 ? -19.507 -10.633 37.779 1.00 80.38 742 GLN A O 1
ATOM 5624 N N . ASP A 1 743 ? -18.740 -8.894 38.963 1.00 77.50 743 ASP A N 1
ATOM 5625 C CA . ASP A 1 743 ? -17.694 -8.477 38.023 1.00 77.50 743 ASP A CA 1
ATOM 5626 C C . ASP A 1 743 ? -16.431 -9.350 38.100 1.00 77.50 743 ASP A C 1
ATOM 5628 O O . ASP A 1 743 ? -15.622 -9.304 37.173 1.00 77.50 743 ASP A O 1
ATOM 5632 N N . LYS A 1 744 ? -16.229 -10.145 39.165 1.00 75.88 744 LYS A N 1
ATOM 5633 C CA . LYS A 1 744 ? -15.044 -11.019 39.294 1.00 75.88 744 LYS A CA 1
ATOM 5634 C C . LYS A 1 744 ? -14.929 -12.023 38.150 1.00 75.88 744 LYS A C 1
ATOM 5636 O O . LYS A 1 744 ? -13.819 -12.328 37.721 1.00 75.88 744 LYS A O 1
ATOM 5641 N N . ASP A 1 745 ? -16.071 -12.466 37.633 1.00 69.12 745 ASP A N 1
ATOM 5642 C CA . ASP A 1 745 ? -16.159 -13.415 36.524 1.00 69.12 745 ASP A CA 1
ATOM 5643 C C . ASP A 1 745 ? -16.236 -12.716 35.152 1.00 69.12 745 ASP A C 1
ATOM 5645 O O . ASP A 1 745 ? -16.295 -13.366 34.106 1.00 69.12 745 ASP A O 1
ATOM 5649 N N . ILE A 1 746 ? -16.212 -11.377 35.125 1.00 71.94 746 ILE A N 1
ATOM 5650 C CA . ILE A 1 746 ? -16.296 -10.591 33.896 1.00 71.94 746 ILE A CA 1
ATOM 5651 C C . ILE A 1 746 ? -14.893 -10.376 33.310 1.00 71.94 746 ILE A C 1
ATOM 5653 O O . ILE A 1 746 ? -14.163 -9.438 33.639 1.00 71.94 746 ILE A O 1
ATOM 5657 N N . GLY A 1 747 ? -14.521 -11.272 32.395 1.00 71.38 747 GLY A N 1
ATOM 5658 C CA . GLY A 1 747 ? -13.313 -11.175 31.579 1.00 71.38 747 GLY A CA 1
ATOM 5659 C C . GLY A 1 747 ? -13.529 -10.489 30.226 1.00 71.38 747 GLY A C 1
ATOM 5660 O O . GLY A 1 747 ? -14.581 -9.909 29.933 1.00 71.38 747 GLY A O 1
ATOM 5661 N N . HIS A 1 748 ? -12.513 -10.589 29.369 1.00 69.00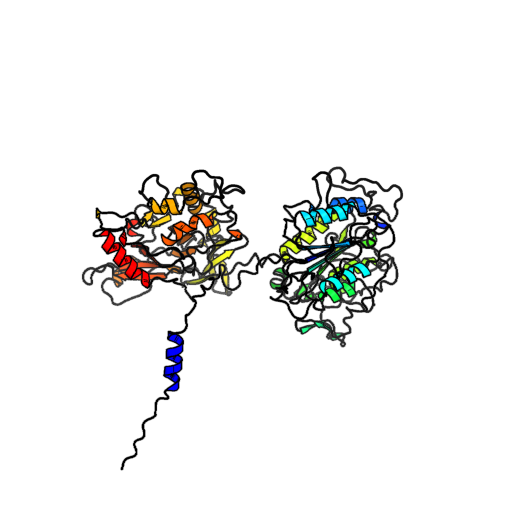 748 HIS A N 1
ATOM 5662 C CA . HIS A 1 748 ? -12.712 -10.400 27.935 1.00 69.00 748 HIS A CA 1
ATOM 5663 C C . HIS A 1 748 ? -13.590 -11.543 27.418 1.00 69.00 748 HIS A C 1
ATOM 5665 O O . HIS A 1 748 ? -13.234 -12.710 27.563 1.00 69.00 748 HIS A O 1
ATOM 5671 N N . ILE A 1 749 ? -14.741 -11.210 26.834 1.00 68.19 749 ILE A N 1
ATOM 5672 C CA . ILE A 1 749 ? -15.620 -12.185 26.182 1.00 68.19 749 ILE A CA 1
ATOM 5673 C C . ILE A 1 749 ? -15.316 -12.117 24.687 1.00 68.19 749 ILE A C 1
ATOM 5675 O O . ILE A 1 749 ? -15.833 -11.242 23.987 1.00 68.19 749 ILE A O 1
ATOM 5679 N N . THR A 1 750 ? -14.440 -13.006 24.223 1.00 55.28 750 THR A N 1
ATOM 5680 C CA . THR A 1 750 ? -14.030 -13.143 22.818 1.00 55.28 750 THR A CA 1
ATOM 5681 C C . THR A 1 750 ? -14.613 -14.426 22.233 1.00 55.28 750 THR A C 1
ATOM 5683 O O . THR A 1 750 ? -14.596 -15.462 22.897 1.00 55.28 750 THR A O 1
ATOM 5686 N N . ALA A 1 751 ? -15.100 -14.379 20.995 1.00 43.41 751 ALA A N 1
ATOM 5687 C CA . ALA A 1 751 ? -15.350 -15.596 20.226 1.00 43.41 751 ALA A CA 1
ATOM 5688 C C . ALA A 1 751 ? -14.001 -16.136 19.708 1.00 43.41 751 ALA A C 1
ATOM 5690 O O . ALA A 1 751 ? -13.136 -15.331 19.360 1.00 43.41 751 ALA A O 1
ATOM 5691 N N . GLN A 1 752 ? -13.803 -17.459 19.733 1.00 31.95 752 GLN A N 1
ATOM 5692 C CA . GLN A 1 752 ? -12.642 -18.119 19.113 1.00 31.95 752 GLN A CA 1
ATOM 5693 C C . GLN A 1 752 ? -12.868 -18.353 17.625 1.00 31.95 752 GLN A C 1
ATOM 5695 O O . GLN A 1 752 ? -14.024 -18.678 17.266 1.00 31.95 752 GLN A O 1
#